Protein AF-A0A7C1Z4B9-F1 (afdb_monomer_lite)

pLDDT: mean 84.34, std 13.9, range [28.58, 98.19]

Foldseek 3Di:
DVVVVVVVVCVLVDPPDDLAVSLVVLLVVLVVCVPVPVVCNVVSLVSNVVSVVSYDPVCVVSNVVSCCVPPVVPDDQDDDLSVLLVLLVVLLVCCVVPVPSSVVSLVVSVVVLVPDPDLPPNQSSLLSSLVSCCVRPPLVSLLSLLSHDPVSSLVVQLVSQVVPNQAQVSQVSNVVRVDDDPCVLVSLLVLLVDPPGQYHHDLVSLVVNLVVLLCLLLDDDPPNDPVSNVSSVSSNLSSLVNCCVPPVVSSLVSLLVSLLVLLPRVCCLFLVVLVSLVVLLVSLLSNCVSPLPPVVVLVCLLPRHDQLCSLVSLLSSLLNRDDDLVSNVVSLVVSCVRHDDNVLSLLSSLLSVLLVVNLVSSLVVLVVDPCVVQRLVLSLLSNCLRPVPVSLVPDDCVSQPVPPLSNLSSDPDLVVNLVVQCVVCVLQQAEGPCLLAAQDDLLQFPDPCVSVVRSPPDSNCSSVSSCCNSSCSDDHNVSRLVSLQSSLLVCCVPPVPSSVSHLVNSCVRHPDDLVLVVDPRSNVVSCVSNCSNCVSHVVSNVVVVVVVCCPPPVDPRPPPPPPDD

Sequence (565 aa):
MTDTLKLVEETLGGGDLRKKPRAVLLLKLCQLSQVLLPELSWHYWERLQPIGKYLPAEYKEEYKELRAALDPDNYKNKGFVSNIIAEINTACEKAAASPKDAIELFQKCEQRLKKRWWSFGKSPAWIALIKAWGQVDRKAAIRLIGKMPKSARKNLLVQWNKNNPLSPEEWEMVCQHSGFFGDIESVVEEMLDQTDSKMCLPSKLAKKVANRLRNEITAVGEDITDSKRKKALEKYERLVEHIAQDESNLAKSLMRELFSTITKTGHLFGEEFPKGFSLLCRIVSGWVSLDKTNEAAVKFILEKTPKFLRDFALAQWYGMVPETMEEVEVVYKELLSKVSSTFNVEVWFLVTLVRRGMGIEAITVANSSENKKDLLPRLRRAWICEHPETARRILRAEDFQDDLIGQFLMMPSVEERFNFLRDRTQKGSISLPTELWTKPDVLSCKSLLVSIYWRNTKKEEQFDAYLRLHGYDYYGYEDVDPYLLTTLLYWDDKHPQEVASLLTHMWEVMKPSDFDLANDIVRNVIFERCRTLFAAHPRSLIDFIEWFKRKLVDQPLQYTTYNTA

Structure (mmCIF, N/CA/C/O backbone):
data_AF-A0A7C1Z4B9-F1
#
_entry.id   AF-A0A7C1Z4B9-F1
#
loop_
_atom_site.group_PDB
_atom_site.id
_atom_site.type_symbol
_atom_site.label_atom_id
_atom_site.label_alt_id
_atom_site.label_comp_id
_atom_site.label_asym_id
_atom_site.label_entity_id
_atom_site.label_seq_id
_atom_site.pdbx_PDB_ins_code
_atom_site.Cartn_x
_atom_site.Cartn_y
_atom_site.Cartn_z
_atom_site.occupancy
_atom_site.B_iso_or_equiv
_atom_site.auth_seq_id
_atom_site.auth_comp_id
_atom_site.auth_asym_id
_atom_site.auth_atom_id
_atom_site.pdbx_PDB_model_num
ATOM 1 N N . MET A 1 1 ? 0.794 28.135 -48.673 1.00 49.38 1 MET A N 1
ATOM 2 C CA . MET A 1 1 ? 0.871 26.739 -49.174 1.00 49.38 1 MET A CA 1
ATOM 3 C C . MET A 1 1 ? -0.152 26.486 -50.286 1.00 49.38 1 MET A C 1
ATOM 5 O O . MET A 1 1 ? 0.164 25.780 -51.232 1.00 49.38 1 MET A O 1
ATOM 9 N N . THR A 1 2 ? -1.332 27.109 -50.214 1.00 53.44 2 THR A N 1
ATOM 10 C CA . THR A 1 2 ? -2.431 27.029 -51.193 1.00 53.44 2 THR A CA 1
ATOM 11 C C . THR A 1 2 ? -2.079 27.551 -52.595 1.00 53.44 2 THR A C 1
ATOM 13 O O . THR A 1 2 ? -2.402 26.886 -53.573 1.00 53.44 2 THR A O 1
ATOM 16 N N . ASP A 1 3 ? -1.340 28.661 -52.716 1.00 55.56 3 ASP A N 1
ATOM 17 C CA . ASP A 1 3 ? -0.997 29.238 -54.034 1.00 55.56 3 ASP A CA 1
ATOM 18 C C . ASP A 1 3 ? 0.027 28.406 -54.822 1.00 55.56 3 ASP A C 1
ATOM 20 O O . ASP A 1 3 ? -0.059 28.290 -56.042 1.00 55.56 3 ASP A O 1
ATOM 24 N N . THR A 1 4 ? 0.975 27.763 -54.132 1.00 62.06 4 THR A N 1
ATOM 25 C CA . THR A 1 4 ? 1.994 26.909 -54.764 1.00 62.06 4 THR A CA 1
ATOM 26 C C . THR A 1 4 ? 1.397 25.605 -55.288 1.00 62.06 4 THR A C 1
ATOM 28 O O . THR A 1 4 ? 1.736 25.176 -56.385 1.00 62.06 4 THR A O 1
ATOM 31 N N . LEU A 1 5 ? 0.484 24.987 -54.530 1.00 64.94 5 LEU A N 1
ATOM 32 C CA . LEU A 1 5 ? -0.249 23.795 -54.968 1.00 64.94 5 LEU A CA 1
ATOM 33 C C . LEU A 1 5 ? -1.129 24.100 -56.183 1.00 64.94 5 LEU A C 1
ATOM 35 O O . LEU A 1 5 ? -1.120 23.339 -57.143 1.00 64.94 5 LEU A O 1
ATOM 39 N N . LYS A 1 6 ? -1.809 25.251 -56.187 1.00 71.69 6 LYS A N 1
ATOM 40 C CA . LYS A 1 6 ? -2.628 25.691 -57.320 1.00 71.69 6 LYS A CA 1
ATOM 41 C C . LYS A 1 6 ? -1.797 25.907 -58.592 1.00 71.69 6 LYS A C 1
ATOM 43 O O . LYS A 1 6 ? -2.166 25.402 -59.647 1.00 71.69 6 LYS A O 1
ATOM 48 N N . LEU A 1 7 ? -0.630 26.545 -58.474 1.00 71.69 7 LEU A N 1
ATOM 49 C CA . LEU A 1 7 ? 0.306 26.725 -59.589 1.00 71.69 7 LEU A CA 1
ATOM 50 C C . LEU A 1 7 ? 0.836 25.380 -60.122 1.00 71.69 7 LEU A C 1
ATOM 52 O O . LEU A 1 7 ? 0.959 25.188 -61.332 1.00 71.69 7 LEU A O 1
ATOM 56 N N . VAL A 1 8 ? 1.129 24.426 -59.232 1.00 70.81 8 VAL A N 1
ATOM 57 C CA . VAL A 1 8 ? 1.545 23.065 -59.610 1.00 70.81 8 VAL A CA 1
ATOM 58 C C . VAL A 1 8 ? 0.418 22.333 -60.346 1.00 70.81 8 VAL A C 1
ATOM 60 O O . VAL A 1 8 ? 0.682 21.731 -61.386 1.00 70.81 8 VAL A O 1
ATOM 63 N N . GLU A 1 9 ? -0.829 22.433 -59.881 1.00 77.38 9 GLU A N 1
ATOM 64 C CA . GLU A 1 9 ? -1.992 21.837 -60.554 1.00 77.38 9 GLU A CA 1
ATOM 65 C C . GLU A 1 9 ? -2.253 22.434 -61.940 1.00 77.38 9 GLU A C 1
ATOM 67 O O . GLU A 1 9 ? -2.466 21.689 -62.902 1.00 77.38 9 GLU A O 1
ATOM 72 N N . GLU A 1 10 ? -2.168 23.758 -62.075 1.00 74.38 10 GLU A N 1
ATOM 73 C CA . GLU A 1 10 ? -2.301 24.467 -63.354 1.00 74.38 10 GLU A CA 1
ATOM 74 C C . GLU A 1 10 ? -1.191 24.051 -64.332 1.00 74.38 10 GLU A C 1
ATOM 76 O O . GLU A 1 10 ? -1.460 23.747 -65.496 1.00 74.38 10 GLU A O 1
ATOM 81 N N . THR A 1 11 ? 0.047 23.910 -63.846 1.00 73.25 11 THR A N 1
ATOM 82 C CA . THR A 1 11 ? 1.192 23.467 -64.662 1.00 73.25 11 THR A CA 1
ATOM 83 C C . THR A 1 11 ? 1.046 21.999 -65.103 1.00 73.25 11 THR A C 1
ATOM 85 O O . THR A 1 11 ? 1.405 21.631 -66.228 1.00 73.25 11 THR A O 1
ATOM 88 N N . LEU A 1 12 ? 0.493 21.131 -64.248 1.00 74.25 12 LEU A N 1
ATOM 89 C CA . LEU A 1 12 ? 0.209 19.726 -64.570 1.00 74.25 12 LEU A CA 1
ATOM 90 C C . LEU A 1 12 ? -0.992 19.557 -65.513 1.00 74.25 12 LEU A C 1
ATOM 92 O O . LEU A 1 12 ? -1.028 18.586 -66.275 1.00 74.25 12 LEU A O 1
ATOM 96 N N . GLY A 1 13 ? -1.967 20.468 -65.445 1.00 65.81 13 GLY A N 1
ATOM 97 C CA . GLY A 1 13 ? -3.166 20.502 -66.286 1.00 65.81 13 GLY A CA 1
ATOM 98 C C . GLY A 1 13 ? -2.959 21.143 -67.663 1.00 65.81 13 GLY A C 1
ATOM 99 O O . GLY A 1 13 ? -3.616 20.732 -68.617 1.00 65.81 13 GLY A O 1
ATOM 100 N N . GLY A 1 14 ? -2.032 22.099 -67.790 1.00 65.69 14 GLY A N 1
ATOM 101 C CA . GLY A 1 14 ? -1.727 22.806 -69.041 1.00 65.69 14 GLY A CA 1
ATOM 102 C C . GLY A 1 14 ? -1.033 21.947 -70.108 1.00 65.69 14 GLY A C 1
ATOM 103 O O . GLY A 1 14 ? -0.659 20.800 -69.873 1.00 65.69 14 GLY A O 1
ATOM 104 N N . GLY A 1 15 ? -0.826 22.482 -71.314 1.00 62.28 15 GLY A N 1
ATOM 105 C CA . GLY A 1 15 ? -0.118 21.802 -72.416 1.00 62.28 15 GLY A CA 1
ATOM 106 C C . GLY A 1 15 ? 1.414 21.918 -72.370 1.00 62.28 15 GLY A C 1
ATOM 107 O O . GLY A 1 15 ? 2.103 21.237 -73.128 1.00 62.28 15 GLY A O 1
ATOM 108 N N . ASP A 1 16 ? 1.948 22.747 -71.471 1.00 66.12 16 ASP A N 1
ATOM 109 C CA . ASP A 1 16 ? 3.312 23.290 -71.583 1.00 66.12 16 ASP A CA 1
ATOM 110 C C . ASP A 1 16 ? 4.422 22.319 -71.149 1.00 66.12 16 ASP A C 1
ATOM 112 O O . ASP A 1 16 ? 5.564 22.384 -71.613 1.00 66.12 16 ASP A O 1
ATOM 116 N N . LEU A 1 17 ? 4.098 21.356 -70.282 1.00 75.75 17 LEU A N 1
ATOM 117 C CA . LEU A 1 17 ? 5.048 20.343 -69.819 1.00 75.75 17 LEU A CA 1
ATOM 118 C C . LEU A 1 17 ? 5.153 19.174 -70.810 1.00 75.75 17 LEU A C 1
ATOM 120 O O . LEU A 1 17 ? 4.225 18.378 -70.975 1.00 75.75 17 LEU A O 1
ATOM 124 N N . ARG A 1 18 ? 6.345 18.983 -71.391 1.00 81.56 18 ARG A N 1
ATOM 125 C CA . ARG A 1 18 ? 6.672 17.780 -72.180 1.00 81.56 18 ARG A CA 1
ATOM 126 C C . ARG A 1 18 ? 6.453 16.504 -71.346 1.00 81.56 18 ARG A C 1
ATOM 128 O O . ARG A 1 18 ? 6.672 16.478 -70.135 1.00 81.56 18 ARG A O 1
ATOM 135 N N . LYS A 1 19 ? 6.097 15.400 -72.015 1.00 84.50 19 LYS A N 1
ATOM 136 C CA . LYS A 1 19 ? 5.698 14.125 -71.374 1.00 84.50 19 LYS A CA 1
ATOM 137 C C . LYS A 1 19 ? 6.730 13.552 -70.385 1.00 84.50 19 LYS A C 1
ATOM 139 O O . LYS A 1 19 ? 6.339 13.015 -69.357 1.00 84.50 19 LYS A O 1
ATOM 144 N N . LYS A 1 20 ? 8.034 13.682 -70.675 1.00 86.12 20 LYS A N 1
ATOM 145 C CA . LYS A 1 20 ? 9.135 13.201 -69.811 1.00 86.12 20 LYS A CA 1
ATOM 146 C C . LYS A 1 20 ? 9.211 13.971 -68.478 1.00 86.12 20 LYS A C 1
ATOM 148 O O . LYS A 1 20 ? 9.034 13.337 -67.441 1.00 86.12 20 LYS A O 1
ATOM 153 N N . PRO A 1 21 ? 9.407 15.308 -68.472 1.00 84.06 21 PRO A N 1
ATOM 154 C CA . PRO A 1 21 ? 9.373 16.100 -67.239 1.00 84.06 21 PRO A CA 1
ATOM 155 C C . PRO A 1 21 ? 8.064 15.962 -66.456 1.00 84.06 21 PRO A C 1
ATOM 157 O O . PRO A 1 21 ? 8.099 15.846 -65.235 1.00 84.06 21 PRO A O 1
ATOM 160 N N . ARG A 1 22 ? 6.917 15.889 -67.150 1.00 86.94 22 ARG A N 1
ATOM 161 C CA . ARG A 1 22 ? 5.611 15.676 -66.508 1.00 86.94 22 ARG A CA 1
ATOM 162 C C . ARG A 1 22 ? 5.545 14.355 -65.746 1.00 86.94 22 ARG A C 1
ATOM 164 O O . ARG A 1 22 ? 5.074 14.336 -64.616 1.00 86.94 22 ARG A O 1
ATOM 171 N N . ALA A 1 23 ? 6.028 13.265 -66.342 1.00 87.62 23 ALA A N 1
ATOM 172 C CA . ALA A 1 23 ? 6.038 11.958 -65.691 1.00 87.62 23 ALA A CA 1
ATOM 173 C C . ALA A 1 23 ? 6.947 11.945 -64.452 1.00 87.62 23 ALA A C 1
ATOM 175 O O . ALA A 1 23 ? 6.561 11.403 -63.422 1.00 87.62 23 ALA A O 1
ATOM 176 N N . VAL A 1 24 ? 8.122 12.583 -64.517 1.00 87.31 24 VAL A N 1
ATOM 177 C CA . VAL A 1 24 ? 9.026 12.691 -63.357 1.00 87.31 24 VAL A CA 1
ATOM 178 C C . VAL A 1 24 ? 8.392 13.528 -62.245 1.00 87.31 24 VAL A C 1
ATOM 180 O O . VAL A 1 24 ? 8.414 13.119 -61.088 1.00 87.31 24 VAL A O 1
ATOM 183 N N . LEU A 1 25 ? 7.778 14.664 -62.585 1.00 85.31 25 LEU A N 1
ATOM 184 C CA . LEU A 1 25 ? 7.108 15.521 -61.609 1.00 85.31 25 LEU A CA 1
ATOM 185 C C . LEU A 1 25 ? 5.931 14.803 -60.935 1.00 85.31 25 LEU A C 1
ATOM 187 O O . LEU A 1 25 ? 5.846 14.802 -59.711 1.00 85.31 25 LEU A O 1
ATOM 191 N N . LEU A 1 26 ? 5.072 14.129 -61.707 1.00 87.25 26 LEU A N 1
ATOM 192 C CA . LEU A 1 26 ? 3.957 13.347 -61.165 1.00 87.25 26 LEU A CA 1
ATOM 193 C C . LEU A 1 26 ? 4.435 12.187 -60.283 1.00 87.25 26 LEU A C 1
ATOM 195 O O . LEU A 1 26 ? 3.837 11.945 -59.240 1.00 87.25 26 LEU A O 1
ATOM 199 N N . LEU A 1 27 ? 5.538 11.516 -60.637 1.00 84.75 27 LEU A N 1
ATOM 200 C CA . LEU A 1 27 ? 6.162 10.503 -59.779 1.00 84.75 27 LEU A CA 1
ATOM 201 C C . LEU A 1 27 ? 6.589 11.098 -58.430 1.00 84.75 27 LEU A C 1
ATOM 203 O O . LEU A 1 27 ? 6.300 10.514 -57.387 1.00 84.75 27 LEU A O 1
ATOM 207 N N . LYS A 1 28 ? 7.225 12.274 -58.434 1.00 84.06 28 LYS A N 1
ATOM 208 C CA . LYS A 1 28 ? 7.654 12.956 -57.203 1.00 84.06 28 LYS A CA 1
ATOM 209 C C . LYS A 1 28 ? 6.468 13.458 -56.376 1.00 84.06 28 LYS A C 1
ATOM 211 O O . LYS A 1 28 ? 6.505 13.355 -55.155 1.00 84.06 28 LYS A O 1
ATOM 216 N N . LEU A 1 29 ? 5.398 13.927 -57.016 1.00 81.31 29 LEU A N 1
ATOM 217 C CA . LEU A 1 29 ? 4.175 14.358 -56.334 1.00 81.31 29 LEU A CA 1
ATOM 218 C C . LEU A 1 29 ? 3.391 13.191 -55.732 1.00 81.31 29 LEU A C 1
ATOM 220 O O . LEU A 1 29 ? 2.920 13.315 -54.605 1.00 81.31 29 LEU A O 1
ATOM 224 N N . CYS A 1 30 ? 3.330 12.034 -56.401 1.00 77.00 30 CYS A N 1
ATOM 225 C CA . CYS A 1 30 ? 2.804 10.802 -55.799 1.00 77.00 30 CYS A CA 1
ATOM 226 C C . CYS A 1 30 ? 3.595 10.426 -54.537 1.00 77.00 30 CYS A C 1
ATOM 228 O O . CYS A 1 30 ? 3.016 10.132 -53.497 1.00 77.00 30 CYS A O 1
ATOM 230 N N . GLN A 1 31 ? 4.928 10.477 -54.614 1.00 69.38 31 GLN A N 1
ATOM 231 C CA . GLN A 1 31 ? 5.809 10.156 -53.486 1.00 69.38 31 GLN A CA 1
ATOM 232 C C . GLN A 1 31 ? 5.656 11.150 -52.318 1.00 69.38 31 GLN A C 1
ATOM 234 O O . GLN A 1 31 ? 5.704 10.743 -51.161 1.00 69.38 31 GLN A O 1
ATOM 239 N N . LEU A 1 32 ? 5.464 12.444 -52.601 1.00 69.25 32 LEU A N 1
ATOM 240 C CA . LEU A 1 32 ? 5.276 13.488 -51.584 1.00 69.25 32 LEU A CA 1
ATOM 241 C C . LEU A 1 32 ? 3.889 13.431 -50.926 1.00 69.25 32 LEU A C 1
ATOM 243 O O . LEU A 1 32 ? 3.778 13.544 -49.705 1.00 69.25 32 LEU A O 1
ATOM 247 N N . SER A 1 33 ? 2.835 13.238 -51.718 1.00 65.56 33 SER A N 1
ATOM 248 C CA . SER A 1 33 ? 1.448 13.188 -51.230 1.00 65.56 33 SER A CA 1
ATOM 249 C C . SER A 1 33 ? 1.184 11.987 -50.325 1.00 65.56 33 SER A C 1
ATOM 251 O O . SER A 1 33 ? 0.523 12.155 -49.310 1.00 65.56 33 SER A O 1
ATOM 253 N N . GLN A 1 34 ? 1.795 10.822 -50.571 1.00 57.91 34 GLN A N 1
ATOM 254 C CA . GLN A 1 34 ? 1.723 9.677 -49.645 1.00 57.91 34 GLN A CA 1
ATOM 255 C C . GLN A 1 34 ? 2.172 10.001 -48.207 1.00 57.91 34 GLN A C 1
ATOM 257 O O . GLN A 1 34 ? 1.776 9.309 -47.273 1.00 57.91 34 GLN A O 1
ATOM 262 N N . VAL A 1 35 ? 3.015 11.022 -48.030 1.00 49.06 35 VAL A N 1
ATOM 263 C CA . VAL A 1 35 ? 3.590 11.406 -46.734 1.00 49.06 35 VAL A CA 1
ATOM 264 C C . VAL A 1 35 ? 2.827 12.561 -46.091 1.00 49.06 35 VAL A C 1
ATOM 266 O O . VAL A 1 35 ? 2.675 12.582 -44.873 1.00 49.06 35 VAL A O 1
ATOM 269 N N . LEU A 1 36 ? 2.395 13.537 -46.893 1.00 51.72 36 LEU A N 1
ATOM 270 C CA . LEU A 1 36 ? 1.859 14.805 -46.391 1.00 51.72 36 LEU A CA 1
ATOM 271 C C . LEU A 1 36 ? 0.331 14.897 -46.467 1.00 51.72 36 LEU A C 1
ATOM 273 O O . LEU A 1 36 ? -0.261 15.498 -45.579 1.00 51.72 36 LEU A O 1
ATOM 277 N N . LEU A 1 37 ? -0.282 14.335 -47.514 1.00 64.12 37 LEU A N 1
ATOM 278 C CA . LEU A 1 37 ? -1.721 14.410 -47.813 1.00 64.12 37 LEU A CA 1
ATOM 279 C C . LEU A 1 37 ? -2.149 13.116 -48.542 1.00 64.12 37 LEU A C 1
ATOM 281 O O . LEU A 1 37 ? -2.251 13.115 -49.778 1.00 64.12 37 LEU A O 1
ATOM 285 N N . PRO A 1 38 ? -2.305 11.985 -47.820 1.00 56.88 38 PRO A N 1
ATOM 286 C CA . PRO A 1 38 ? -2.513 10.657 -48.409 1.00 56.88 38 PRO A CA 1
ATOM 287 C C . PRO A 1 38 ? -3.690 10.580 -49.388 1.00 56.88 38 PRO A C 1
ATOM 289 O O . PRO A 1 38 ? -3.615 9.865 -50.387 1.00 56.88 38 PRO A O 1
ATOM 292 N N . GLU A 1 39 ? -4.737 11.365 -49.162 1.00 60.12 39 GLU A N 1
ATOM 293 C CA . GLU A 1 39 ? -5.908 11.518 -50.027 1.00 60.12 39 GLU A CA 1
ATOM 294 C C . GLU A 1 39 ? -5.578 12.017 -51.449 1.00 60.12 39 GLU A C 1
ATOM 296 O O . GLU A 1 39 ? -6.282 11.673 -52.397 1.00 60.12 39 GLU A O 1
ATOM 301 N N . LEU A 1 40 ? -4.476 12.753 -51.640 1.00 68.62 40 LEU A N 1
ATOM 302 C CA . LEU A 1 40 ? -4.026 13.230 -52.957 1.00 68.62 40 LEU A CA 1
ATOM 303 C C . LEU A 1 40 ? -3.102 12.239 -53.680 1.00 68.62 40 LEU A C 1
ATOM 305 O O . LEU A 1 40 ? -2.818 12.406 -54.867 1.00 68.62 40 LEU A O 1
ATOM 309 N N . SER A 1 41 ? -2.633 11.192 -52.996 1.00 67.69 41 SER A N 1
ATOM 310 C CA . SER A 1 41 ? -1.704 10.222 -53.591 1.00 67.69 41 SER A CA 1
ATOM 311 C C . SER A 1 41 ? -2.324 9.443 -54.746 1.00 67.69 41 SER A C 1
ATOM 313 O O . SER A 1 41 ? -1.672 9.236 -55.771 1.00 67.69 41 SER A O 1
ATOM 315 N N . TRP A 1 42 ? -3.609 9.104 -54.628 1.00 71.00 42 TRP A N 1
ATOM 316 C CA . TRP A 1 42 ? -4.368 8.465 -55.696 1.00 71.00 42 TRP A CA 1
ATOM 317 C C . TRP A 1 42 ? -4.596 9.410 -56.885 1.00 71.00 42 TRP A C 1
ATOM 319 O O . TRP A 1 42 ? -4.404 9.020 -58.035 1.00 71.00 42 TRP A O 1
ATOM 329 N N . HIS A 1 43 ? -4.885 10.687 -56.608 1.00 77.56 43 HIS A N 1
ATOM 330 C CA . HIS A 1 43 ? -5.100 11.715 -57.630 1.00 77.56 43 HIS A CA 1
ATOM 331 C C . HIS A 1 43 ? -3.889 11.881 -58.567 1.00 77.56 43 HIS A C 1
ATOM 333 O O . HIS A 1 43 ? -4.027 11.935 -59.792 1.00 77.56 43 HIS A O 1
ATOM 339 N N . TYR A 1 44 ? -2.674 11.927 -58.014 1.00 84.69 44 TYR A N 1
ATOM 340 C CA . TYR A 1 44 ? -1.460 12.013 -58.830 1.00 84.69 44 TYR A CA 1
ATOM 341 C C . TYR A 1 44 ? -1.112 10.692 -59.516 1.00 84.69 44 TYR A C 1
ATOM 343 O O . TYR A 1 44 ? -0.569 10.697 -60.626 1.00 84.69 44 TYR A O 1
ATOM 351 N N . TRP A 1 45 ? -1.441 9.567 -58.881 1.00 83.44 45 TRP A N 1
ATOM 352 C CA . TRP A 1 45 ? -1.179 8.234 -59.408 1.00 83.44 45 TRP A CA 1
ATOM 353 C C . TRP A 1 45 ? -1.970 7.956 -60.689 1.00 83.44 45 TRP A C 1
ATOM 355 O O . TRP A 1 45 ? -1.370 7.557 -61.690 1.00 83.44 45 TRP A O 1
ATOM 365 N N . GLU A 1 46 ? -3.267 8.271 -60.716 1.00 80.88 46 GLU A N 1
ATOM 366 C CA . GLU A 1 46 ? -4.119 8.138 -61.909 1.00 80.88 46 GLU A CA 1
ATOM 367 C C . GLU A 1 46 ? -3.583 8.941 -63.105 1.00 80.88 46 GLU A C 1
ATOM 369 O O . GLU A 1 46 ? -3.654 8.500 -64.253 1.00 80.88 46 GLU A O 1
ATOM 374 N N . ARG A 1 47 ? -2.968 10.101 -62.846 1.00 85.75 47 ARG A N 1
ATOM 375 C CA . ARG A 1 47 ? -2.367 10.958 -63.883 1.00 85.75 47 ARG A CA 1
ATOM 376 C C . ARG A 1 47 ? -0.991 10.458 -64.327 1.00 85.75 47 ARG A C 1
ATOM 378 O O . ARG A 1 47 ? -0.602 10.675 -65.477 1.00 85.75 47 ARG A O 1
ATOM 385 N N . LEU A 1 48 ? -0.248 9.783 -63.447 1.00 87.94 48 LEU A N 1
ATOM 386 C CA . LEU A 1 48 ? 1.068 9.217 -63.746 1.00 87.94 48 LEU A CA 1
ATOM 387 C C . LEU A 1 48 ? 0.973 7.927 -64.568 1.00 87.94 48 LEU A C 1
ATOM 389 O O . LEU A 1 48 ? 1.737 7.764 -65.521 1.00 87.94 48 LEU A O 1
ATOM 393 N N . GLN A 1 49 ? 0.043 7.029 -64.231 1.00 84.00 49 GLN A N 1
ATOM 394 C CA . GLN A 1 49 ? -0.132 5.725 -64.883 1.00 84.00 49 GLN A CA 1
ATOM 395 C C . GLN A 1 49 ? -0.087 5.762 -66.427 1.00 84.00 49 GLN A C 1
ATOM 397 O O . GLN A 1 49 ? 0.732 5.041 -67.013 1.00 84.00 49 GLN A O 1
ATOM 402 N N . PRO A 1 50 ? -0.878 6.607 -67.125 1.00 85.88 50 PRO A N 1
ATOM 403 C CA . PRO A 1 50 ? -0.915 6.623 -68.590 1.00 85.88 50 PRO A CA 1
ATOM 404 C C . PRO A 1 50 ? 0.382 7.140 -69.228 1.00 85.88 50 PRO A C 1
ATOM 406 O O . PRO A 1 50 ? 0.668 6.851 -70.396 1.00 85.88 50 PRO A O 1
ATOM 409 N N . ILE A 1 51 ? 1.194 7.891 -68.478 1.00 87.94 51 ILE A N 1
ATOM 410 C CA . ILE A 1 51 ? 2.437 8.491 -68.973 1.00 87.94 51 ILE A CA 1
ATOM 411 C C . ILE A 1 51 ? 3.705 7.893 -68.349 1.00 87.94 51 ILE A C 1
ATOM 413 O O . ILE A 1 51 ? 4.807 8.278 -68.740 1.00 87.94 51 ILE A O 1
ATOM 417 N N . GLY A 1 52 ? 3.588 6.901 -67.463 1.00 81.94 52 GLY A N 1
ATOM 418 C CA . GLY A 1 52 ? 4.720 6.282 -66.764 1.00 81.94 52 GLY A CA 1
ATOM 419 C C . GLY A 1 52 ? 5.765 5.661 -67.698 1.00 81.94 52 GLY A C 1
ATOM 420 O O . GLY A 1 52 ? 6.951 5.639 -67.382 1.00 81.94 52 GLY A O 1
ATOM 421 N N . LYS A 1 53 ? 5.374 5.252 -68.916 1.00 87.62 53 LYS A N 1
ATOM 422 C CA . LYS A 1 53 ? 6.309 4.772 -69.955 1.00 87.62 53 LYS A CA 1
ATOM 423 C C . LYS A 1 53 ? 7.339 5.816 -70.400 1.00 87.62 53 LYS A C 1
ATOM 425 O O . LYS A 1 53 ? 8.378 5.448 -70.943 1.00 87.62 53 LYS A O 1
ATOM 430 N N . TYR A 1 54 ? 7.049 7.101 -70.190 1.00 89.12 54 TYR A N 1
ATOM 431 C CA . TYR A 1 54 ? 7.945 8.204 -70.524 1.00 89.12 54 TYR A CA 1
ATOM 432 C C . TYR A 1 54 ? 8.970 8.492 -69.420 1.00 89.12 54 TYR A C 1
ATOM 434 O O . TYR A 1 54 ? 9.823 9.350 -69.628 1.00 89.12 54 TYR A O 1
ATOM 442 N N . LEU A 1 55 ? 8.939 7.786 -68.282 1.00 86.94 55 LEU A N 1
ATOM 443 C CA . LEU A 1 55 ? 9.949 7.943 -67.238 1.00 86.94 55 LEU A CA 1
ATOM 444 C C . LEU A 1 55 ? 11.348 7.522 -67.733 1.00 86.94 55 LEU A C 1
ATOM 446 O O . LEU A 1 55 ? 11.490 6.458 -68.351 1.00 86.94 55 LEU A O 1
ATOM 450 N N . PRO A 1 56 ? 12.391 8.332 -67.460 1.00 86.19 56 PRO A N 1
ATOM 451 C CA . PRO A 1 56 ? 13.785 7.937 -67.656 1.00 86.19 56 PRO A CA 1
ATOM 452 C C . PRO A 1 56 ? 14.127 6.618 -66.946 1.00 86.19 56 PRO A C 1
ATOM 454 O O . PRO A 1 56 ? 13.477 6.236 -65.973 1.00 86.19 56 PRO A O 1
ATOM 457 N N . ALA A 1 57 ? 15.156 5.917 -67.436 1.00 80.06 57 ALA A N 1
ATOM 458 C CA . ALA A 1 57 ? 15.532 4.587 -66.949 1.00 80.06 57 ALA A CA 1
ATOM 459 C C . ALA A 1 57 ? 15.816 4.559 -65.436 1.00 80.06 57 ALA A C 1
ATOM 461 O O . ALA A 1 57 ? 15.397 3.621 -64.761 1.00 80.06 57 ALA A O 1
ATOM 462 N N . GLU A 1 58 ? 16.437 5.614 -64.907 1.00 75.69 58 GLU A N 1
ATOM 463 C CA . GLU A 1 58 ? 16.728 5.782 -63.477 1.00 75.69 58 GLU A CA 1
ATOM 464 C C . GLU A 1 58 ? 15.479 5.787 -62.576 1.00 75.69 58 GLU A C 1
ATOM 466 O O . GLU A 1 58 ? 15.560 5.378 -61.423 1.00 75.69 58 GLU A O 1
ATOM 471 N N . TYR A 1 59 ? 14.306 6.155 -63.106 1.00 77.19 59 TYR A N 1
ATOM 472 C CA . TYR A 1 59 ? 13.051 6.236 -62.351 1.00 77.19 59 TYR A CA 1
ATOM 473 C C . TYR A 1 59 ? 12.119 5.036 -62.570 1.00 77.19 59 TYR A C 1
ATOM 475 O O . TYR A 1 59 ? 11.036 4.975 -61.985 1.00 77.19 59 TYR A O 1
ATOM 483 N N . LYS A 1 60 ? 12.500 4.060 -63.408 1.00 76.00 60 LYS A N 1
ATOM 484 C CA . LYS A 1 60 ? 11.632 2.907 -63.708 1.00 76.00 60 LYS A CA 1
ATOM 485 C C . LYS A 1 60 ? 11.424 1.985 -62.513 1.00 76.00 60 LYS A C 1
ATOM 487 O O . LYS A 1 60 ? 10.335 1.438 -62.366 1.00 76.00 60 LYS A O 1
ATOM 492 N N . GLU A 1 61 ? 12.438 1.818 -61.671 1.00 66.19 61 GLU A N 1
ATOM 493 C CA . GLU A 1 61 ? 12.301 1.028 -60.444 1.00 66.19 61 GLU A CA 1
ATOM 494 C C . GLU A 1 61 ? 11.478 1.775 -59.387 1.00 66.19 61 GLU A C 1
ATOM 496 O O . GLU A 1 61 ? 10.581 1.180 -58.799 1.00 66.19 61 GLU A O 1
ATOM 501 N N . GLU A 1 62 ? 11.664 3.093 -59.237 1.00 66.81 62 GLU A N 1
ATOM 502 C CA . GLU A 1 62 ? 10.823 3.923 -58.354 1.00 66.81 62 GLU A CA 1
ATOM 503 C C . GLU A 1 62 ? 9.338 3.855 -58.742 1.00 66.81 62 GLU A C 1
ATOM 505 O O . GLU A 1 62 ? 8.465 3.771 -57.881 1.00 66.81 62 GLU A O 1
ATOM 510 N N . TYR A 1 63 ? 9.044 3.842 -60.043 1.00 78.75 63 TYR A N 1
ATOM 511 C CA . TYR A 1 63 ? 7.686 3.702 -60.561 1.00 78.75 63 TYR A CA 1
ATOM 512 C C . TYR A 1 63 ? 7.075 2.321 -60.289 1.00 78.75 63 TYR A C 1
ATOM 514 O O . TYR A 1 63 ? 5.898 2.233 -59.944 1.00 78.75 63 TYR A O 1
ATOM 522 N N . LYS A 1 64 ? 7.857 1.239 -60.409 1.00 72.88 64 LYS A N 1
ATOM 523 C CA . LYS A 1 64 ? 7.402 -0.119 -60.058 1.00 72.88 64 LYS A CA 1
ATOM 524 C C . LYS A 1 64 ? 7.115 -0.252 -58.563 1.00 72.88 64 LYS A C 1
ATOM 526 O O . LYS A 1 64 ? 6.130 -0.880 -58.192 1.00 72.88 64 LYS A O 1
ATOM 531 N N . GLU A 1 65 ? 7.957 0.339 -57.720 1.00 62.50 65 GLU A N 1
ATOM 532 C CA . GLU A 1 65 ? 7.801 0.313 -56.262 1.00 62.50 65 GLU A CA 1
ATOM 533 C C . GLU A 1 65 ? 6.584 1.139 -55.815 1.00 62.50 65 GLU A C 1
ATOM 535 O O . GLU A 1 65 ? 5.780 0.656 -55.020 1.00 62.50 65 GLU A O 1
ATOM 540 N N . LEU A 1 66 ? 6.381 2.332 -56.389 1.00 70.31 66 LEU A N 1
ATOM 541 C CA . LEU A 1 66 ? 5.182 3.145 -56.150 1.00 70.31 66 LEU A CA 1
ATOM 542 C C . LEU A 1 66 ? 3.904 2.412 -56.584 1.00 70.31 66 LEU A C 1
ATOM 544 O O . LEU A 1 66 ? 2.918 2.404 -55.849 1.00 70.31 66 LEU A O 1
ATOM 548 N N . ARG A 1 67 ? 3.943 1.745 -57.746 1.00 69.50 67 ARG A N 1
ATOM 549 C CA . ARG A 1 67 ? 2.842 0.908 -58.236 1.00 69.50 67 ARG A CA 1
ATOM 550 C C . ARG A 1 67 ? 2.486 -0.198 -57.248 1.00 69.50 67 ARG A C 1
ATOM 552 O O . ARG A 1 67 ? 1.315 -0.385 -56.960 1.00 69.50 67 ARG A O 1
ATOM 559 N N . ALA A 1 68 ? 3.486 -0.898 -56.716 1.00 60.12 68 ALA A N 1
ATOM 560 C CA . ALA A 1 68 ? 3.277 -1.983 -55.760 1.00 60.12 68 ALA A CA 1
ATOM 561 C C . ALA A 1 68 ? 2.702 -1.504 -54.414 1.00 60.12 68 ALA A C 1
ATOM 563 O O . ALA A 1 68 ? 2.034 -2.273 -53.731 1.00 60.12 68 ALA A O 1
ATOM 564 N N . ALA A 1 69 ? 2.959 -0.252 -54.026 1.00 59.88 69 ALA A N 1
ATOM 565 C CA . ALA A 1 69 ? 2.435 0.330 -52.793 1.00 59.88 69 ALA A CA 1
ATOM 566 C C . ALA A 1 69 ? 0.984 0.832 -52.917 1.00 59.88 69 ALA A C 1
ATOM 568 O O . ALA A 1 69 ? 0.266 0.834 -51.922 1.00 59.88 69 ALA A O 1
ATOM 569 N N . LEU A 1 70 ? 0.566 1.275 -54.110 1.00 62.53 70 LEU A N 1
ATOM 570 C CA . LEU A 1 70 ? -0.763 1.854 -54.360 1.00 62.53 70 LEU A CA 1
ATOM 571 C C . LEU A 1 70 ? -1.762 0.870 -54.992 1.00 62.53 70 LEU A C 1
ATOM 573 O O . LEU A 1 70 ? -2.959 1.109 -54.913 1.00 62.53 70 LEU A O 1
ATOM 577 N N . ASP A 1 71 ? -1.290 -0.222 -55.598 1.00 57.91 71 ASP A N 1
ATOM 578 C CA . ASP A 1 71 ? -2.111 -1.254 -56.251 1.00 57.91 71 ASP A CA 1
ATOM 579 C C . ASP A 1 71 ? -1.722 -2.659 -55.720 1.00 57.91 71 ASP A C 1
ATOM 581 O O . ASP A 1 71 ? -0.969 -3.399 -56.369 1.00 57.91 71 ASP A O 1
ATOM 585 N N . PRO A 1 72 ? -2.135 -3.001 -54.479 1.00 44.53 72 PRO A N 1
ATOM 586 C CA . PRO A 1 72 ? -1.635 -4.165 -53.741 1.00 44.53 72 PRO A CA 1
ATOM 587 C C . PRO A 1 72 ? -2.118 -5.526 -54.271 1.00 44.53 72 PRO A C 1
ATOM 589 O O . PRO A 1 72 ? -1.483 -6.540 -53.974 1.00 44.53 72 PRO A O 1
ATOM 592 N N . ASP A 1 73 ? -3.159 -5.575 -55.108 1.00 42.66 73 ASP A N 1
ATOM 593 C CA . ASP A 1 73 ? -3.684 -6.831 -55.670 1.00 42.66 73 ASP A CA 1
ATOM 594 C C . ASP A 1 73 ? -2.748 -7.473 -56.713 1.00 42.66 73 ASP A C 1
ATOM 596 O O . ASP A 1 73 ? -2.952 -8.618 -57.124 1.00 42.66 73 ASP A O 1
ATOM 600 N N . ASN A 1 74 ? -1.674 -6.782 -57.120 1.00 41.00 74 ASN A N 1
ATOM 601 C CA . ASN A 1 74 ? -0.852 -7.185 -58.262 1.00 41.00 74 ASN A CA 1
ATOM 602 C C . ASN A 1 74 ? 0.586 -7.647 -57.946 1.00 41.00 74 ASN A C 1
ATOM 604 O O . ASN A 1 74 ? 1.324 -7.945 -58.886 1.00 41.00 74 ASN A O 1
ATOM 608 N N . TYR A 1 75 ? 1.039 -7.740 -56.682 1.00 37.31 75 TYR A N 1
ATOM 609 C CA . TYR A 1 75 ? 2.445 -8.110 -56.410 1.00 37.31 75 TYR A CA 1
ATOM 610 C C . TYR A 1 75 ? 2.675 -9.044 -55.202 1.00 37.31 75 TYR A C 1
ATOM 612 O O . TYR A 1 75 ? 2.887 -8.623 -54.068 1.00 37.31 75 TYR A O 1
ATOM 620 N N . LYS A 1 76 ? 2.747 -10.355 -55.479 1.00 38.69 76 LYS A N 1
ATOM 621 C CA . LYS A 1 76 ? 3.308 -11.382 -54.579 1.00 38.69 76 LYS A CA 1
ATOM 622 C C . LYS A 1 76 ? 4.852 -11.313 -54.561 1.00 38.69 76 LYS A C 1
ATOM 624 O O . LYS A 1 76 ? 5.488 -11.469 -55.600 1.00 38.69 76 LYS A O 1
ATOM 629 N N . ASN A 1 77 ? 5.451 -11.165 -53.374 1.00 46.25 77 ASN A N 1
ATOM 630 C CA . ASN A 1 77 ? 6.821 -11.586 -53.007 1.00 46.25 77 ASN A CA 1
ATOM 631 C C . ASN A 1 77 ? 8.003 -11.225 -53.942 1.00 46.25 77 ASN A C 1
ATOM 633 O O . ASN A 1 77 ? 8.849 -12.080 -54.204 1.00 46.25 77 ASN A O 1
ATOM 637 N N . LYS A 1 78 ? 8.147 -9.977 -54.410 1.00 50.53 78 LYS A N 1
ATOM 638 C CA . LYS A 1 78 ? 9.414 -9.512 -55.021 1.00 50.53 78 LYS A CA 1
ATOM 639 C C . LYS A 1 78 ? 9.707 -8.056 -54.652 1.00 50.53 78 LYS A C 1
ATOM 641 O O . LYS A 1 78 ? 8.947 -7.166 -55.010 1.00 50.53 78 LYS A O 1
ATOM 646 N N . GLY A 1 79 ? 10.817 -7.801 -53.956 1.00 61.00 79 GLY A N 1
ATOM 647 C CA . GLY A 1 79 ? 11.244 -6.441 -53.611 1.00 61.00 79 GLY A CA 1
ATOM 648 C C . GLY A 1 79 ? 12.503 -6.397 -52.744 1.00 61.00 79 GLY A C 1
ATOM 649 O O . GLY A 1 79 ? 12.853 -7.373 -52.084 1.00 61.00 79 GLY A O 1
ATOM 650 N N . PHE A 1 80 ? 13.185 -5.248 -52.721 1.00 65.94 80 PHE A N 1
ATOM 651 C CA . PHE A 1 80 ? 14.454 -5.051 -52.004 1.00 65.94 80 PHE A CA 1
ATOM 652 C C . PHE A 1 80 ? 14.391 -5.453 -50.517 1.00 65.94 80 PHE A C 1
ATOM 654 O O . PHE A 1 80 ? 15.293 -6.128 -50.029 1.00 65.94 80 PHE A O 1
ATOM 661 N N . VAL A 1 81 ? 13.317 -5.084 -49.810 1.00 65.69 81 VAL A N 1
ATOM 662 C CA . VAL A 1 81 ? 13.115 -5.398 -48.380 1.00 65.69 81 VAL A CA 1
ATOM 663 C C . VAL A 1 81 ? 12.968 -6.905 -48.151 1.00 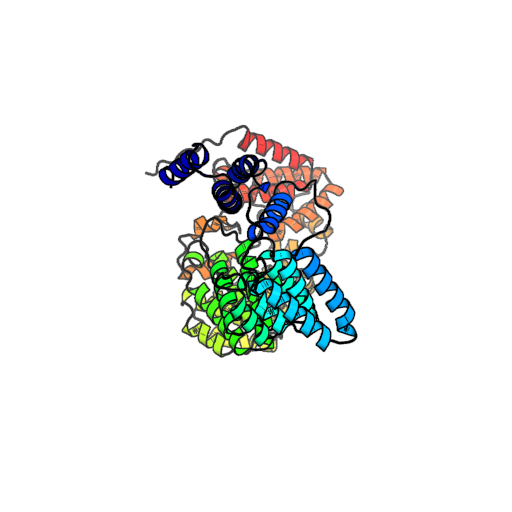65.69 81 VAL A C 1
ATOM 665 O O . VAL A 1 81 ? 13.584 -7.438 -47.235 1.00 65.69 81 VAL A O 1
ATOM 668 N N . SER A 1 82 ? 12.212 -7.597 -49.009 1.00 66.38 82 SER A N 1
ATOM 669 C CA . SER A 1 82 ? 12.020 -9.052 -48.927 1.00 66.38 82 SER A CA 1
ATOM 670 C C . SER A 1 82 ? 13.325 -9.808 -49.200 1.00 66.38 82 SER A C 1
ATOM 672 O O . SER A 1 82 ? 13.655 -10.728 -48.458 1.00 66.38 82 SER A O 1
ATOM 674 N N . ASN A 1 83 ? 14.127 -9.346 -50.169 1.00 76.50 83 ASN A N 1
ATOM 675 C CA . ASN A 1 83 ? 15.450 -9.917 -50.439 1.00 76.50 83 ASN A CA 1
ATOM 676 C C . ASN A 1 83 ? 16.403 -9.745 -49.245 1.00 76.50 83 ASN A C 1
ATOM 678 O O . ASN A 1 83 ? 17.071 -10.697 -48.861 1.00 76.50 83 ASN A O 1
ATOM 682 N N . ILE A 1 84 ? 16.440 -8.558 -48.626 1.00 79.44 84 ILE A N 1
ATOM 683 C CA . ILE A 1 84 ? 17.269 -8.318 -47.433 1.00 79.44 84 ILE A CA 1
ATOM 684 C C . ILE A 1 84 ? 16.829 -9.212 -46.266 1.00 79.44 84 ILE A C 1
ATOM 686 O O . ILE A 1 84 ? 17.677 -9.796 -45.605 1.00 79.44 84 ILE A O 1
ATOM 690 N N . ILE A 1 85 ? 15.523 -9.360 -46.022 1.00 74.56 85 ILE A N 1
ATOM 691 C CA . ILE A 1 85 ? 15.012 -10.236 -44.954 1.00 74.56 85 ILE A CA 1
ATOM 692 C C . ILE A 1 85 ? 15.366 -11.705 -45.226 1.00 74.56 85 ILE A C 1
ATOM 694 O O . ILE A 1 85 ? 15.796 -12.400 -44.310 1.00 74.56 85 ILE A O 1
ATOM 698 N N . ALA A 1 86 ? 15.247 -12.174 -46.472 1.00 78.56 86 ALA A N 1
ATOM 699 C CA . ALA A 1 86 ? 15.638 -13.534 -46.844 1.00 78.56 86 ALA A CA 1
ATOM 700 C C . ALA A 1 86 ? 17.144 -13.782 -46.634 1.00 78.56 86 ALA A C 1
ATOM 702 O O . ALA A 1 86 ? 17.534 -14.821 -46.099 1.00 78.56 86 ALA A O 1
ATOM 703 N N . GLU A 1 87 ? 17.990 -12.813 -46.994 1.00 84.69 87 GLU A N 1
ATOM 704 C CA . GLU A 1 87 ? 19.435 -12.872 -46.743 1.00 84.69 87 GLU A CA 1
ATOM 705 C C . GLU A 1 87 ? 19.761 -12.892 -45.240 1.00 84.69 87 GLU A C 1
ATOM 707 O O . GLU A 1 87 ? 20.613 -13.670 -44.815 1.00 84.69 87 GLU A O 1
ATOM 712 N N . ILE A 1 88 ? 19.053 -12.100 -44.425 1.00 84.75 88 ILE A N 1
ATOM 713 C CA . ILE A 1 88 ? 19.196 -12.099 -42.960 1.00 84.75 88 ILE A CA 1
ATOM 714 C C . ILE A 1 88 ? 18.820 -13.464 -42.375 1.00 84.75 88 ILE A C 1
ATOM 716 O O . ILE A 1 88 ? 19.586 -14.007 -41.585 1.00 84.75 88 ILE A O 1
ATOM 720 N N . ASN A 1 89 ? 17.690 -14.045 -42.788 1.00 80.81 89 ASN A N 1
ATOM 721 C CA . ASN A 1 89 ? 17.259 -15.360 -42.305 1.00 80.81 89 ASN A CA 1
ATOM 722 C C . ASN A 1 89 ? 18.274 -16.455 -42.673 1.00 80.81 89 ASN A C 1
ATOM 724 O O . ASN A 1 89 ? 18.646 -17.258 -41.823 1.00 80.81 89 ASN A O 1
ATOM 728 N N . THR A 1 90 ? 18.801 -16.419 -43.902 1.00 84.31 90 THR A N 1
ATOM 729 C CA . THR A 1 90 ? 19.860 -17.341 -44.350 1.00 84.31 90 THR A CA 1
ATOM 730 C C . THR A 1 90 ? 21.131 -17.196 -43.504 1.00 84.31 90 THR A C 1
ATOM 732 O O . THR A 1 90 ? 21.802 -18.180 -43.197 1.00 84.31 90 THR A O 1
ATOM 735 N N . ALA A 1 91 ? 21.492 -15.968 -43.121 1.00 85.69 91 ALA A N 1
ATOM 736 C CA . ALA A 1 91 ? 22.634 -15.715 -42.247 1.00 85.69 91 ALA A CA 1
ATOM 737 C C . ALA A 1 91 ? 22.386 -16.208 -40.809 1.00 85.69 91 ALA A C 1
ATOM 739 O O . ALA A 1 91 ? 23.295 -16.780 -40.210 1.00 85.69 91 ALA A O 1
ATOM 740 N N . CYS A 1 92 ? 21.167 -16.068 -40.277 1.00 83.00 92 CYS A N 1
ATOM 741 C CA . CYS A 1 92 ? 20.780 -16.624 -38.975 1.00 83.00 92 CYS A CA 1
ATOM 742 C C . CYS A 1 92 ? 20.900 -18.154 -38.933 1.00 83.00 92 CYS A C 1
ATOM 744 O O . CYS A 1 92 ? 21.450 -18.687 -37.974 1.00 83.00 92 CYS A O 1
ATOM 746 N N . GLU A 1 93 ? 20.451 -18.860 -39.976 1.00 83.31 93 GLU A N 1
ATOM 747 C CA . GLU A 1 93 ? 20.571 -20.326 -40.070 1.00 83.31 93 GLU A CA 1
ATOM 748 C C . GLU A 1 93 ? 22.036 -20.791 -40.037 1.00 83.31 93 GLU A C 1
ATOM 750 O O . GLU A 1 93 ? 22.361 -21.818 -39.443 1.00 83.31 93 GLU A O 1
ATOM 755 N N . LYS A 1 94 ? 22.942 -20.007 -40.631 1.00 78.88 94 LYS A N 1
ATOM 756 C CA . LYS A 1 94 ? 24.383 -20.301 -40.670 1.00 78.88 94 LYS A CA 1
ATOM 757 C C . LYS A 1 94 ? 25.142 -19.852 -39.421 1.00 78.88 94 LYS A C 1
ATOM 759 O O . LYS A 1 94 ? 26.252 -20.331 -39.192 1.00 78.88 94 LYS A O 1
ATOM 764 N N . ALA A 1 95 ? 24.565 -18.968 -38.605 1.00 78.88 95 ALA A N 1
ATOM 765 C CA . ALA A 1 95 ? 25.245 -18.351 -37.466 1.00 78.88 95 ALA A CA 1
ATOM 766 C C . ALA A 1 95 ? 25.704 -19.367 -36.408 1.00 78.88 95 ALA A C 1
ATOM 768 O O . ALA A 1 95 ? 26.735 -19.153 -35.776 1.00 78.88 95 ALA A O 1
ATOM 769 N N . ALA A 1 96 ? 24.989 -20.489 -36.253 1.00 73.19 96 ALA A N 1
ATOM 770 C CA . ALA A 1 96 ? 25.380 -21.566 -35.340 1.00 73.19 96 ALA A CA 1
ATOM 771 C C . ALA A 1 96 ? 26.664 -22.298 -35.782 1.00 73.19 96 ALA A C 1
ATOM 773 O O . ALA A 1 96 ? 27.418 -22.770 -34.937 1.00 73.19 96 ALA A O 1
ATOM 774 N N . ALA A 1 97 ? 26.920 -22.379 -37.093 1.00 77.94 97 ALA A N 1
ATOM 775 C CA . ALA A 1 97 ? 28.079 -23.071 -37.660 1.00 77.94 97 ALA A CA 1
ATOM 776 C C . ALA A 1 97 ? 29.270 -22.131 -37.920 1.00 77.94 97 ALA A C 1
ATOM 778 O O . ALA A 1 97 ? 30.419 -22.543 -37.779 1.00 77.94 97 ALA A O 1
ATOM 779 N N . SER A 1 98 ? 29.013 -20.872 -38.289 1.00 84.44 98 SER A N 1
ATOM 780 C CA . SER A 1 98 ? 30.050 -19.860 -38.521 1.00 84.44 98 SER A CA 1
ATOM 781 C C . SER A 1 98 ? 29.559 -18.459 -38.126 1.00 84.44 98 SER A C 1
ATOM 783 O O . SER A 1 98 ? 28.956 -17.746 -38.936 1.00 84.44 98 SER A O 1
ATOM 785 N N . PRO A 1 99 ? 29.828 -18.019 -36.881 1.00 82.69 99 PRO A N 1
ATOM 786 C CA . PRO A 1 99 ? 29.441 -16.687 -36.416 1.00 82.69 99 PRO A CA 1
ATOM 787 C C . PRO A 1 99 ? 30.077 -15.551 -37.228 1.00 82.69 99 PRO A C 1
ATOM 789 O O . PRO A 1 99 ? 29.445 -14.520 -37.445 1.00 82.69 99 PRO A O 1
ATOM 792 N N . LYS A 1 100 ? 31.314 -15.734 -37.713 1.00 84.75 100 LYS A N 1
ATOM 793 C CA . LYS A 1 100 ? 32.030 -14.717 -38.503 1.00 84.75 100 LYS A CA 1
ATOM 794 C C . LYS A 1 100 ? 31.344 -14.446 -39.844 1.00 84.75 100 LYS A C 1
ATOM 796 O O . LYS A 1 100 ? 31.137 -13.285 -40.187 1.00 84.75 100 LYS A O 1
ATOM 801 N N . ASP A 1 101 ? 30.910 -15.494 -40.543 1.00 83.06 101 ASP A N 1
ATOM 802 C CA . ASP A 1 101 ? 30.243 -15.347 -41.843 1.00 83.06 101 ASP A CA 1
ATOM 803 C C . ASP A 1 101 ? 28.871 -14.673 -41.697 1.00 83.06 101 ASP A C 1
ATOM 805 O O . ASP A 1 101 ? 28.476 -13.849 -42.526 1.00 83.06 101 ASP A O 1
ATOM 809 N N . ALA A 1 102 ? 28.148 -14.972 -40.611 1.00 85.88 102 ALA A N 1
ATOM 810 C CA . ALA A 1 102 ? 26.888 -14.302 -40.298 1.00 85.88 102 ALA A CA 1
ATOM 811 C C . ALA A 1 102 ? 27.091 -12.796 -40.040 1.00 85.88 102 ALA A C 1
ATOM 813 O O . ALA A 1 102 ? 26.348 -11.976 -40.581 1.00 85.88 102 ALA A O 1
ATOM 814 N N . ILE A 1 103 ? 28.135 -12.421 -39.288 1.00 88.62 103 ILE A N 1
ATOM 815 C CA . ILE A 1 103 ? 28.509 -11.021 -39.017 1.00 88.62 103 ILE A CA 1
ATOM 816 C C . ILE A 1 103 ? 28.794 -10.264 -40.324 1.00 88.62 103 ILE A C 1
ATOM 818 O O . ILE A 1 103 ? 28.269 -9.164 -40.518 1.00 88.62 103 ILE A O 1
ATOM 822 N N . GLU A 1 104 ? 29.576 -10.835 -41.243 1.00 88.25 104 GLU A N 1
ATOM 823 C CA . GLU A 1 104 ? 29.876 -10.201 -42.536 1.00 88.25 104 GLU A CA 1
ATOM 824 C C . GLU A 1 104 ? 28.611 -9.983 -43.382 1.00 88.25 104 GLU A C 1
ATOM 826 O O . GLU A 1 104 ? 28.408 -8.908 -43.964 1.00 88.25 104 GLU A O 1
ATOM 831 N N . LEU A 1 105 ? 27.711 -10.971 -43.412 1.00 87.56 105 LEU A N 1
ATOM 832 C CA . LEU A 1 105 ? 26.433 -10.869 -44.120 1.00 87.56 105 LEU A CA 1
ATOM 833 C C . LEU A 1 105 ? 25.517 -9.804 -43.507 1.00 87.56 105 LEU A C 1
ATOM 835 O O . LEU A 1 105 ? 24.900 -9.026 -44.245 1.00 87.56 105 LEU A O 1
ATOM 839 N N . PHE A 1 106 ? 25.462 -9.706 -42.178 1.00 91.50 106 PHE A N 1
ATOM 840 C CA . PHE A 1 106 ? 24.703 -8.659 -41.498 1.00 91.50 106 PHE A CA 1
ATOM 841 C C . PHE A 1 106 ? 25.265 -7.263 -41.785 1.00 91.50 106 PHE A C 1
ATOM 843 O O . PHE A 1 106 ? 24.494 -6.357 -42.110 1.00 91.50 106 PHE A O 1
ATOM 850 N N . GLN A 1 107 ? 26.590 -7.084 -41.762 1.00 91.50 107 GLN A N 1
ATOM 851 C CA . GLN A 1 107 ? 27.237 -5.818 -42.132 1.00 91.50 107 GLN A CA 1
ATOM 852 C C . GLN A 1 107 ? 26.943 -5.434 -43.589 1.00 91.50 107 GLN A C 1
ATOM 854 O O . GLN A 1 107 ? 26.651 -4.272 -43.888 1.00 91.50 107 GLN A O 1
ATOM 859 N N . LYS A 1 108 ? 26.949 -6.404 -44.510 1.00 89.75 108 LYS A N 1
ATOM 860 C CA . LYS A 1 108 ? 26.585 -6.183 -45.918 1.00 89.75 108 LYS A CA 1
ATOM 861 C C . LYS A 1 108 ? 25.125 -5.745 -46.065 1.00 89.75 108 LYS A C 1
ATOM 863 O O . LYS A 1 108 ? 24.841 -4.805 -46.815 1.00 89.75 108 LYS A O 1
ATOM 868 N N . CYS A 1 109 ? 24.204 -6.381 -45.340 1.00 87.75 109 CYS A N 1
ATOM 869 C CA . CYS A 1 109 ? 22.794 -5.987 -45.300 1.00 87.75 109 CYS A CA 1
ATOM 870 C C . CYS A 1 109 ? 22.625 -4.569 -44.735 1.00 87.75 109 CYS A C 1
ATOM 872 O O . CYS A 1 109 ? 21.932 -3.745 -45.334 1.00 87.75 109 CYS A O 1
ATOM 874 N N . GLU A 1 110 ? 23.321 -4.246 -43.643 1.00 90.38 110 GLU A N 1
ATOM 875 C CA . GLU A 1 110 ? 23.325 -2.918 -43.027 1.00 90.38 110 GLU A CA 1
ATOM 876 C C . GLU A 1 110 ? 23.804 -1.834 -44.001 1.00 90.38 110 GLU A C 1
ATOM 878 O O . GLU A 1 110 ? 23.132 -0.816 -44.188 1.00 90.38 110 GLU A O 1
ATOM 883 N N . GLN A 1 111 ? 24.942 -2.050 -44.669 1.00 89.00 111 GLN A N 1
ATOM 884 C CA . GLN A 1 111 ? 25.480 -1.107 -45.649 1.00 89.00 111 GLN A CA 1
ATOM 885 C C . GLN A 1 111 ? 24.507 -0.881 -46.808 1.00 89.00 111 GLN A C 1
ATOM 887 O O . GLN A 1 111 ? 24.332 0.254 -47.250 1.00 89.00 111 GLN A O 1
ATOM 892 N N . ARG A 1 112 ? 23.833 -1.932 -47.289 1.00 84.94 112 ARG A N 1
ATOM 893 C CA . ARG A 1 112 ? 22.810 -1.818 -48.342 1.00 84.94 112 ARG A CA 1
ATOM 894 C C . ARG A 1 112 ? 21.590 -1.031 -47.871 1.00 84.94 112 ARG A C 1
ATOM 896 O O . ARG A 1 112 ? 21.086 -0.196 -48.623 1.00 84.94 112 ARG A O 1
ATOM 903 N N . LEU A 1 113 ? 21.144 -1.243 -46.632 1.00 83.06 113 LEU A N 1
ATOM 904 C CA . LEU A 1 113 ? 20.055 -0.469 -46.033 1.00 83.06 113 LEU A CA 1
ATOM 905 C C . LEU A 1 113 ? 20.432 1.012 -45.844 1.00 83.06 113 LEU A C 1
ATOM 907 O O . LEU A 1 113 ? 19.578 1.878 -46.060 1.00 83.06 113 LEU A O 1
ATOM 911 N N . LYS A 1 114 ? 21.695 1.311 -45.501 1.00 83.94 114 LYS A N 1
ATOM 912 C CA . LYS A 1 114 ? 22.236 2.678 -45.358 1.00 83.94 114 LYS A CA 1
ATOM 913 C C . LYS A 1 114 ? 22.440 3.400 -46.695 1.00 83.94 114 LYS A C 1
ATOM 915 O O . LYS A 1 114 ? 22.076 4.564 -46.797 1.00 83.94 114 LYS A O 1
ATOM 920 N N . LYS A 1 115 ? 22.994 2.731 -47.715 1.00 81.00 115 LYS A N 1
ATOM 921 C CA . LYS A 1 115 ? 23.344 3.335 -49.021 1.00 81.00 115 LYS A CA 1
ATOM 922 C C . LYS A 1 115 ? 22.134 3.802 -49.831 1.00 81.00 115 LYS A C 1
ATOM 924 O O . LYS A 1 115 ? 22.256 4.705 -50.650 1.00 81.00 115 LYS A O 1
ATOM 929 N N . ARG A 1 116 ? 20.967 3.183 -49.644 1.00 66.06 116 ARG A N 1
ATOM 930 C CA . ARG A 1 116 ? 19.766 3.533 -50.413 1.00 66.06 116 ARG A CA 1
ATOM 931 C C . ARG A 1 116 ? 19.125 4.797 -49.828 1.00 66.06 116 ARG A C 1
ATOM 933 O O . ARG A 1 116 ? 18.753 4.789 -48.663 1.00 66.06 116 ARG A O 1
ATOM 940 N N . TRP A 1 117 ? 18.965 5.859 -50.612 1.00 45.97 117 TRP A N 1
ATOM 941 C CA . TRP A 1 117 ? 18.554 7.186 -50.116 1.00 45.97 117 TRP A CA 1
ATOM 942 C C . TRP A 1 117 ? 17.083 7.286 -49.639 1.00 45.97 117 TRP A C 1
ATOM 944 O O . TRP A 1 117 ? 16.742 8.190 -48.885 1.00 45.97 117 TRP A O 1
ATOM 954 N N . TRP A 1 118 ? 16.211 6.332 -49.994 1.00 51.31 118 TRP A N 1
ATOM 955 C CA . TRP A 1 118 ? 14.788 6.357 -49.608 1.00 51.31 118 TRP A CA 1
ATOM 956 C C . TRP A 1 118 ? 14.566 5.917 -48.142 1.00 51.31 118 TRP A C 1
ATOM 958 O O . TRP A 1 118 ? 15.088 4.883 -47.719 1.00 51.31 118 TRP A O 1
ATOM 968 N N . SER A 1 119 ? 13.808 6.677 -47.346 1.00 47.69 119 SER A N 1
ATOM 969 C CA . SER A 1 119 ? 13.567 6.425 -45.910 1.00 47.69 119 SER A CA 1
ATOM 970 C C . SER A 1 119 ? 12.372 5.508 -45.599 1.00 47.69 119 SER A C 1
ATOM 972 O O . SER A 1 119 ? 12.271 5.021 -44.474 1.00 47.69 119 SER A O 1
ATOM 974 N N . PHE A 1 120 ? 11.489 5.234 -46.563 1.00 46.47 120 PHE A N 1
ATOM 975 C CA . PHE A 1 120 ? 10.204 4.562 -46.320 1.00 46.47 120 PHE A CA 1
ATOM 976 C C . PHE A 1 120 ? 10.262 3.053 -46.638 1.00 46.47 120 PHE A C 1
ATOM 978 O O . PHE A 1 120 ? 11.072 2.605 -47.447 1.00 46.47 120 PHE A O 1
ATOM 985 N N . GLY A 1 121 ? 9.460 2.237 -45.941 1.00 57.84 121 GLY A N 1
ATOM 986 C CA . GLY A 1 121 ? 9.355 0.780 -46.159 1.00 57.84 121 GLY A CA 1
ATOM 987 C C . GLY A 1 121 ? 10.513 -0.085 -45.631 1.00 57.84 121 GLY A C 1
ATOM 988 O O . GLY A 1 121 ? 10.402 -1.306 -45.614 1.00 57.84 121 GLY A O 1
ATOM 989 N N . LYS A 1 122 ? 11.613 0.507 -45.144 1.00 70.62 122 LYS A N 1
ATOM 990 C CA . LYS A 1 122 ? 12.775 -0.242 -44.614 1.00 70.62 122 LYS A CA 1
ATOM 991 C C . LYS A 1 122 ? 12.584 -0.803 -43.205 1.00 70.62 122 LYS A C 1
ATOM 993 O O . LYS A 1 122 ? 13.380 -1.642 -42.788 1.00 70.62 122 LYS A O 1
ATOM 998 N N . SER A 1 123 ? 11.574 -0.345 -42.465 1.00 70.25 123 SER A N 1
ATOM 999 C CA . SER A 1 123 ? 11.364 -0.715 -41.059 1.00 70.25 123 SER A CA 1
ATOM 1000 C C . SER A 1 123 ? 11.326 -2.232 -40.820 1.00 70.25 123 SER A C 1
ATOM 1002 O O . SER A 1 123 ? 12.016 -2.675 -39.906 1.00 70.25 123 SER A O 1
ATOM 1004 N N . PRO A 1 124 ? 10.639 -3.058 -41.638 1.00 70.06 124 PRO A N 1
ATOM 1005 C CA . PRO A 1 124 ? 10.660 -4.513 -41.471 1.00 70.06 124 PRO A CA 1
ATOM 1006 C C . PRO A 1 124 ? 12.061 -5.124 -41.623 1.00 70.06 124 PRO A C 1
ATOM 1008 O O . PRO A 1 124 ? 12.449 -5.962 -40.814 1.00 70.06 124 PRO A O 1
ATOM 1011 N N . ALA A 1 125 ? 12.852 -4.662 -42.601 1.00 77.81 125 ALA A N 1
ATOM 1012 C CA . ALA A 1 125 ? 14.230 -5.123 -42.786 1.00 77.81 125 ALA A CA 1
ATOM 1013 C C . ALA A 1 125 ? 15.154 -4.666 -41.646 1.00 77.81 125 ALA A C 1
ATOM 1015 O O . ALA A 1 125 ? 15.986 -5.448 -41.196 1.00 77.81 125 ALA A O 1
ATOM 1016 N N . TRP A 1 126 ? 14.989 -3.439 -41.136 1.00 84.19 126 TRP A N 1
ATOM 1017 C CA . TRP A 1 126 ? 15.724 -2.973 -39.955 1.00 84.19 126 TRP A CA 1
ATOM 1018 C C . TRP A 1 126 ? 15.377 -3.787 -38.706 1.00 84.19 126 TRP A C 1
ATOM 1020 O O . TRP A 1 126 ? 16.283 -4.201 -37.991 1.00 84.19 126 TRP A O 1
ATOM 1030 N N . ILE A 1 127 ? 14.092 -4.062 -38.460 1.00 77.38 127 ILE A N 1
ATOM 1031 C CA . ILE A 1 127 ? 13.646 -4.896 -37.333 1.00 77.38 127 ILE A CA 1
ATOM 1032 C C . ILE A 1 127 ? 14.240 -6.306 -37.440 1.00 77.38 127 ILE A C 1
ATOM 1034 O O . ILE A 1 127 ? 14.774 -6.807 -36.453 1.00 77.38 127 ILE A O 1
ATOM 1038 N N . ALA A 1 128 ? 14.173 -6.932 -38.621 1.00 78.31 128 ALA A N 1
ATOM 1039 C CA . ALA A 1 128 ? 14.739 -8.261 -38.851 1.00 78.31 128 ALA A CA 1
ATOM 1040 C C . ALA A 1 128 ? 16.256 -8.278 -38.610 1.00 78.31 128 ALA A C 1
ATOM 1042 O O . ALA A 1 128 ? 16.749 -9.121 -37.866 1.00 78.31 128 ALA A O 1
ATOM 1043 N N . LEU A 1 129 ? 16.980 -7.298 -39.163 1.00 89.50 129 LEU A N 1
ATOM 1044 C CA . LEU A 1 129 ? 18.432 -7.196 -39.021 1.00 89.50 129 LEU A CA 1
ATOM 1045 C C . LEU A 1 129 ? 18.855 -7.001 -37.561 1.00 89.50 129 LEU A C 1
ATOM 1047 O O . LEU A 1 129 ? 19.817 -7.611 -37.113 1.00 89.50 129 LEU A O 1
ATOM 1051 N N . ILE A 1 130 ? 18.141 -6.167 -36.805 1.00 89.12 130 ILE A N 1
ATOM 1052 C CA . ILE A 1 130 ? 18.477 -5.878 -35.403 1.00 89.12 130 ILE A CA 1
ATOM 1053 C C . ILE A 1 130 ? 18.174 -7.079 -34.505 1.00 89.12 130 ILE A C 1
ATOM 1055 O O . ILE A 1 130 ? 18.968 -7.392 -33.620 1.00 89.12 130 ILE A O 1
ATOM 1059 N N . LYS A 1 131 ? 17.071 -7.796 -34.755 1.00 84.94 131 LYS A N 1
ATOM 1060 C CA . LYS A 1 131 ? 16.782 -9.060 -34.063 1.00 84.94 131 LYS A CA 1
ATOM 1061 C C . LYS A 1 131 ? 17.855 -10.113 -34.338 1.00 84.94 131 LYS A C 1
ATOM 1063 O O . LYS A 1 131 ? 18.298 -10.761 -33.396 1.00 84.94 131 LYS A O 1
ATOM 1068 N N . ALA A 1 132 ? 18.289 -10.237 -35.592 1.00 86.94 132 ALA A N 1
ATOM 1069 C CA . ALA A 1 132 ? 19.351 -11.152 -36.000 1.00 86.94 132 ALA A CA 1
ATOM 1070 C C . ALA A 1 132 ? 20.693 -10.810 -35.337 1.00 86.94 132 ALA A C 1
ATOM 1072 O O . ALA A 1 132 ? 21.319 -11.678 -34.731 1.00 86.94 132 ALA A O 1
ATOM 1073 N N . TRP A 1 133 ? 21.088 -9.531 -35.346 1.00 91.25 133 TRP A N 1
ATOM 1074 C CA . TRP A 1 133 ? 22.256 -9.065 -34.597 1.00 91.25 133 TRP A CA 1
ATOM 1075 C C . TRP A 1 133 ? 22.153 -9.407 -33.112 1.00 91.25 133 TRP A C 1
ATOM 1077 O O . TRP A 1 133 ? 23.125 -9.882 -32.542 1.00 91.25 133 TRP A O 1
ATOM 1087 N N . GLY A 1 134 ? 20.980 -9.242 -32.494 1.00 86.69 134 GLY A N 1
ATOM 1088 C CA . GLY A 1 134 ? 20.773 -9.527 -31.071 1.00 86.69 134 GLY A CA 1
ATOM 1089 C C . GLY A 1 134 ? 21.069 -10.970 -30.653 1.00 86.69 134 GLY A C 1
ATOM 1090 O O . GLY A 1 134 ? 21.328 -11.207 -29.477 1.00 86.69 134 GLY A O 1
ATOM 1091 N N . GLN A 1 135 ? 21.047 -11.918 -31.594 1.00 85.31 135 GLN A N 1
ATOM 1092 C CA . GLN A 1 135 ? 21.365 -13.327 -31.348 1.00 85.31 135 GLN A CA 1
ATOM 1093 C C . GLN A 1 135 ? 22.868 -13.637 -31.426 1.00 85.31 135 GLN A C 1
ATOM 1095 O O . GLN A 1 135 ? 23.294 -14.654 -30.890 1.00 85.31 135 GLN A O 1
ATOM 1100 N N . VAL A 1 136 ? 23.662 -12.786 -32.088 1.00 87.00 136 VAL A N 1
ATOM 1101 C CA . VAL A 1 136 ? 25.091 -13.031 -32.368 1.00 87.00 136 VAL A CA 1
ATOM 1102 C C . VAL A 1 136 ? 25.992 -12.007 -31.672 1.00 87.00 136 VAL A C 1
ATOM 1104 O O . VAL A 1 136 ? 26.967 -12.375 -31.028 1.00 87.00 136 VAL A O 1
ATOM 1107 N N . ASP A 1 137 ? 25.653 -10.722 -31.772 1.00 88.56 137 ASP A N 1
ATOM 1108 C CA . ASP A 1 137 ? 26.321 -9.601 -31.108 1.00 88.56 137 ASP A CA 1
ATOM 1109 C C . ASP A 1 137 ? 25.275 -8.557 -30.683 1.00 88.56 137 ASP A C 1
ATOM 1111 O O . ASP A 1 137 ? 24.848 -7.675 -31.442 1.00 88.56 137 ASP A O 1
ATOM 1115 N N . ARG A 1 138 ? 24.870 -8.649 -29.413 1.00 89.81 138 ARG A N 1
ATOM 1116 C CA . ARG A 1 138 ? 23.879 -7.757 -28.805 1.00 89.81 138 ARG A CA 1
ATOM 1117 C C . ARG A 1 138 ? 24.328 -6.291 -28.802 1.00 89.81 138 ARG A C 1
ATOM 1119 O O . ARG A 1 138 ? 23.492 -5.408 -28.987 1.00 89.81 138 ARG A O 1
ATOM 1126 N N . LYS A 1 139 ? 25.631 -6.000 -28.689 1.00 91.50 139 LYS A N 1
ATOM 1127 C CA . LYS A 1 139 ? 26.148 -4.619 -28.730 1.00 91.50 139 LYS A CA 1
ATOM 1128 C C . LYS A 1 139 ? 26.005 -4.020 -30.128 1.00 91.50 139 LYS A C 1
ATOM 1130 O O . LYS A 1 139 ? 25.605 -2.860 -30.253 1.00 91.50 139 LYS A O 1
ATOM 1135 N N . ALA A 1 140 ? 26.270 -4.797 -31.178 1.00 90.81 140 ALA A N 1
ATOM 1136 C CA . ALA A 1 140 ? 26.014 -4.375 -32.557 1.00 90.81 140 ALA A CA 1
ATOM 1137 C C . ALA A 1 140 ? 24.518 -4.113 -32.805 1.00 90.81 140 ALA A C 1
ATOM 1139 O O . ALA A 1 140 ? 24.162 -3.098 -33.409 1.00 90.81 140 ALA A O 1
ATOM 1140 N N . ALA A 1 141 ? 23.640 -4.958 -32.257 1.00 92.00 141 ALA A N 1
ATOM 1141 C CA . ALA A 1 141 ? 22.194 -4.760 -32.322 1.00 92.00 141 ALA A CA 1
ATOM 1142 C C . ALA A 1 141 ? 21.757 -3.437 -31.664 1.00 92.00 141 ALA A C 1
ATOM 1144 O O . ALA A 1 141 ? 21.003 -2.660 -32.258 1.00 92.00 141 ALA A O 1
ATOM 1145 N N . ILE A 1 142 ? 22.276 -3.139 -30.466 1.00 91.69 142 ILE A N 1
ATOM 1146 C CA . ILE A 1 142 ? 21.961 -1.913 -29.716 1.00 91.69 142 ILE A CA 1
ATOM 1147 C C . ILE A 1 142 ? 22.380 -0.653 -30.488 1.00 91.69 142 ILE A C 1
ATOM 1149 O O . ILE A 1 142 ? 21.620 0.315 -30.530 1.00 91.69 142 ILE A O 1
ATOM 1153 N N . ARG A 1 143 ? 23.529 -0.654 -31.180 1.00 91.81 143 ARG A N 1
ATOM 1154 C CA . ARG A 1 143 ? 23.967 0.492 -32.012 1.00 91.81 143 ARG A CA 1
ATOM 1155 C C . ARG A 1 143 ? 22.964 0.869 -33.102 1.00 91.81 143 ARG A C 1
ATOM 1157 O O . ARG A 1 143 ? 22.912 2.021 -33.533 1.00 91.81 143 ARG A O 1
ATOM 1164 N N . LEU A 1 144 ? 22.167 -0.093 -33.556 1.00 90.00 144 LEU A N 1
ATOM 1165 C CA . LEU A 1 144 ? 21.173 0.087 -34.609 1.00 90.00 144 LEU A CA 1
ATOM 1166 C C . LEU A 1 144 ? 19.756 0.322 -34.068 1.00 90.00 144 LEU A C 1
ATOM 1168 O O . LEU A 1 144 ? 18.856 0.628 -34.850 1.00 90.00 144 LEU A O 1
ATOM 1172 N N . ILE A 1 145 ? 19.541 0.247 -32.752 1.00 87.38 145 ILE A N 1
ATOM 1173 C CA . ILE A 1 145 ? 18.207 0.236 -32.136 1.00 87.38 145 ILE A CA 1
ATOM 1174 C C . ILE A 1 145 ? 17.375 1.496 -32.429 1.00 87.38 145 ILE A C 1
ATOM 1176 O O . ILE A 1 145 ? 16.144 1.442 -32.521 1.00 87.38 145 ILE A O 1
ATOM 1180 N N . GLY A 1 146 ? 18.046 2.628 -32.663 1.00 82.44 146 GLY A N 1
ATOM 1181 C CA . GLY A 1 146 ? 17.440 3.887 -33.099 1.00 82.44 146 GLY A CA 1
ATOM 1182 C C . GLY A 1 146 ? 16.718 3.805 -34.448 1.00 82.44 146 GLY A C 1
ATOM 1183 O O . GLY A 1 146 ? 15.863 4.637 -34.736 1.00 82.44 146 GLY A O 1
ATOM 1184 N N . LYS A 1 147 ? 17.026 2.798 -35.278 1.00 84.06 147 LYS A N 1
ATOM 1185 C CA . LYS A 1 147 ? 16.382 2.557 -36.581 1.00 84.06 147 LYS A CA 1
ATOM 1186 C C . LYS A 1 147 ? 15.065 1.781 -36.475 1.00 84.06 147 LYS A C 1
ATOM 1188 O O . LYS A 1 147 ? 14.359 1.670 -37.475 1.00 84.06 147 LYS A O 1
ATOM 1193 N N . MET A 1 148 ? 14.718 1.260 -35.294 1.00 76.50 148 MET A N 1
ATOM 1194 C CA . MET A 1 148 ? 13.437 0.585 -35.056 1.00 76.50 148 MET A CA 1
ATOM 1195 C C . MET A 1 148 ? 12.332 1.559 -34.631 1.00 76.50 148 MET A C 1
ATOM 1197 O O . MET A 1 148 ? 12.615 2.498 -33.875 1.00 76.50 148 MET A O 1
ATOM 1201 N N . PRO A 1 149 ? 11.067 1.284 -35.014 1.00 73.88 149 PRO A N 1
ATOM 1202 C CA . PRO A 1 149 ? 9.897 1.935 -34.432 1.00 73.88 149 PRO A CA 1
ATOM 1203 C C . PRO A 1 149 ? 9.821 1.755 -32.912 1.00 73.88 149 PRO A C 1
ATOM 1205 O O . PRO A 1 149 ? 10.249 0.731 -32.374 1.00 73.88 149 PRO A O 1
ATOM 1208 N N . LYS A 1 150 ? 9.204 2.731 -32.239 1.00 73.56 150 LYS A N 1
ATOM 1209 C CA . LYS A 1 150 ? 9.064 2.821 -30.777 1.00 73.56 150 LYS A CA 1
ATOM 1210 C C . LYS A 1 150 ? 8.544 1.528 -30.128 1.00 73.56 150 LYS A C 1
ATOM 1212 O O . LYS A 1 150 ? 9.221 0.943 -29.288 1.00 73.56 150 LYS A O 1
ATOM 1217 N N . SER A 1 151 ? 7.381 1.046 -30.568 1.00 71.81 151 SER A N 1
ATOM 1218 C CA . SER A 1 151 ? 6.740 -0.161 -30.022 1.00 71.81 151 SER A CA 1
ATOM 1219 C C . SER A 1 151 ? 7.592 -1.420 -30.209 1.00 71.81 151 SER A C 1
ATOM 1221 O O . SER A 1 151 ? 7.752 -2.213 -29.285 1.00 71.81 151 SER A O 1
ATOM 1223 N N . ALA A 1 152 ? 8.204 -1.581 -31.386 1.00 73.62 152 ALA A N 1
ATOM 1224 C CA . ALA A 1 152 ? 9.066 -2.722 -31.684 1.00 73.62 152 ALA A CA 1
ATOM 1225 C C . ALA A 1 152 ? 10.352 -2.712 -30.842 1.00 73.62 152 ALA A C 1
ATOM 1227 O O . ALA A 1 152 ? 10.809 -3.770 -30.412 1.00 73.62 152 ALA A O 1
ATOM 1228 N N . ARG A 1 153 ? 10.927 -1.528 -30.598 1.00 80.88 153 ARG A N 1
ATOM 1229 C CA . ARG A 1 153 ? 12.102 -1.347 -29.736 1.00 80.88 153 ARG A CA 1
ATOM 1230 C C . ARG A 1 153 ? 11.804 -1.738 -28.294 1.00 80.88 153 ARG A C 1
ATOM 1232 O O . ARG A 1 153 ? 12.561 -2.509 -27.715 1.00 80.88 153 ARG A O 1
ATOM 1239 N N . LYS A 1 154 ? 10.712 -1.210 -27.738 1.00 80.94 154 LYS A N 1
ATOM 1240 C CA . LYS A 1 154 ? 10.271 -1.486 -26.368 1.00 80.94 154 LYS A CA 1
ATOM 1241 C C . LYS A 1 154 ? 10.104 -2.992 -26.134 1.00 80.94 154 LYS A C 1
ATOM 1243 O O . LYS A 1 154 ? 10.780 -3.547 -25.273 1.00 80.94 154 LYS A O 1
ATOM 1248 N N . ASN A 1 155 ? 9.335 -3.668 -26.992 1.00 80.31 155 ASN A N 1
ATOM 1249 C CA . ASN A 1 155 ? 9.122 -5.117 -26.901 1.00 80.31 155 ASN A CA 1
ATOM 1250 C C . ASN A 1 155 ? 10.431 -5.918 -26.984 1.00 80.31 155 ASN A C 1
ATOM 1252 O O . ASN A 1 155 ? 10.604 -6.899 -26.263 1.00 80.31 155 ASN A O 1
ATOM 1256 N N . LEU A 1 156 ? 11.361 -5.502 -27.851 1.00 83.81 156 LEU A N 1
ATOM 1257 C CA . LEU A 1 156 ? 12.650 -6.174 -28.006 1.00 83.81 156 LEU A CA 1
ATOM 1258 C C . LEU A 1 156 ? 13.529 -6.033 -26.756 1.00 83.81 156 LEU A C 1
ATOM 1260 O O . LEU A 1 156 ? 14.118 -7.019 -26.325 1.00 83.81 156 LEU A O 1
ATOM 1264 N N . LEU A 1 157 ? 13.599 -4.838 -26.162 1.00 87.88 157 LEU A N 1
ATOM 1265 C CA . LEU A 1 157 ? 14.382 -4.594 -24.946 1.00 87.88 157 LEU A CA 1
ATOM 1266 C C . LEU A 1 157 ? 13.845 -5.388 -23.752 1.00 87.88 157 LEU A C 1
ATOM 1268 O O . LEU A 1 157 ? 14.631 -5.995 -23.028 1.00 87.88 157 LEU A O 1
ATOM 1272 N N . VAL A 1 158 ? 12.520 -5.439 -23.585 1.00 84.94 158 VAL A N 1
ATOM 1273 C CA . VAL A 1 158 ? 11.866 -6.273 -22.561 1.00 84.94 158 VAL A CA 1
ATOM 1274 C C . VAL A 1 158 ? 12.201 -7.746 -22.763 1.00 84.94 158 VAL A C 1
ATOM 1276 O O . VAL A 1 158 ? 12.611 -8.421 -21.820 1.00 84.94 158 VAL A O 1
ATOM 1279 N N . GLN A 1 159 ? 12.097 -8.240 -23.999 1.00 84.44 159 GLN A N 1
ATOM 1280 C CA . GLN A 1 159 ? 12.428 -9.626 -24.322 1.00 84.44 159 GLN A CA 1
ATOM 1281 C C . GLN A 1 159 ? 13.906 -9.948 -24.062 1.00 84.44 159 GLN A C 1
ATOM 1283 O O . GLN A 1 159 ? 14.212 -11.000 -23.502 1.00 84.44 159 GLN A O 1
ATOM 1288 N N . TRP A 1 160 ? 14.826 -9.062 -24.455 1.00 87.50 160 TRP A N 1
ATOM 1289 C CA . TRP A 1 160 ? 16.252 -9.249 -24.197 1.00 87.50 160 TRP A CA 1
ATOM 1290 C C . TRP A 1 160 ? 16.545 -9.295 -22.706 1.00 87.50 160 TRP A C 1
ATOM 1292 O O . TRP A 1 160 ? 17.170 -10.257 -22.273 1.00 87.50 160 TRP A O 1
ATOM 1302 N N . ASN A 1 161 ? 16.041 -8.333 -21.930 1.00 87.44 161 ASN A N 1
ATOM 1303 C CA . ASN A 1 161 ? 16.290 -8.288 -20.493 1.00 87.44 161 ASN A CA 1
ATOM 1304 C C . ASN A 1 161 ? 15.727 -9.518 -19.765 1.00 87.44 161 ASN A C 1
ATOM 1306 O O . ASN A 1 161 ? 16.382 -10.055 -18.879 1.00 87.44 161 ASN A O 1
ATOM 1310 N N . LYS A 1 162 ? 14.546 -10.002 -20.176 1.00 85.50 162 LYS A N 1
ATOM 1311 C CA . LYS A 1 162 ? 13.931 -11.209 -19.607 1.00 85.50 162 LYS A CA 1
ATOM 1312 C C . LYS A 1 162 ? 14.778 -12.466 -19.829 1.00 85.50 162 LYS A C 1
ATOM 1314 O O . LYS A 1 162 ? 14.869 -13.302 -18.938 1.00 85.50 162 LYS A O 1
ATOM 1319 N N . ASN A 1 163 ? 15.373 -12.614 -21.012 1.00 84.00 163 ASN A N 1
ATOM 1320 C CA . ASN A 1 163 ? 16.170 -13.796 -21.351 1.00 84.00 163 ASN A CA 1
ATOM 1321 C C . ASN A 1 163 ? 17.592 -13.724 -20.779 1.00 84.00 163 ASN A C 1
ATOM 1323 O O . ASN A 1 163 ? 18.141 -14.732 -20.345 1.00 84.00 163 ASN A O 1
ATOM 1327 N N . ASN A 1 164 ? 18.200 -12.541 -20.835 1.00 85.88 164 ASN A N 1
ATOM 1328 C CA . ASN A 1 164 ? 19.530 -12.265 -20.320 1.00 85.88 164 ASN A CA 1
ATOM 1329 C C . ASN A 1 164 ? 19.609 -10.768 -19.966 1.00 85.88 164 ASN A C 1
ATOM 1331 O O . ASN A 1 164 ? 19.656 -9.955 -20.899 1.00 85.88 164 ASN A O 1
ATOM 1335 N N . PRO A 1 165 ? 19.618 -10.397 -18.671 1.00 88.50 165 PRO A N 1
ATOM 1336 C CA . PRO A 1 165 ? 19.608 -9.003 -18.239 1.00 88.50 165 PRO A CA 1
ATOM 1337 C C . PRO A 1 165 ? 20.632 -8.143 -18.986 1.00 88.50 165 PRO A C 1
ATOM 1339 O O . PRO A 1 165 ? 21.754 -8.575 -19.269 1.00 88.50 165 PRO A O 1
ATOM 1342 N N . LEU A 1 166 ? 20.216 -6.934 -19.361 1.00 89.69 166 LEU A N 1
ATOM 1343 C CA . LEU A 1 166 ? 21.101 -5.969 -20.011 1.00 89.69 166 LEU A CA 1
ATOM 1344 C C . LEU A 1 166 ? 22.108 -5.439 -18.984 1.00 89.69 166 LEU A C 1
ATOM 1346 O O . LEU A 1 166 ? 21.714 -5.069 -17.875 1.00 89.69 166 LEU A O 1
ATOM 1350 N N . SER A 1 167 ? 23.389 -5.387 -19.355 1.00 89.88 167 SER A N 1
ATOM 1351 C CA . SER A 1 167 ? 24.431 -4.825 -18.486 1.00 89.88 167 SER A CA 1
ATOM 1352 C C . SER A 1 167 ? 24.313 -3.296 -18.380 1.00 89.88 167 SER A C 1
ATOM 1354 O O . SER A 1 167 ? 23.707 -2.664 -19.258 1.00 89.88 167 SER A O 1
ATOM 1356 N N . PRO A 1 168 ? 24.922 -2.659 -17.362 1.00 88.56 168 PRO A N 1
ATOM 1357 C CA . PRO A 1 168 ? 24.951 -1.201 -17.261 1.00 88.56 168 PRO A CA 1
ATOM 1358 C C . PRO A 1 168 ? 25.502 -0.518 -18.524 1.00 88.56 168 PRO A C 1
ATOM 1360 O O . PRO A 1 168 ? 24.920 0.458 -18.997 1.00 88.56 168 PRO A O 1
ATOM 1363 N N . GLU A 1 169 ? 26.555 -1.068 -19.139 1.00 90.56 169 GLU A N 1
ATOM 1364 C CA . GLU A 1 169 ? 27.126 -0.537 -20.385 1.00 90.56 169 GLU A CA 1
ATOM 1365 C C . GLU A 1 169 ? 26.163 -0.687 -21.568 1.00 90.56 169 GLU A C 1
ATOM 1367 O O . GLU A 1 169 ? 26.062 0.200 -22.417 1.00 90.56 169 GLU A O 1
ATOM 1372 N N . GLU A 1 170 ? 25.431 -1.800 -21.644 1.00 91.75 170 GLU A N 1
ATOM 1373 C CA . GLU A 1 170 ? 24.421 -2.009 -22.682 1.00 91.75 170 GLU A CA 1
ATOM 1374 C C . GLU A 1 170 ? 23.263 -1.019 -22.535 1.00 91.75 170 GLU A C 1
ATOM 1376 O O . GLU A 1 170 ? 22.816 -0.450 -23.533 1.00 91.75 170 GLU A O 1
ATOM 1381 N N . TRP A 1 171 ? 22.827 -0.735 -21.307 1.00 91.00 171 TRP A N 1
ATOM 1382 C CA . TRP A 1 171 ? 21.840 0.309 -21.034 1.00 91.00 171 TRP A CA 1
ATOM 1383 C C . TRP A 1 171 ? 22.325 1.700 -21.433 1.00 91.00 171 TRP A C 1
ATOM 1385 O O . TRP A 1 171 ? 21.559 2.471 -22.021 1.00 91.00 171 TRP A O 1
ATOM 1395 N N . GLU A 1 172 ? 23.589 2.032 -21.173 1.00 89.62 172 GLU A N 1
ATOM 1396 C CA . GLU A 1 172 ? 24.180 3.288 -21.637 1.00 89.62 172 GLU A CA 1
ATOM 1397 C C . GLU A 1 172 ? 24.192 3.378 -23.164 1.00 89.62 172 GLU A C 1
ATOM 1399 O O . GLU A 1 172 ? 23.797 4.405 -23.721 1.00 89.62 172 GLU A O 1
ATOM 1404 N N . MET A 1 173 ? 24.554 2.294 -23.854 1.00 90.12 173 MET A N 1
ATOM 1405 C CA . MET A 1 173 ? 24.489 2.230 -25.315 1.00 90.12 173 MET A CA 1
ATOM 1406 C C . MET A 1 173 ? 23.051 2.396 -25.829 1.00 90.12 173 MET A C 1
ATOM 1408 O O . MET A 1 173 ? 22.825 3.122 -26.800 1.00 90.12 173 MET A O 1
ATOM 1412 N N . VAL A 1 174 ? 22.058 1.784 -25.172 1.00 89.88 174 VAL A N 1
ATOM 1413 C CA . VAL A 1 174 ? 20.635 1.975 -25.504 1.00 89.88 174 VAL A CA 1
ATOM 1414 C C . VAL A 1 174 ? 20.245 3.446 -25.327 1.00 89.88 174 VAL A C 1
ATOM 1416 O O . VAL A 1 174 ? 19.606 4.021 -26.211 1.00 89.88 174 VAL A O 1
ATOM 1419 N N . CYS A 1 175 ? 20.684 4.098 -24.248 1.00 86.56 175 CYS A N 1
ATOM 1420 C CA . CYS A 1 175 ? 20.462 5.529 -24.016 1.00 86.56 175 CYS A CA 1
ATOM 1421 C C . CYS A 1 175 ? 21.094 6.410 -25.098 1.00 86.56 175 CYS A C 1
ATOM 1423 O O . CYS A 1 175 ? 20.466 7.363 -25.552 1.00 86.56 175 CYS A O 1
ATOM 1425 N N . GLN A 1 176 ? 22.303 6.083 -25.548 1.00 87.44 176 GLN A N 1
ATOM 1426 C CA . GLN A 1 176 ? 23.009 6.837 -26.586 1.00 87.44 176 GLN A CA 1
ATOM 1427 C C . GLN A 1 176 ? 22.370 6.675 -27.974 1.00 87.44 176 GLN A C 1
ATOM 1429 O O . GLN A 1 176 ? 22.324 7.628 -28.752 1.00 87.44 176 GLN A O 1
ATOM 1434 N N . HIS A 1 177 ? 21.872 5.480 -28.301 1.00 85.75 177 HIS A N 1
ATOM 1435 C CA . HIS A 1 177 ? 21.455 5.134 -29.666 1.00 85.75 177 HIS A CA 1
ATOM 1436 C C . HIS A 1 177 ? 19.940 5.106 -29.897 1.00 85.75 177 HIS A C 1
ATOM 1438 O O . HIS A 1 177 ? 19.497 5.002 -31.041 1.00 85.75 177 HIS A O 1
ATOM 1444 N N . SER A 1 178 ? 19.127 5.235 -28.849 1.00 73.75 178 SER A N 1
ATOM 1445 C CA . SER A 1 178 ? 17.660 5.308 -28.947 1.00 73.75 178 SER A CA 1
ATOM 1446 C C . SER A 1 178 ? 17.129 6.644 -29.500 1.00 73.75 178 SER A C 1
ATOM 1448 O O . SER A 1 178 ? 15.987 6.694 -29.967 1.00 73.75 178 SER A O 1
ATOM 1450 N N . GLY A 1 179 ? 17.954 7.696 -29.542 1.00 63.50 179 GLY A N 1
ATOM 1451 C CA . GLY A 1 179 ? 17.600 9.022 -30.065 1.00 63.50 179 GLY A CA 1
ATOM 1452 C C . GLY A 1 179 ? 16.979 9.967 -29.023 1.00 63.50 179 GLY A C 1
ATOM 1453 O O . GLY A 1 179 ? 16.773 9.601 -27.875 1.00 63.50 179 GLY A O 1
ATOM 1454 N N . PHE A 1 180 ? 16.677 11.204 -29.438 1.00 46.19 180 PHE A N 1
ATOM 1455 C CA . PHE A 1 180 ? 16.270 12.337 -28.579 1.00 46.19 180 PHE A CA 1
ATOM 1456 C C . PHE A 1 180 ? 14.867 12.240 -27.934 1.00 46.19 180 PHE A C 1
ATOM 1458 O O . PHE A 1 180 ? 14.434 13.185 -27.280 1.00 46.19 180 PHE A O 1
ATOM 1465 N N . PHE A 1 181 ? 14.144 11.129 -28.098 1.00 46.50 181 PHE A N 1
ATOM 1466 C CA . PHE A 1 181 ? 12.780 10.977 -27.582 1.00 46.50 181 PHE A CA 1
ATOM 1467 C C . PHE A 1 181 ? 12.771 10.040 -26.365 1.00 46.50 181 PHE A C 1
ATOM 1469 O O . PHE A 1 181 ? 13.019 8.841 -26.492 1.00 46.50 181 PHE A O 1
ATOM 1476 N N . GLY A 1 182 ? 12.525 10.626 -25.187 1.00 53.84 182 GLY A N 1
ATOM 1477 C CA . GLY A 1 182 ? 12.638 10.027 -23.850 1.00 53.84 182 GLY A CA 1
ATOM 1478 C C . GLY A 1 182 ? 11.631 8.922 -23.543 1.00 53.84 182 GLY A C 1
ATOM 1479 O O . GLY A 1 182 ? 10.648 9.149 -22.848 1.00 53.84 182 GLY A O 1
ATOM 1480 N N . ASP A 1 183 ? 11.881 7.726 -24.073 1.00 71.12 183 ASP A N 1
ATOM 1481 C CA . ASP A 1 183 ? 11.004 6.568 -23.888 1.00 71.12 183 ASP A CA 1
ATOM 1482 C C . ASP A 1 183 ? 11.644 5.402 -23.130 1.00 71.12 183 ASP A C 1
ATOM 1484 O O . ASP A 1 183 ? 10.946 4.448 -22.796 1.00 71.12 183 ASP A O 1
ATOM 1488 N N . ILE A 1 184 ? 12.948 5.457 -22.838 1.00 85.06 184 ILE A N 1
ATOM 1489 C CA . ILE A 1 184 ? 13.640 4.372 -22.119 1.00 85.06 184 ILE A CA 1
ATOM 1490 C C . ILE A 1 184 ? 13.087 4.241 -20.706 1.00 85.06 184 ILE A C 1
ATOM 1492 O O . ILE A 1 184 ? 12.895 3.125 -20.234 1.00 85.06 184 ILE A O 1
ATOM 1496 N N . GLU A 1 185 ? 12.765 5.358 -20.057 1.00 87.06 185 GLU A N 1
ATOM 1497 C CA . GLU A 1 185 ? 12.145 5.361 -18.739 1.00 87.06 185 GLU A CA 1
ATOM 1498 C C . GLU A 1 185 ? 10.833 4.558 -18.744 1.00 87.06 185 GLU A C 1
ATOM 1500 O O . GLU A 1 185 ? 10.596 3.773 -17.834 1.00 87.06 185 GLU A O 1
ATOM 1505 N N . SER A 1 186 ? 10.027 4.662 -19.810 1.00 83.94 186 SER A N 1
ATOM 1506 C CA . SER A 1 186 ? 8.784 3.886 -19.951 1.00 83.94 186 SER A CA 1
ATOM 1507 C C . SER A 1 186 ? 9.019 2.384 -20.167 1.00 83.94 186 SER A C 1
ATOM 1509 O O . SER A 1 186 ? 8.179 1.568 -19.788 1.00 83.94 186 SER A O 1
ATOM 1511 N N . VAL A 1 187 ? 10.155 2.010 -20.771 1.00 87.31 187 VAL A N 1
ATOM 1512 C CA . VAL A 1 187 ? 10.560 0.605 -20.924 1.00 87.31 187 VAL A CA 1
ATOM 1513 C C . VAL A 1 187 ? 10.935 0.035 -19.561 1.00 87.31 187 VAL A C 1
ATOM 1515 O O . VAL A 1 187 ? 10.450 -1.032 -19.196 1.00 87.31 187 VAL A O 1
ATOM 1518 N N . VAL A 1 188 ? 11.741 0.766 -18.785 1.00 90.06 188 VAL A N 1
ATOM 1519 C CA . VAL A 1 188 ? 12.113 0.363 -17.420 1.00 90.06 188 VAL A CA 1
ATOM 1520 C C . VAL A 1 188 ? 10.873 0.273 -16.527 1.00 90.06 188 VAL A C 1
ATOM 1522 O O . VAL A 1 188 ? 10.706 -0.701 -15.804 1.00 90.06 188 VAL A O 1
ATOM 1525 N N . GLU A 1 189 ? 9.949 1.229 -16.617 1.00 89.56 189 GLU A N 1
ATOM 1526 C CA . GLU A 1 189 ? 8.681 1.189 -15.877 1.00 89.56 189 GLU A CA 1
ATOM 1527 C C . GLU A 1 189 ? 7.793 -0.007 -16.235 1.00 89.56 189 GLU A C 1
ATOM 1529 O O . GLU A 1 189 ? 7.045 -0.469 -15.373 1.00 89.56 189 GLU A O 1
ATOM 1534 N N . GLU A 1 190 ? 7.824 -0.492 -17.479 1.00 87.12 190 GLU A N 1
ATOM 1535 C CA . GLU A 1 190 ? 7.112 -1.713 -17.876 1.00 87.12 190 GLU A CA 1
ATOM 1536 C C . GLU A 1 190 ? 7.816 -2.971 -17.360 1.00 87.12 190 GLU A C 1
ATOM 1538 O O . GLU A 1 190 ? 7.153 -3.923 -16.958 1.00 87.12 190 GLU A O 1
ATOM 1543 N N . MET A 1 191 ? 9.150 -2.979 -17.320 1.00 89.38 191 MET A N 1
ATOM 1544 C CA . MET A 1 191 ? 9.905 -4.068 -16.694 1.00 89.38 191 MET A CA 1
ATOM 1545 C C . MET A 1 191 ? 9.620 -4.139 -15.189 1.00 89.38 191 MET A C 1
ATOM 1547 O O . MET A 1 191 ? 9.422 -5.229 -14.666 1.00 89.38 191 MET A O 1
ATOM 1551 N N . LEU A 1 192 ? 9.496 -2.989 -14.516 1.00 90.25 192 LEU A N 1
ATOM 1552 C CA . LEU A 1 192 ? 9.117 -2.898 -13.101 1.00 90.25 192 LEU A CA 1
ATOM 1553 C C . LEU A 1 192 ? 7.694 -3.403 -12.813 1.00 90.25 192 LEU A C 1
ATOM 1555 O O . LEU A 1 192 ? 7.411 -3.761 -11.673 1.00 90.25 192 LEU A O 1
ATOM 1559 N N . ASP A 1 193 ? 6.794 -3.458 -13.804 1.00 87.38 193 ASP A N 1
ATOM 1560 C CA . ASP A 1 193 ? 5.475 -4.091 -13.636 1.00 87.38 193 ASP A CA 1
ATOM 1561 C C . ASP A 1 193 ? 5.589 -5.629 -13.527 1.00 87.38 193 ASP A C 1
ATOM 1563 O O . ASP A 1 193 ? 4.706 -6.269 -12.952 1.00 87.38 193 ASP A O 1
ATOM 1567 N N . GLN A 1 194 ? 6.680 -6.227 -14.016 1.00 83.56 194 GLN A N 1
ATOM 1568 C CA . GLN A 1 194 ? 6.915 -7.673 -14.010 1.00 83.56 194 GLN A CA 1
ATOM 1569 C C . GLN A 1 194 ? 7.643 -8.099 -12.726 1.00 83.56 194 GLN A C 1
ATOM 1571 O O . GLN A 1 194 ? 8.681 -7.542 -12.386 1.00 83.56 194 GLN A O 1
ATOM 1576 N N . THR A 1 195 ? 7.128 -9.110 -12.026 1.00 67.38 195 THR A N 1
ATOM 1577 C CA . THR A 1 195 ? 7.629 -9.539 -10.705 1.00 67.38 195 THR A CA 1
ATOM 1578 C C . THR A 1 195 ? 9.021 -10.180 -10.718 1.00 67.38 195 THR A C 1
ATOM 1580 O O . THR A 1 195 ? 9.716 -10.092 -9.714 1.00 67.38 195 THR A O 1
ATOM 1583 N N . ASP A 1 196 ? 9.462 -10.752 -11.845 1.00 68.88 196 ASP A N 1
ATOM 1584 C CA . ASP A 1 196 ? 10.708 -11.543 -11.926 1.00 68.88 196 ASP A CA 1
ATOM 1585 C C . ASP A 1 196 ? 11.831 -10.872 -12.746 1.00 68.88 196 ASP A C 1
ATOM 1587 O O . ASP A 1 196 ? 12.803 -11.517 -13.153 1.00 68.88 196 ASP A O 1
ATOM 1591 N N . SER A 1 197 ? 11.703 -9.580 -13.061 1.00 72.75 197 SER A N 1
ATOM 1592 C CA . SER A 1 197 ? 12.654 -8.896 -13.948 1.00 72.75 197 SER A CA 1
ATOM 1593 C C . SER A 1 197 ? 13.940 -8.488 -13.232 1.00 72.75 197 SER A C 1
ATOM 1595 O O . SER A 1 197 ? 14.004 -7.414 -12.658 1.00 72.75 197 SER A O 1
ATOM 1597 N N . LYS A 1 198 ? 15.024 -9.260 -13.360 1.00 80.50 198 LYS A N 1
ATOM 1598 C CA . LYS A 1 198 ? 16.362 -8.782 -12.957 1.00 80.50 198 LYS A CA 1
ATOM 1599 C C . LYS A 1 198 ? 16.788 -7.589 -13.821 1.00 80.50 198 LYS A C 1
ATOM 1601 O O . LYS A 1 198 ? 16.741 -7.674 -15.049 1.00 80.50 198 LYS A O 1
ATOM 1606 N N . MET A 1 199 ? 17.214 -6.487 -13.202 1.00 83.62 199 MET A N 1
ATOM 1607 C CA . MET A 1 199 ? 17.649 -5.276 -13.908 1.00 83.62 199 MET A CA 1
ATOM 1608 C C . MET A 1 199 ? 18.936 -4.716 -13.305 1.00 83.62 199 MET A C 1
ATOM 1610 O O . MET A 1 199 ? 18.958 -4.377 -12.129 1.00 83.62 199 MET A O 1
ATOM 1614 N N . CYS A 1 200 ? 19.961 -4.535 -14.140 1.00 85.94 200 CYS A N 1
ATOM 1615 C CA . CYS A 1 200 ? 21.215 -3.874 -13.774 1.00 85.94 200 CYS A CA 1
ATOM 1616 C C . CYS A 1 200 ? 21.261 -2.484 -14.424 1.00 85.94 200 CYS A C 1
ATOM 1618 O O . CYS A 1 200 ? 21.793 -2.309 -15.521 1.00 85.94 200 CYS A O 1
ATOM 1620 N N . LEU A 1 201 ? 20.619 -1.497 -13.795 1.00 88.62 201 LEU A N 1
ATOM 1621 C CA . LEU A 1 201 ? 20.482 -0.152 -14.363 1.00 88.62 201 LEU A CA 1
ATOM 1622 C C . LEU A 1 201 ? 21.683 0.732 -14.001 1.00 88.62 201 LEU A C 1
ATOM 1624 O O . LEU A 1 201 ? 22.043 0.801 -12.829 1.00 88.62 201 LEU A O 1
ATOM 1628 N N . PRO A 1 202 ? 22.243 1.510 -14.946 1.00 90.75 202 PRO A N 1
ATOM 1629 C CA . PRO A 1 202 ? 23.260 2.498 -14.613 1.00 90.75 202 PRO A CA 1
ATOM 1630 C C . PRO A 1 202 ? 22.653 3.611 -13.750 1.00 90.75 202 PRO A C 1
ATOM 1632 O O . PRO A 1 202 ? 21.522 4.056 -13.992 1.00 90.75 202 PRO A O 1
ATOM 1635 N N . SER A 1 203 ? 23.426 4.140 -12.795 1.00 90.69 203 SER A N 1
ATOM 1636 C CA . SER A 1 203 ? 22.959 5.103 -11.783 1.00 90.69 203 SER A CA 1
ATOM 1637 C C . SER A 1 203 ? 22.227 6.312 -12.386 1.00 90.69 203 SER A C 1
ATOM 1639 O O . SER A 1 203 ? 21.258 6.823 -11.823 1.00 90.69 203 SER A O 1
ATOM 1641 N N . LYS A 1 204 ? 22.665 6.786 -13.563 1.00 90.56 204 LYS A N 1
ATOM 1642 C CA . LYS A 1 204 ? 22.045 7.919 -14.273 1.00 90.56 204 LYS A CA 1
ATOM 1643 C C . LYS A 1 204 ? 20.634 7.600 -14.776 1.00 90.56 204 LYS A C 1
ATOM 1645 O O . LYS A 1 204 ? 19.767 8.471 -14.710 1.00 90.56 204 LYS A O 1
ATOM 1650 N N . LEU A 1 205 ? 20.404 6.388 -15.282 1.00 90.75 205 LEU A N 1
ATOM 1651 C CA . LEU A 1 205 ? 19.086 5.948 -15.743 1.00 90.75 205 LEU A CA 1
ATOM 1652 C C . LEU A 1 205 ? 18.173 5.666 -14.549 1.00 90.75 205 LEU A C 1
ATOM 1654 O O . LEU A 1 205 ? 17.055 6.173 -14.517 1.00 90.75 205 LEU A O 1
ATOM 1658 N N . ALA A 1 206 ? 18.686 4.968 -13.534 1.00 92.44 206 ALA A N 1
ATOM 1659 C CA . ALA A 1 206 ? 17.989 4.733 -12.273 1.00 92.44 206 ALA A CA 1
ATOM 1660 C C . ALA A 1 206 ? 17.449 6.037 -11.657 1.00 92.44 206 ALA A C 1
ATOM 1662 O O . ALA A 1 206 ? 16.255 6.150 -11.389 1.00 92.44 206 ALA A O 1
ATOM 1663 N N . LYS A 1 207 ? 18.293 7.074 -11.534 1.00 93.62 207 LYS A N 1
ATOM 1664 C CA . LYS A 1 207 ? 17.880 8.400 -11.037 1.00 93.62 207 LYS A CA 1
ATOM 1665 C C . LYS A 1 207 ? 16.804 9.056 -11.902 1.00 93.62 207 LYS A C 1
ATOM 1667 O O . LYS A 1 207 ? 15.904 9.695 -11.367 1.00 93.62 207 LYS A O 1
ATOM 1672 N N . LYS A 1 208 ? 16.869 8.920 -13.230 1.00 92.25 208 LYS A N 1
ATOM 1673 C CA . LYS A 1 208 ? 15.846 9.472 -14.134 1.00 92.25 208 LYS A CA 1
ATOM 1674 C C . LYS A 1 208 ? 14.489 8.796 -13.949 1.00 92.25 208 LYS A C 1
ATOM 1676 O O . LYS A 1 208 ? 13.489 9.500 -13.828 1.00 92.25 208 LYS A O 1
ATOM 1681 N N . VAL A 1 209 ? 14.465 7.465 -13.880 1.00 93.50 209 VAL A N 1
ATOM 1682 C CA . VAL A 1 209 ? 13.234 6.692 -13.646 1.00 93.50 209 VAL A CA 1
ATOM 1683 C C . VAL A 1 209 ? 12.671 7.007 -12.261 1.00 93.50 209 VAL A C 1
ATOM 1685 O O . VAL A 1 209 ? 11.497 7.346 -12.144 1.00 93.50 209 VAL A O 1
ATOM 1688 N N . ALA A 1 210 ? 13.517 7.020 -11.227 1.00 95.19 210 ALA A N 1
ATOM 1689 C CA . ALA A 1 210 ? 13.122 7.395 -9.872 1.00 95.19 210 ALA A CA 1
ATOM 1690 C C . ALA A 1 210 ? 12.537 8.816 -9.814 1.00 95.19 210 ALA A C 1
ATOM 1692 O O . ALA A 1 210 ? 11.503 9.029 -9.190 1.00 95.19 210 ALA A O 1
ATOM 1693 N N . ASN A 1 211 ? 13.148 9.789 -10.500 1.00 94.25 211 ASN A N 1
ATOM 1694 C CA . ASN A 1 211 ? 12.628 11.156 -10.577 1.00 94.25 211 ASN A CA 1
ATOM 1695 C C . ASN A 1 211 ? 11.247 11.212 -11.241 1.00 94.25 211 ASN A C 1
ATOM 1697 O O . ASN A 1 211 ? 10.379 11.941 -10.766 1.00 94.25 211 ASN A O 1
ATOM 1701 N N . ARG A 1 212 ? 11.036 10.453 -12.321 1.00 92.38 212 ARG A N 1
ATOM 1702 C CA . ARG A 1 212 ? 9.744 10.397 -13.013 1.00 92.38 212 ARG A CA 1
ATOM 1703 C C . ARG A 1 212 ? 8.661 9.774 -12.133 1.00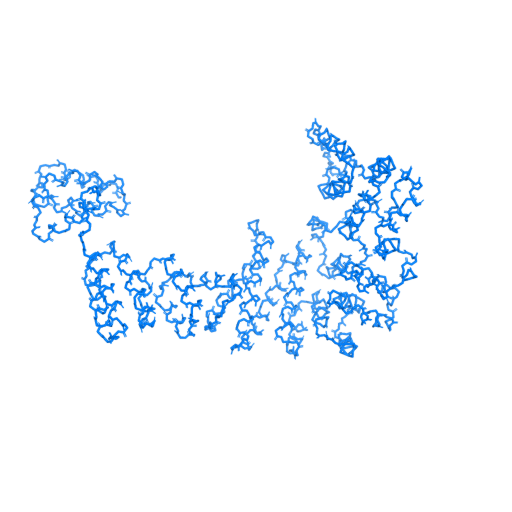 92.38 212 ARG A C 1
ATOM 1705 O O . ARG A 1 212 ? 7.626 10.401 -11.938 1.00 92.38 212 ARG A O 1
ATOM 1712 N N . LEU A 1 213 ? 8.939 8.616 -11.535 1.00 94.50 213 LEU A N 1
ATOM 1713 C CA . LEU A 1 213 ? 8.027 7.951 -10.600 1.00 94.50 213 LEU A CA 1
ATOM 1714 C C . LEU A 1 213 ? 7.716 8.837 -9.389 1.00 94.50 213 LEU A C 1
ATOM 1716 O O . LEU A 1 213 ? 6.561 8.970 -9.007 1.00 94.50 213 LEU A O 1
ATOM 1720 N N . ARG A 1 214 ? 8.718 9.517 -8.821 1.00 94.19 214 ARG A N 1
ATOM 1721 C CA . ARG A 1 214 ? 8.517 10.470 -7.722 1.00 94.19 214 ARG A CA 1
ATOM 1722 C C . ARG A 1 214 ? 7.570 11.599 -8.112 1.00 94.19 214 ARG A C 1
ATOM 1724 O O . ARG A 1 214 ? 6.687 11.925 -7.326 1.00 94.19 214 ARG A O 1
ATOM 1731 N N . ASN A 1 215 ? 7.731 12.164 -9.309 1.00 91.00 215 ASN A N 1
ATOM 1732 C CA . ASN A 1 215 ? 6.830 13.202 -9.801 1.00 91.00 215 ASN A CA 1
ATOM 1733 C C . ASN A 1 215 ? 5.395 12.675 -9.925 1.00 91.00 215 ASN A C 1
ATOM 1735 O O . ASN A 1 215 ? 4.479 13.391 -9.545 1.00 91.00 215 ASN A O 1
ATOM 1739 N N . GLU A 1 216 ? 5.202 11.435 -10.389 1.00 90.81 216 GLU A N 1
ATOM 1740 C CA . GLU A 1 216 ? 3.884 10.782 -10.447 1.00 90.81 216 GLU A CA 1
ATOM 1741 C C . GLU A 1 216 ? 3.291 10.531 -9.049 1.00 90.81 216 GLU A C 1
ATOM 1743 O O . GLU A 1 216 ? 2.094 10.730 -8.849 1.00 90.81 216 GLU A O 1
ATOM 1748 N N . ILE A 1 217 ? 4.115 10.166 -8.058 1.00 91.56 217 ILE A N 1
ATOM 1749 C CA . ILE A 1 217 ? 3.679 9.989 -6.662 1.00 91.56 217 ILE A CA 1
ATOM 1750 C C . ILE A 1 217 ? 3.193 11.324 -6.067 1.00 91.56 217 ILE A C 1
ATOM 1752 O O . ILE A 1 217 ? 2.186 11.358 -5.359 1.00 91.56 217 ILE A O 1
ATOM 1756 N N . THR A 1 218 ? 3.890 12.428 -6.355 1.00 88.44 218 THR A N 1
ATOM 1757 C CA . THR A 1 218 ? 3.607 13.764 -5.793 1.00 88.44 218 THR A CA 1
ATOM 1758 C C . THR A 1 218 ? 2.679 14.617 -6.656 1.00 88.44 218 THR A C 1
ATOM 1760 O O . THR A 1 218 ? 2.499 15.800 -6.368 1.00 88.44 218 THR A O 1
ATOM 1763 N N . ALA A 1 219 ? 2.172 14.083 -7.765 1.00 85.19 219 ALA A N 1
ATOM 1764 C CA . ALA A 1 219 ? 1.419 14.875 -8.722 1.00 85.19 219 ALA A CA 1
ATOM 1765 C C . ALA A 1 219 ? 0.056 15.323 -8.153 1.00 85.19 219 ALA A C 1
ATOM 1767 O O . ALA A 1 219 ? -0.554 14.634 -7.330 1.00 85.19 219 ALA A O 1
ATOM 1768 N N . VAL A 1 220 ? -0.406 16.483 -8.632 1.00 74.75 220 VAL A N 1
ATOM 1769 C CA . VAL A 1 220 ? -1.669 17.142 -8.256 1.00 74.75 220 VAL A CA 1
ATOM 1770 C C . VAL A 1 220 ? -2.575 17.217 -9.481 1.00 74.75 220 VAL A C 1
ATOM 1772 O O . VAL A 1 220 ? -2.105 17.596 -10.553 1.00 74.75 220 VAL A O 1
ATOM 1775 N N . GLY A 1 221 ? -3.859 16.886 -9.329 1.00 65.25 221 GLY A N 1
ATOM 1776 C CA . GLY A 1 221 ? -4.871 17.050 -10.377 1.00 65.25 221 GLY A CA 1
ATOM 1777 C C . GLY A 1 221 ? -5.985 16.006 -10.314 1.00 65.25 221 GLY A C 1
ATOM 1778 O O . GLY A 1 221 ? -5.771 14.899 -9.823 1.00 65.25 221 GLY A O 1
ATOM 1779 N N . GLU A 1 222 ? -7.160 16.353 -10.848 1.00 54.66 222 GLU A N 1
ATOM 1780 C CA . GLU A 1 222 ? -8.361 15.496 -10.869 1.00 54.66 222 GLU A CA 1
ATOM 1781 C C . GLU A 1 222 ? -8.138 14.158 -11.605 1.00 54.66 222 GLU A C 1
ATOM 1783 O O . GLU A 1 222 ? -8.734 13.143 -11.252 1.00 54.66 222 GLU A O 1
ATOM 1788 N N . ASP A 1 223 ? -7.204 14.115 -12.564 1.00 54.88 223 ASP A N 1
ATOM 1789 C CA . ASP A 1 223 ? -6.869 12.915 -13.347 1.00 54.88 223 ASP A CA 1
ATOM 1790 C C . ASP A 1 223 ? -5.961 11.902 -12.617 1.00 54.88 223 ASP A C 1
ATOM 1792 O O . ASP A 1 223 ? -5.667 10.811 -13.142 1.00 54.88 223 ASP A O 1
ATOM 1796 N N . ILE A 1 224 ? -5.466 12.236 -11.421 1.00 63.53 224 ILE A N 1
ATOM 1797 C CA . ILE A 1 224 ? -4.565 11.379 -10.643 1.00 63.53 224 ILE A CA 1
ATOM 1798 C C . ILE A 1 224 ? -5.374 10.631 -9.593 1.00 63.53 224 ILE A C 1
ATOM 1800 O O . ILE A 1 224 ? -5.554 11.058 -8.459 1.00 63.53 224 ILE A O 1
ATOM 1804 N N . THR A 1 225 ? -5.843 9.450 -9.986 1.00 70.25 225 THR A N 1
ATOM 1805 C CA . THR A 1 225 ? -6.489 8.509 -9.065 1.00 70.25 225 THR A CA 1
ATOM 1806 C C . THR A 1 225 ? -5.490 8.002 -8.017 1.00 70.25 225 THR A C 1
ATOM 1808 O O . THR A 1 225 ? -4.334 7.736 -8.365 1.00 70.25 225 THR A O 1
ATOM 1811 N N . ASP A 1 226 ? -5.944 7.725 -6.791 1.00 74.75 226 ASP A N 1
ATOM 1812 C CA . ASP A 1 226 ? -5.129 7.081 -5.741 1.00 74.75 226 ASP A CA 1
ATOM 1813 C C . ASP A 1 226 ? -4.467 5.775 -6.232 1.00 74.75 226 ASP A C 1
ATOM 1815 O O . ASP A 1 226 ? -3.338 5.455 -5.862 1.00 74.75 226 ASP A O 1
ATOM 1819 N N . SER A 1 227 ? -5.128 5.057 -7.150 1.00 82.00 227 SER A N 1
ATOM 1820 C CA . SER A 1 227 ? -4.590 3.867 -7.821 1.00 82.00 227 SER A CA 1
ATOM 1821 C C . SER A 1 227 ? -3.305 4.149 -8.615 1.00 82.00 227 SER A C 1
ATOM 1823 O O . SER A 1 227 ? -2.338 3.394 -8.506 1.00 82.00 227 SER A O 1
ATOM 1825 N N . LYS A 1 228 ? -3.244 5.260 -9.363 1.00 85.81 228 LYS A N 1
ATOM 1826 C CA . LYS A 1 228 ? -2.042 5.669 -10.116 1.00 85.81 228 LYS A CA 1
ATOM 1827 C C . LYS A 1 228 ? -0.882 5.983 -9.171 1.00 85.81 228 LYS A C 1
ATOM 1829 O O . LYS A 1 228 ? 0.218 5.483 -9.386 1.00 85.81 228 LYS A O 1
ATOM 1834 N N . ARG A 1 229 ? -1.140 6.745 -8.101 1.00 87.25 229 ARG A N 1
ATOM 1835 C CA . ARG A 1 229 ? -0.142 7.078 -7.067 1.00 87.25 229 ARG A CA 1
ATOM 1836 C C . ARG A 1 229 ? 0.403 5.814 -6.397 1.00 87.25 229 ARG A C 1
ATOM 1838 O O . ARG A 1 229 ? 1.616 5.651 -6.281 1.00 87.25 229 ARG A O 1
ATOM 1845 N N . LYS A 1 230 ? -0.490 4.890 -6.022 1.00 88.31 230 LYS A N 1
ATOM 1846 C CA . LYS A 1 230 ? -0.134 3.587 -5.444 1.00 88.31 230 LYS A CA 1
ATOM 1847 C C . LYS A 1 230 ? 0.752 2.775 -6.394 1.00 88.31 230 LYS A C 1
ATOM 1849 O O . LYS A 1 230 ? 1.796 2.290 -5.970 1.00 88.31 230 LYS A O 1
ATOM 1854 N N . LYS A 1 231 ? 0.384 2.692 -7.676 1.00 91.06 231 LYS A N 1
ATOM 1855 C CA . LYS A 1 231 ? 1.162 1.974 -8.695 1.00 91.06 231 LYS A CA 1
ATOM 1856 C C . LYS A 1 231 ? 2.544 2.598 -8.922 1.00 91.06 231 LYS A C 1
ATOM 1858 O O . LYS A 1 231 ? 3.526 1.875 -9.064 1.00 91.06 231 LYS A O 1
ATOM 1863 N N . ALA A 1 232 ? 2.643 3.927 -8.944 1.00 92.69 232 ALA A N 1
ATOM 1864 C CA . ALA A 1 232 ? 3.925 4.619 -9.086 1.00 92.69 232 ALA A CA 1
ATOM 1865 C C . ALA A 1 232 ? 4.860 4.336 -7.899 1.00 92.69 232 ALA A C 1
ATOM 1867 O O . ALA A 1 232 ? 6.051 4.097 -8.097 1.00 92.69 232 ALA A O 1
ATOM 1868 N N . LEU A 1 233 ? 4.320 4.291 -6.678 1.00 93.06 233 LEU A N 1
ATOM 1869 C CA . LEU A 1 233 ? 5.080 3.923 -5.485 1.00 93.06 233 LEU A CA 1
ATOM 1870 C C . LEU A 1 233 ? 5.533 2.458 -5.502 1.00 93.06 233 LEU A C 1
ATOM 1872 O O . LEU A 1 233 ? 6.693 2.197 -5.216 1.00 93.06 233 LEU A O 1
ATOM 1876 N N . GLU A 1 234 ? 4.671 1.523 -5.910 1.00 92.69 234 GLU A N 1
ATOM 1877 C CA . GLU A 1 234 ? 5.041 0.105 -6.078 1.00 92.69 234 GLU A CA 1
ATOM 1878 C C . GLU A 1 234 ? 6.216 -0.064 -7.047 1.00 92.69 234 GLU A C 1
ATOM 1880 O O . GLU A 1 234 ? 7.162 -0.802 -6.777 1.00 92.69 234 GLU A O 1
ATOM 1885 N N . LYS A 1 235 ? 6.196 0.666 -8.167 1.00 93.75 235 LYS A N 1
ATOM 1886 C CA . LYS A 1 235 ? 7.317 0.685 -9.117 1.00 93.75 235 LYS A CA 1
ATOM 1887 C C . LYS A 1 235 ? 8.573 1.300 -8.513 1.00 93.75 235 LYS A C 1
ATOM 1889 O O . LYS A 1 235 ? 9.671 0.831 -8.802 1.00 93.75 235 LYS A O 1
ATOM 1894 N N . TYR A 1 236 ? 8.424 2.350 -7.709 1.00 95.50 236 TYR A N 1
ATOM 1895 C CA . TYR A 1 236 ? 9.548 3.012 -7.054 1.00 95.50 236 TYR A CA 1
ATOM 1896 C C . TYR A 1 236 ? 10.229 2.084 -6.045 1.00 95.50 236 TYR A C 1
ATOM 1898 O O . TYR A 1 236 ? 11.451 1.971 -6.057 1.00 95.50 236 TYR A O 1
ATOM 1906 N N . GLU A 1 237 ? 9.450 1.393 -5.212 1.00 93.25 237 GLU A N 1
ATOM 1907 C CA . GLU A 1 237 ? 9.944 0.407 -4.243 1.00 93.25 237 GLU A CA 1
ATOM 1908 C C . GLU A 1 237 ? 10.716 -0.709 -4.957 1.00 93.25 237 GLU A C 1
ATOM 1910 O O . GLU A 1 237 ? 11.888 -0.924 -4.652 1.00 93.25 237 GLU A O 1
ATOM 1915 N N . ARG A 1 238 ? 10.136 -1.309 -6.008 1.00 92.31 238 ARG A N 1
ATOM 1916 C CA . ARG A 1 238 ? 10.818 -2.328 -6.828 1.00 92.31 238 ARG A CA 1
ATOM 1917 C C . ARG A 1 238 ? 12.117 -1.813 -7.447 1.00 92.31 238 ARG A C 1
ATOM 1919 O O . ARG A 1 238 ? 13.122 -2.518 -7.457 1.00 92.31 238 ARG A O 1
ATOM 1926 N N . LEU A 1 239 ? 12.120 -0.577 -7.951 1.00 93.94 239 LEU A N 1
ATOM 1927 C CA . LEU A 1 239 ? 13.319 0.045 -8.513 1.00 93.94 239 LEU A CA 1
ATOM 1928 C C . LEU A 1 239 ? 14.425 0.162 -7.458 1.00 93.94 239 LEU A C 1
ATOM 1930 O O . LEU A 1 239 ? 15.572 -0.182 -7.735 1.00 93.94 239 LEU A O 1
ATOM 1934 N N . VAL A 1 240 ? 14.088 0.639 -6.258 1.00 93.75 240 VAL A N 1
ATOM 1935 C CA . VAL A 1 240 ? 15.032 0.774 -5.142 1.00 93.75 240 VAL A CA 1
ATOM 1936 C C . VAL A 1 240 ? 15.560 -0.587 -4.701 1.00 93.75 240 VAL A C 1
ATOM 1938 O O . VAL A 1 240 ? 16.767 -0.713 -4.515 1.00 93.75 240 VAL A O 1
ATOM 1941 N N . GLU A 1 241 ? 14.704 -1.602 -4.592 1.00 91.19 241 GLU A N 1
ATOM 1942 C CA . GLU A 1 241 ? 15.101 -2.976 -4.257 1.00 91.19 241 GLU A CA 1
ATOM 1943 C C . GLU A 1 241 ? 16.097 -3.550 -5.267 1.00 91.19 241 GLU A C 1
ATOM 1945 O O . GLU A 1 241 ? 17.076 -4.181 -4.876 1.00 91.19 241 GLU A O 1
ATOM 1950 N N . HIS A 1 242 ? 15.891 -3.306 -6.565 1.00 89.19 242 HIS A N 1
ATOM 1951 C CA . HIS A 1 242 ? 16.812 -3.783 -7.601 1.00 89.19 242 HIS A CA 1
ATOM 1952 C C . HIS A 1 242 ? 18.152 -3.051 -7.528 1.00 89.19 242 HIS A C 1
ATOM 1954 O O . HIS A 1 242 ? 19.204 -3.680 -7.545 1.00 89.19 242 HIS A O 1
ATOM 1960 N N . ILE A 1 243 ? 18.126 -1.726 -7.364 1.00 91.25 243 ILE A N 1
ATOM 1961 C CA . ILE A 1 243 ? 19.346 -0.924 -7.204 1.00 91.25 243 ILE A CA 1
ATOM 1962 C C . ILE A 1 243 ? 20.105 -1.327 -5.937 1.00 91.25 243 ILE A C 1
ATOM 1964 O O . ILE A 1 243 ? 21.330 -1.300 -5.935 1.00 91.25 243 ILE A O 1
ATOM 1968 N N . ALA A 1 244 ? 19.413 -1.703 -4.862 1.00 90.44 244 ALA A N 1
ATOM 1969 C CA . ALA A 1 244 ? 20.039 -2.063 -3.595 1.00 90.44 244 ALA A CA 1
ATOM 1970 C C . ALA A 1 244 ? 20.973 -3.279 -3.695 1.00 90.44 244 ALA A C 1
ATOM 1972 O O . ALA A 1 244 ? 21.909 -3.368 -2.900 1.00 90.44 244 ALA A O 1
ATOM 1973 N N . GLN A 1 245 ? 20.735 -4.171 -4.665 1.00 87.38 245 GLN A N 1
ATOM 1974 C CA . GLN A 1 245 ? 21.552 -5.366 -4.908 1.00 87.38 245 GLN A CA 1
ATOM 1975 C C . GLN A 1 245 ? 22.964 -5.010 -5.394 1.00 87.38 245 GLN A C 1
ATOM 1977 O O . GLN A 1 245 ? 23.924 -5.657 -4.981 1.00 87.38 245 GLN A O 1
ATOM 1982 N N . ASP A 1 246 ? 23.089 -3.953 -6.204 1.00 85.44 246 ASP A N 1
ATOM 1983 C CA . ASP A 1 246 ? 24.348 -3.559 -6.852 1.00 85.44 246 ASP A CA 1
ATOM 1984 C C . ASP A 1 246 ? 24.938 -2.250 -6.275 1.00 85.44 246 ASP A C 1
ATOM 1986 O O . ASP A 1 246 ? 26.148 -2.111 -6.107 1.00 85.44 246 ASP A O 1
ATOM 1990 N N . GLU A 1 247 ? 24.091 -1.274 -5.929 1.00 89.62 247 GLU A N 1
ATOM 1991 C CA . GLU A 1 247 ? 24.459 0.073 -5.470 1.00 89.62 247 GLU A CA 1
ATOM 1992 C C . GLU A 1 247 ? 23.646 0.511 -4.228 1.00 89.62 247 GLU A C 1
ATOM 1994 O O . GLU A 1 247 ? 22.872 1.474 -4.256 1.00 89.62 247 GLU A O 1
ATOM 1999 N N . SER A 1 248 ? 23.857 -0.146 -3.081 1.00 90.44 248 SER A N 1
ATOM 2000 C CA . SER A 1 248 ? 23.134 0.145 -1.822 1.00 90.44 248 SER A CA 1
ATOM 2001 C C . SER A 1 248 ? 23.129 1.635 -1.417 1.00 90.44 248 SER A C 1
ATOM 2003 O O . SER A 1 248 ? 22.103 2.174 -0.994 1.00 90.44 248 SER A O 1
ATOM 2005 N N . ASN A 1 249 ? 24.241 2.356 -1.609 1.00 91.75 249 ASN A N 1
ATOM 2006 C CA . ASN A 1 249 ? 24.315 3.794 -1.309 1.00 91.75 249 ASN A CA 1
ATOM 2007 C C . ASN A 1 249 ? 23.385 4.638 -2.196 1.00 91.75 249 ASN A C 1
ATOM 2009 O O . ASN A 1 249 ? 22.797 5.614 -1.719 1.00 91.75 249 ASN A O 1
ATOM 2013 N N . LEU A 1 250 ? 23.229 4.266 -3.471 1.00 93.06 250 LEU A N 1
ATOM 2014 C CA . LEU A 1 250 ? 22.297 4.931 -4.374 1.00 93.06 250 LEU A CA 1
ATOM 2015 C C . LEU A 1 250 ? 20.855 4.669 -3.938 1.00 93.06 250 LEU A C 1
ATOM 2017 O O . LEU A 1 250 ? 20.089 5.623 -3.823 1.00 93.06 250 LEU A O 1
ATOM 2021 N N . ALA A 1 251 ? 20.505 3.417 -3.628 1.00 93.50 251 ALA A N 1
ATOM 2022 C CA . ALA A 1 251 ? 19.177 3.049 -3.133 1.00 93.50 251 ALA A CA 1
ATOM 2023 C C . ALA A 1 251 ? 18.788 3.861 -1.880 1.00 93.50 251 ALA A C 1
ATOM 2025 O O . ALA A 1 251 ? 17.721 4.479 -1.838 1.00 93.50 251 ALA A O 1
ATOM 2026 N N . LYS A 1 252 ? 19.698 3.972 -0.899 1.00 93.06 252 LYS A N 1
ATOM 2027 C CA . LYS A 1 252 ? 19.496 4.794 0.311 1.00 93.06 252 LYS A CA 1
ATOM 2028 C C . LYS A 1 252 ? 19.323 6.282 -0.014 1.00 93.06 252 LYS A C 1
ATOM 2030 O O . LYS A 1 252 ? 18.502 6.954 0.612 1.00 93.06 252 LYS A O 1
ATOM 2035 N N . SER A 1 253 ? 20.077 6.810 -0.983 1.00 94.31 253 SER A N 1
ATOM 2036 C CA . SER A 1 253 ? 19.935 8.201 -1.440 1.00 94.31 253 SER A CA 1
ATOM 2037 C C . SER A 1 253 ? 18.575 8.451 -2.089 1.00 94.31 253 SER A C 1
ATOM 2039 O O . SER A 1 253 ? 17.962 9.482 -1.826 1.00 94.31 253 SER A O 1
ATOM 2041 N N . LEU A 1 254 ? 18.084 7.512 -2.901 1.00 95.56 254 LEU A N 1
ATOM 2042 C CA . LEU A 1 254 ? 16.783 7.614 -3.561 1.00 95.56 254 LEU A CA 1
ATOM 2043 C C . LEU A 1 254 ? 15.640 7.644 -2.536 1.00 95.56 254 LEU A C 1
ATOM 2045 O O . LEU A 1 254 ? 14.830 8.569 -2.566 1.00 95.56 254 LEU A O 1
ATOM 2049 N N . MET A 1 255 ? 15.633 6.733 -1.555 1.00 95.44 255 MET A N 1
ATOM 2050 C CA . MET A 1 255 ? 14.621 6.745 -0.484 1.00 95.44 255 MET A CA 1
ATOM 2051 C C . MET A 1 255 ? 14.629 8.051 0.314 1.00 95.44 255 MET A C 1
ATOM 2053 O O . MET A 1 255 ? 13.574 8.634 0.574 1.00 95.44 255 MET A O 1
ATOM 2057 N N . ARG A 1 256 ? 15.821 8.571 0.632 1.00 95.31 256 ARG A N 1
ATOM 2058 C CA . ARG A 1 256 ? 15.980 9.873 1.290 1.00 95.31 256 ARG A CA 1
ATOM 2059 C C . ARG A 1 256 ? 15.405 11.019 0.454 1.00 95.31 256 ARG A C 1
ATOM 2061 O O . ARG A 1 256 ? 14.754 11.911 1.000 1.00 95.31 256 ARG A O 1
ATOM 2068 N N . GLU A 1 257 ? 15.653 11.021 -0.854 1.00 95.06 257 GLU A N 1
ATOM 2069 C CA . GLU A 1 257 ? 15.095 12.015 -1.773 1.00 95.06 257 GLU A CA 1
ATOM 2070 C C . GLU A 1 257 ? 13.568 11.928 -1.838 1.00 95.06 257 GLU A C 1
ATOM 2072 O O . GLU A 1 257 ? 12.910 12.958 -1.705 1.00 95.06 257 GLU A O 1
ATOM 2077 N N . LEU A 1 258 ? 13.000 10.724 -1.979 1.00 96.00 258 LEU A N 1
ATOM 2078 C CA . LEU A 1 258 ? 11.551 10.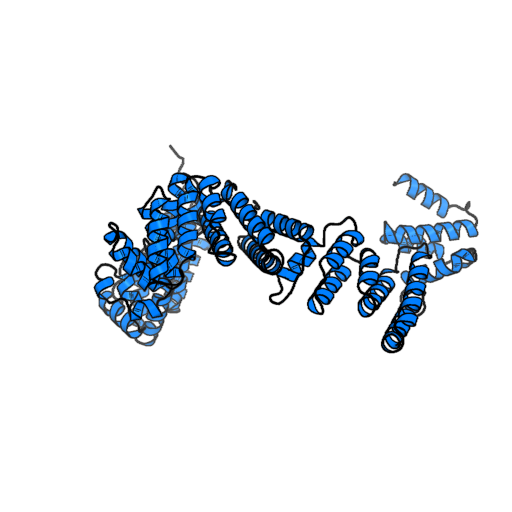514 -1.986 1.00 96.00 258 LEU A CA 1
ATOM 2079 C C . LEU A 1 258 ? 10.910 11.034 -0.693 1.00 96.00 258 LEU A C 1
ATOM 2081 O O . LEU A 1 258 ? 9.989 11.847 -0.753 1.00 96.00 258 LEU A O 1
ATOM 2085 N N . PHE A 1 259 ? 11.441 10.641 0.466 1.00 95.62 259 PHE A N 1
ATOM 2086 C CA . PHE A 1 259 ? 10.968 11.112 1.768 1.00 95.62 259 PHE A CA 1
ATOM 2087 C C . PHE A 1 259 ? 11.024 12.647 1.882 1.00 95.62 259 PHE A C 1
ATOM 2089 O O . PHE A 1 259 ? 10.056 13.294 2.290 1.00 95.62 259 PHE A O 1
ATOM 2096 N N . SER A 1 260 ? 12.145 13.258 1.481 1.00 94.75 260 SER A N 1
ATOM 2097 C CA . SER A 1 260 ? 12.338 14.717 1.503 1.00 94.75 260 SER A CA 1
ATOM 2098 C C . SER A 1 260 ? 11.342 15.449 0.604 1.00 94.75 260 SER A C 1
ATOM 2100 O O . SER A 1 260 ? 10.832 16.504 0.978 1.00 94.75 260 SER A O 1
ATOM 2102 N N . THR A 1 261 ? 11.050 14.907 -0.580 1.00 93.94 261 THR A N 1
ATOM 2103 C CA . THR A 1 261 ? 10.069 15.492 -1.497 1.00 93.94 261 THR A CA 1
ATOM 2104 C C . THR A 1 261 ? 8.662 15.396 -0.923 1.00 93.94 261 THR A C 1
ATOM 2106 O O . THR A 1 261 ? 7.954 16.401 -0.889 1.00 93.94 261 THR A O 1
ATOM 2109 N N . ILE A 1 262 ? 8.269 14.227 -0.415 1.00 92.75 262 ILE A N 1
ATOM 2110 C CA . ILE A 1 262 ? 6.925 14.007 0.128 1.00 92.75 262 ILE A CA 1
ATOM 2111 C C . ILE A 1 262 ? 6.664 14.927 1.310 1.00 92.75 262 ILE A C 1
ATOM 2113 O O . ILE A 1 262 ? 5.717 15.701 1.264 1.00 92.75 262 ILE A O 1
ATOM 2117 N N . THR A 1 263 ? 7.551 14.952 2.303 1.00 93.31 263 THR A N 1
ATOM 2118 C CA . THR A 1 263 ? 7.389 15.792 3.507 1.00 93.31 263 THR A CA 1
ATOM 2119 C C . THR A 1 263 ? 7.328 17.299 3.221 1.00 93.31 263 THR A C 1
ATOM 2121 O O . THR A 1 263 ? 6.829 18.061 4.046 1.00 93.31 263 THR A O 1
ATOM 2124 N N . LYS A 1 264 ? 7.794 17.751 2.050 1.00 91.25 264 LYS A N 1
ATOM 2125 C CA . LYS A 1 264 ? 7.705 19.152 1.594 1.00 91.25 264 LYS A CA 1
ATOM 2126 C C . LYS A 1 264 ? 6.518 19.426 0.670 1.00 91.25 264 LYS A C 1
ATOM 2128 O O . LYS A 1 264 ? 6.285 20.575 0.299 1.00 91.25 264 LYS A O 1
ATOM 2133 N N . THR A 1 265 ? 5.776 18.397 0.283 1.00 88.88 265 THR A N 1
ATOM 2134 C CA . THR A 1 265 ? 4.660 18.506 -0.653 1.00 88.88 265 THR A CA 1
ATOM 2135 C C . THR A 1 265 ? 3.426 19.043 0.074 1.00 88.88 265 THR A C 1
ATOM 2137 O O . THR A 1 265 ? 2.758 18.327 0.811 1.00 88.88 265 THR A O 1
ATOM 2140 N N . GLY A 1 266 ? 3.130 20.332 -0.120 1.00 82.50 266 GLY A N 1
ATOM 2141 C CA . GLY A 1 266 ? 2.149 21.065 0.688 1.00 82.50 266 GLY A CA 1
ATOM 2142 C C . GLY A 1 266 ? 0.721 20.510 0.664 1.00 82.50 266 GLY A C 1
ATOM 2143 O O . GLY A 1 266 ? 0.100 20.445 1.719 1.00 82.50 266 GLY A O 1
ATOM 2144 N N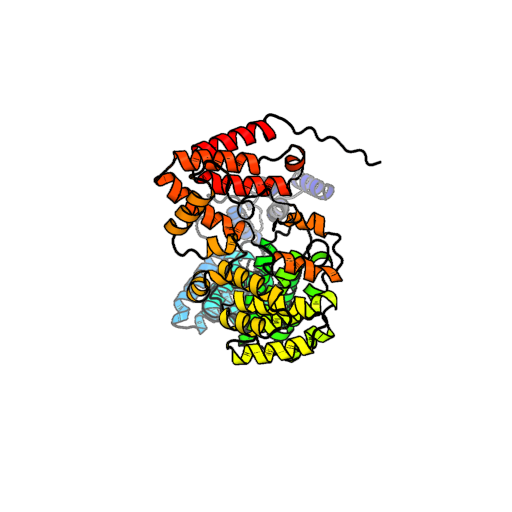 . HIS A 1 267 ? 0.214 20.080 -0.497 1.00 83.19 267 HIS A N 1
ATOM 2145 C CA . HIS A 1 267 ? -1.162 19.571 -0.622 1.00 83.19 267 HIS A CA 1
ATOM 2146 C C . HIS A 1 267 ? -1.372 18.241 0.124 1.00 83.19 267 HIS A C 1
ATOM 2148 O O . HIS A 1 267 ? -2.428 18.039 0.722 1.00 83.19 267 HIS A O 1
ATOM 2154 N N . LEU A 1 268 ? -0.344 17.377 0.158 1.00 84.56 268 LEU A N 1
ATOM 2155 C CA . LEU A 1 268 ? -0.379 16.097 0.874 1.00 84.56 268 LEU A CA 1
ATOM 2156 C C . LEU A 1 268 ? -0.499 16.268 2.382 1.00 84.56 268 LEU A C 1
ATOM 2158 O O . LEU A 1 268 ? -0.915 15.331 3.033 1.00 84.56 268 LEU A O 1
ATOM 2162 N N . PHE A 1 269 ? -0.125 17.424 2.930 1.00 86.94 269 PHE A N 1
ATOM 2163 C CA . PHE A 1 269 ? -0.222 17.746 4.359 1.00 86.94 269 PHE A CA 1
ATOM 2164 C C . PHE A 1 269 ? -1.049 19.023 4.579 1.00 86.94 269 PHE A C 1
ATOM 2166 O O . PHE A 1 269 ? -0.794 19.822 5.484 1.00 86.94 269 PHE A O 1
ATOM 2173 N N . GLY A 1 270 ? -2.015 19.235 3.684 1.00 83.12 270 GLY A N 1
ATOM 2174 C CA . GLY A 1 270 ? -3.089 20.216 3.775 1.00 83.12 270 GLY A CA 1
ATOM 2175 C C . GLY A 1 270 ? -4.417 19.473 3.678 1.00 83.12 270 GLY A C 1
ATOM 2176 O O . GLY A 1 270 ? -4.771 18.733 4.589 1.00 83.12 270 GLY A O 1
ATOM 2177 N N . GLU A 1 271 ? -5.106 19.601 2.546 1.00 76.06 271 GLU A N 1
ATOM 2178 C CA . GLU A 1 271 ? -6.419 18.973 2.327 1.00 76.06 271 GLU A CA 1
ATOM 2179 C C . GLU A 1 271 ? -6.382 17.435 2.289 1.00 76.06 271 GLU A C 1
ATOM 2181 O O . GLU A 1 271 ? -7.368 16.784 2.628 1.00 76.06 271 GLU A O 1
ATOM 2186 N N . GLU A 1 272 ? -5.250 16.837 1.901 1.00 80.69 272 GLU A N 1
ATOM 2187 C CA . GLU A 1 272 ? -5.102 15.382 1.770 1.00 80.69 272 GLU A CA 1
ATOM 2188 C C . GLU A 1 272 ? -4.288 14.741 2.907 1.00 80.69 272 GLU A C 1
ATOM 2190 O O . GLU A 1 272 ? -3.770 13.635 2.727 1.00 80.69 272 GLU A O 1
ATOM 2195 N N . PHE A 1 273 ? -4.156 15.387 4.076 1.00 86.25 273 PHE A N 1
ATOM 2196 C CA . PHE A 1 273 ? -3.237 14.903 5.120 1.00 86.25 273 PHE A CA 1
ATOM 2197 C C . PHE A 1 273 ? -3.396 13.426 5.504 1.00 86.25 273 PHE A C 1
ATOM 2199 O O . PHE A 1 273 ? -2.361 12.770 5.602 1.00 86.25 273 PHE A O 1
ATOM 2206 N N . PRO A 1 274 ? -4.597 12.822 5.627 1.00 85.31 274 PRO A N 1
ATOM 2207 C CA . PRO A 1 274 ? -4.677 11.398 5.952 1.00 85.31 274 PRO A CA 1
ATOM 2208 C C . PRO A 1 274 ? -3.966 10.525 4.910 1.00 85.31 274 PRO A C 1
ATOM 2210 O O . PRO A 1 274 ? -3.189 9.635 5.256 1.00 85.31 274 PRO A O 1
ATOM 2213 N N . LYS A 1 275 ? -4.135 10.849 3.621 1.00 84.38 275 LYS A N 1
ATOM 2214 C CA . LYS A 1 275 ? -3.430 10.175 2.523 1.00 84.38 275 LYS A CA 1
ATOM 2215 C C . LYS A 1 275 ? -1.926 10.438 2.582 1.00 84.38 275 LYS A C 1
ATOM 2217 O O . LYS A 1 275 ? -1.145 9.520 2.339 1.00 84.38 275 LYS A O 1
ATOM 2222 N N . GLY A 1 276 ? -1.516 11.663 2.915 1.00 89.81 276 GLY A N 1
ATOM 2223 C CA . GLY A 1 276 ? -0.112 12.030 3.103 1.00 89.81 276 GLY A CA 1
ATOM 2224 C C . GLY A 1 276 ? 0.572 11.226 4.210 1.00 89.81 276 GLY A C 1
ATOM 2225 O O . GLY A 1 276 ? 1.669 10.709 4.000 1.00 89.81 276 GLY A O 1
ATOM 2226 N N . PHE A 1 277 ? -0.088 11.052 5.358 1.00 92.38 277 PHE A N 1
ATOM 2227 C CA . PHE A 1 277 ? 0.407 10.235 6.468 1.00 92.38 277 PHE A CA 1
ATOM 2228 C C . PHE A 1 277 ? 0.467 8.747 6.093 1.00 92.38 277 PHE A C 1
ATOM 2230 O O . PHE A 1 277 ? 1.507 8.123 6.296 1.00 92.38 277 PHE A O 1
ATOM 2237 N N . SER A 1 278 ? -0.572 8.184 5.462 1.00 90.75 278 SER A N 1
ATOM 2238 C CA . SER A 1 278 ? -0.543 6.791 4.981 1.00 90.75 278 SER A CA 1
ATOM 2239 C C . SER A 1 278 ? 0.560 6.545 3.943 1.00 90.75 278 SER A C 1
ATOM 2241 O O . SER A 1 278 ? 1.239 5.517 3.972 1.00 90.75 278 SER A O 1
ATOM 2243 N N . LEU A 1 279 ? 0.785 7.504 3.042 1.00 91.69 279 LEU A N 1
ATOM 2244 C CA . LEU A 1 279 ? 1.880 7.460 2.076 1.00 91.69 279 LEU A CA 1
ATOM 2245 C C . LEU A 1 279 ? 3.245 7.505 2.775 1.00 91.69 279 LEU A C 1
ATOM 2247 O O . LEU A 1 279 ? 4.142 6.730 2.441 1.00 91.69 279 LEU A O 1
ATOM 2251 N N . LEU A 1 280 ? 3.391 8.375 3.774 1.00 94.75 280 LEU A N 1
ATOM 2252 C CA . LEU A 1 280 ? 4.605 8.489 4.572 1.00 94.75 280 LEU A CA 1
ATOM 2253 C C . LEU A 1 280 ? 4.890 7.203 5.364 1.00 94.75 280 LEU A C 1
ATOM 2255 O O . LEU A 1 280 ? 6.044 6.776 5.383 1.00 94.75 280 LEU A O 1
ATOM 2259 N N . CYS A 1 281 ? 3.870 6.535 5.924 1.00 94.75 281 CYS A N 1
ATOM 2260 C CA . CYS A 1 281 ? 4.021 5.217 6.556 1.00 94.75 281 CYS A CA 1
ATOM 2261 C C . CYS A 1 281 ? 4.700 4.225 5.622 1.00 94.75 281 CYS A C 1
ATOM 2263 O O . CYS A 1 281 ? 5.666 3.564 6.002 1.00 94.75 281 CYS A O 1
ATOM 2265 N N . ARG A 1 282 ? 4.188 4.126 4.394 1.00 93.88 282 ARG A N 1
ATOM 2266 C CA . ARG A 1 282 ? 4.673 3.169 3.405 1.00 93.88 282 ARG A CA 1
ATOM 2267 C C . ARG A 1 282 ? 6.110 3.472 2.981 1.00 93.88 282 ARG A C 1
ATOM 2269 O O . ARG A 1 282 ? 6.936 2.569 2.962 1.00 93.88 282 ARG A O 1
ATOM 2276 N N . ILE A 1 283 ? 6.431 4.746 2.753 1.00 94.56 283 ILE A N 1
ATOM 2277 C CA . ILE A 1 283 ? 7.793 5.179 2.404 1.00 94.56 283 ILE A CA 1
ATOM 2278 C C . ILE A 1 283 ? 8.781 4.882 3.531 1.00 94.56 283 ILE A C 1
ATOM 2280 O O . ILE A 1 283 ? 9.858 4.354 3.269 1.00 94.56 283 ILE A O 1
ATOM 2284 N N . VAL A 1 284 ? 8.432 5.209 4.779 1.00 95.75 284 VAL A N 1
ATOM 2285 C CA . VAL A 1 284 ? 9.296 4.927 5.934 1.00 95.75 284 VAL A CA 1
ATOM 2286 C C . VAL A 1 284 ? 9.475 3.422 6.110 1.00 95.75 284 VAL A C 1
ATOM 2288 O O . VAL A 1 284 ? 10.599 2.971 6.297 1.00 95.75 284 VAL A O 1
ATOM 2291 N N . SER A 1 285 ? 8.402 2.642 5.970 1.00 94.12 285 SER A N 1
ATOM 2292 C CA . SER A 1 285 ? 8.453 1.178 6.056 1.00 94.12 285 SER A CA 1
ATOM 2293 C C . SER A 1 285 ? 9.387 0.581 5.005 1.00 94.12 285 SER A C 1
ATOM 2295 O O . SER A 1 285 ? 10.298 -0.157 5.362 1.00 94.12 285 SER A O 1
ATOM 2297 N N . GLY A 1 286 ? 9.243 0.974 3.734 1.00 92.25 286 GLY A N 1
ATOM 2298 C CA . GLY A 1 286 ? 10.146 0.536 2.667 1.00 92.25 286 GLY A CA 1
ATOM 2299 C C . GLY A 1 286 ? 11.595 0.982 2.890 1.00 92.25 286 GLY A C 1
ATOM 2300 O O . GLY A 1 286 ? 12.530 0.262 2.549 1.00 92.25 286 GLY A O 1
ATOM 2301 N N . TRP A 1 287 ? 11.810 2.146 3.513 1.00 93.75 287 TRP A N 1
ATOM 2302 C CA . TRP A 1 287 ? 13.158 2.622 3.827 1.00 93.75 287 TRP A CA 1
ATOM 2303 C C . TRP A 1 287 ? 13.807 1.800 4.948 1.00 93.75 287 TRP A C 1
ATOM 2305 O O . TRP A 1 287 ? 14.984 1.458 4.843 1.00 93.75 287 TRP A O 1
ATOM 2315 N N . VAL A 1 288 ? 13.047 1.424 5.978 1.00 94.00 288 VAL A N 1
ATOM 2316 C CA . VAL A 1 288 ? 13.526 0.522 7.036 1.00 94.00 288 VAL A CA 1
ATOM 2317 C C . VAL A 1 288 ? 13.804 -0.874 6.477 1.00 94.00 288 VAL A C 1
ATOM 2319 O O . VAL A 1 288 ? 14.846 -1.445 6.784 1.00 94.00 288 VAL A O 1
ATOM 2322 N N . SER A 1 289 ? 12.943 -1.400 5.598 1.00 91.44 289 SER A N 1
ATOM 2323 C CA . SER A 1 289 ? 13.163 -2.697 4.937 1.00 91.44 289 SER A CA 1
ATOM 2324 C C . SER A 1 289 ? 14.434 -2.736 4.084 1.00 91.44 289 SER A C 1
ATOM 2326 O O . SER A 1 289 ? 15.044 -3.794 3.958 1.00 91.44 289 SER A O 1
ATOM 2328 N N . LEU A 1 290 ? 14.853 -1.598 3.520 1.00 90.50 290 LEU A N 1
ATOM 2329 C CA . LEU A 1 290 ? 16.116 -1.490 2.789 1.00 90.50 290 LEU A CA 1
ATOM 2330 C C . LEU A 1 290 ? 17.333 -1.601 3.720 1.00 90.50 290 LEU A C 1
ATOM 2332 O O . LEU A 1 290 ? 18.328 -2.226 3.357 1.00 90.50 290 LEU A O 1
ATOM 2336 N N . ASP A 1 291 ? 17.288 -0.931 4.873 1.00 87.94 291 ASP A N 1
ATOM 2337 C CA . ASP A 1 291 ? 18.364 -0.946 5.863 1.00 87.94 291 ASP A CA 1
ATOM 2338 C C . ASP A 1 291 ? 17.882 -0.449 7.237 1.00 87.94 291 ASP A C 1
ATOM 2340 O O . ASP A 1 291 ? 17.840 0.760 7.501 1.00 87.94 291 ASP A O 1
ATOM 2344 N N . LYS A 1 292 ? 17.563 -1.391 8.132 1.00 86.06 292 LYS A N 1
ATOM 2345 C CA . LYS A 1 292 ? 17.071 -1.090 9.484 1.00 86.06 292 LYS A CA 1
ATOM 2346 C C . LYS A 1 292 ? 18.132 -0.502 10.421 1.00 86.06 292 LYS A C 1
ATOM 2348 O O . LYS A 1 292 ? 17.764 0.126 11.409 1.00 86.06 292 LYS A O 1
ATOM 2353 N N . THR A 1 293 ? 19.430 -0.637 10.115 1.00 84.44 293 THR A N 1
ATOM 2354 C CA . THR A 1 293 ? 20.535 -0.113 10.950 1.00 84.44 293 THR A CA 1
ATOM 2355 C C . THR A 1 293 ? 21.019 1.270 10.503 1.00 84.44 293 THR A C 1
ATOM 2357 O O . THR A 1 293 ? 22.050 1.770 10.955 1.00 84.44 293 THR A O 1
ATOM 2360 N N . ASN A 1 294 ? 20.270 1.931 9.618 1.00 82.25 294 ASN A N 1
ATOM 2361 C CA . ASN A 1 294 ? 20.652 3.203 9.021 1.00 82.25 294 ASN A CA 1
ATOM 2362 C C . ASN A 1 294 ? 20.500 4.391 9.991 1.00 82.25 294 ASN A C 1
ATOM 2364 O O . ASN A 1 294 ? 19.579 5.202 9.876 1.00 82.25 294 ASN A O 1
ATOM 2368 N N . GLU A 1 295 ? 21.449 4.562 10.911 1.00 87.31 295 GLU A N 1
ATOM 2369 C CA . GLU A 1 295 ? 21.489 5.704 11.840 1.00 87.31 295 GLU A CA 1
ATOM 2370 C C . GLU A 1 295 ? 21.473 7.061 11.113 1.00 87.31 295 GLU A C 1
ATOM 2372 O O . GLU A 1 295 ? 20.884 8.041 11.582 1.00 87.31 295 GLU A O 1
ATOM 2377 N N . ALA A 1 296 ? 22.069 7.124 9.917 1.00 89.94 296 ALA A N 1
ATOM 2378 C CA . ALA A 1 296 ? 22.061 8.327 9.093 1.00 89.94 296 ALA A CA 1
ATOM 2379 C C . ALA A 1 296 ? 20.650 8.695 8.598 1.00 89.94 296 ALA A C 1
ATOM 2381 O O . ALA A 1 296 ? 20.393 9.873 8.336 1.00 89.94 296 ALA A O 1
ATOM 2382 N N . ALA A 1 297 ? 19.733 7.730 8.468 1.00 91.25 297 ALA A N 1
ATOM 2383 C CA . ALA A 1 297 ? 18.330 7.992 8.165 1.00 91.25 297 ALA A CA 1
ATOM 2384 C C . ALA A 1 297 ? 17.608 8.610 9.368 1.00 91.25 297 ALA A C 1
ATOM 2386 O O . ALA A 1 297 ? 16.958 9.639 9.203 1.00 91.25 297 ALA A O 1
ATOM 2387 N N . VAL A 1 298 ? 17.806 8.082 10.581 1.00 93.19 298 VAL A N 1
ATOM 2388 C CA . VAL A 1 298 ? 17.238 8.667 11.812 1.00 93.19 298 VAL A CA 1
ATOM 2389 C C . VAL A 1 298 ? 17.720 10.105 12.004 1.00 93.19 298 VAL A C 1
ATOM 2391 O O . VAL A 1 298 ? 16.913 11.016 12.206 1.00 93.19 298 VAL A O 1
ATOM 2394 N N . LYS A 1 299 ? 19.029 10.346 11.854 1.00 94.38 299 LYS A N 1
ATOM 2395 C CA . LYS A 1 299 ? 19.603 11.699 11.908 1.00 94.38 299 LYS A CA 1
ATOM 2396 C C . LYS A 1 299 ? 18.998 12.616 10.843 1.00 94.38 299 LYS A C 1
ATOM 2398 O O . LYS A 1 299 ? 18.649 13.759 11.131 1.00 94.38 299 LYS A O 1
ATOM 2403 N N . PHE A 1 300 ? 18.820 12.113 9.621 1.00 94.81 300 PHE A N 1
ATOM 2404 C CA . PHE A 1 300 ? 18.169 12.867 8.553 1.00 94.81 300 PHE A CA 1
ATOM 2405 C C . PHE A 1 300 ? 16.715 13.221 8.898 1.00 94.81 300 PHE A C 1
ATOM 2407 O O . PHE A 1 300 ? 16.314 14.367 8.692 1.00 94.81 300 PHE A O 1
ATOM 2414 N N . ILE A 1 301 ? 15.940 12.282 9.453 1.00 95.12 301 ILE A N 1
ATOM 2415 C CA . ILE A 1 301 ? 14.554 12.520 9.876 1.00 95.12 301 ILE A CA 1
ATOM 2416 C C . ILE A 1 301 ? 14.512 13.621 10.943 1.00 95.12 301 ILE A C 1
ATOM 2418 O O . ILE A 1 301 ? 13.729 14.563 10.810 1.00 95.12 301 ILE A O 1
ATOM 2422 N N . LEU A 1 302 ? 15.391 13.561 11.947 1.00 93.50 302 LEU A N 1
ATOM 2423 C CA . LEU A 1 302 ? 15.489 14.572 13.004 1.00 93.50 302 LEU A CA 1
ATOM 2424 C C . LEU A 1 302 ? 15.816 15.970 12.461 1.00 93.50 302 LEU A C 1
ATOM 2426 O O . LEU A 1 302 ? 15.215 16.960 12.879 1.00 93.50 302 LEU A O 1
ATOM 2430 N N . GLU A 1 303 ? 16.756 16.071 11.524 1.00 93.44 303 GLU A N 1
ATOM 2431 C CA . GLU A 1 303 ? 17.279 17.362 11.066 1.00 93.44 303 GLU A CA 1
ATOM 2432 C C . GLU A 1 303 ? 16.477 17.990 9.921 1.00 93.44 303 GLU A C 1
ATOM 2434 O O . GLU A 1 303 ? 16.437 19.217 9.803 1.00 93.44 303 GLU A O 1
ATOM 2439 N N . LYS A 1 304 ? 15.888 17.177 9.035 1.00 93.94 304 LYS A N 1
ATOM 2440 C CA . LYS A 1 304 ? 15.341 17.644 7.747 1.00 93.94 304 LYS A CA 1
ATOM 2441 C C . LYS A 1 304 ? 13.826 17.519 7.619 1.00 93.94 304 LYS A C 1
ATOM 2443 O O . LYS A 1 304 ? 13.268 18.135 6.711 1.00 93.94 304 LYS A O 1
ATOM 2448 N N . THR A 1 305 ? 13.161 16.783 8.508 1.00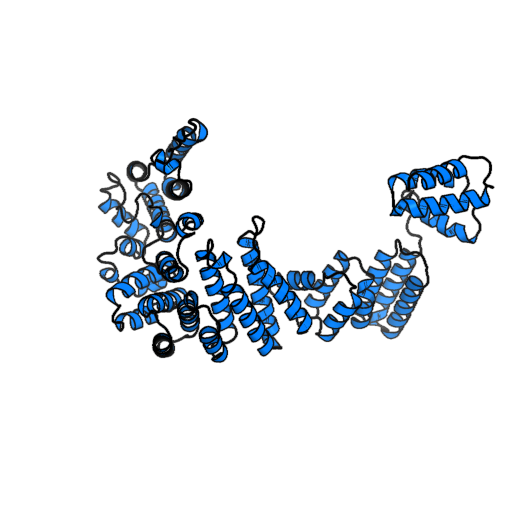 94.56 305 THR A N 1
ATOM 2449 C CA . THR A 1 305 ? 11.694 16.654 8.499 1.00 94.56 305 THR A CA 1
ATOM 2450 C C . THR A 1 305 ? 11.040 17.878 9.146 1.00 94.56 305 THR A C 1
ATOM 2452 O O . THR A 1 305 ? 11.505 18.324 10.207 1.00 94.56 305 THR A O 1
ATOM 2455 N N . PRO A 1 306 ? 9.951 18.424 8.564 1.00 94.31 306 PRO A N 1
ATOM 2456 C CA . PRO A 1 306 ? 9.133 19.437 9.223 1.00 94.31 306 PRO A CA 1
ATOM 2457 C C . PRO A 1 306 ? 8.705 18.993 10.626 1.00 94.31 306 PRO A C 1
ATOM 2459 O O . PRO A 1 306 ? 8.361 17.831 10.828 1.00 94.31 306 PRO A O 1
ATOM 2462 N N . LYS A 1 307 ? 8.705 19.921 11.593 1.00 92.62 307 LYS A N 1
ATOM 2463 C CA . LYS A 1 307 ? 8.464 19.604 13.013 1.00 92.62 307 LYS A CA 1
ATOM 2464 C C . LYS A 1 307 ? 7.173 18.807 13.237 1.00 92.62 307 LYS A C 1
ATOM 2466 O O . LYS A 1 307 ? 7.217 17.796 13.920 1.00 92.62 307 LYS A O 1
ATOM 2471 N N . PHE A 1 308 ? 6.079 19.208 12.588 1.00 92.44 308 PHE A N 1
ATOM 2472 C CA . PHE A 1 308 ? 4.767 18.568 12.731 1.00 92.44 308 PHE A CA 1
ATOM 2473 C C . PHE A 1 308 ? 4.691 17.114 12.213 1.00 92.44 308 PHE A C 1
ATOM 2475 O O . PHE A 1 308 ? 3.765 16.397 12.565 1.00 92.44 308 PHE A O 1
ATOM 2482 N N . LEU A 1 309 ? 5.658 16.661 11.399 1.00 95.31 309 LEU A N 1
ATOM 2483 C CA . LEU A 1 309 ? 5.729 15.282 10.880 1.00 95.31 309 LEU A CA 1
ATOM 2484 C C . LEU A 1 309 ? 6.825 14.441 11.535 1.00 95.31 309 LEU A C 1
ATOM 2486 O O . LEU A 1 309 ? 6.875 13.229 11.333 1.00 95.31 309 LEU A O 1
ATOM 2490 N N . ARG A 1 310 ? 7.747 15.078 12.260 1.00 95.31 310 ARG A N 1
ATOM 2491 C CA . ARG A 1 310 ? 8.970 14.438 12.749 1.00 95.31 310 ARG A CA 1
ATOM 2492 C C . ARG A 1 310 ? 8.666 13.299 13.712 1.00 95.31 310 ARG A C 1
ATOM 2494 O O . ARG A 1 310 ? 9.162 12.198 13.505 1.00 95.31 310 ARG A O 1
ATOM 2501 N N . ASP A 1 311 ? 7.847 13.574 14.719 1.00 95.81 311 ASP A N 1
ATOM 2502 C CA . ASP A 1 311 ? 7.516 12.616 15.775 1.00 95.81 311 ASP A CA 1
ATOM 2503 C C . ASP A 1 311 ? 6.790 11.395 15.188 1.00 95.81 311 ASP A C 1
ATOM 2505 O O . ASP A 1 311 ? 7.159 10.261 15.480 1.00 95.81 311 ASP A O 1
ATOM 2509 N N . PHE A 1 312 ? 5.867 11.611 14.246 1.00 96.56 312 PHE A N 1
ATOM 2510 C CA . PHE A 1 312 ? 5.226 10.533 13.491 1.00 96.56 312 PHE A CA 1
ATOM 2511 C C . PHE A 1 312 ? 6.220 9.703 12.664 1.00 96.56 312 PHE A C 1
ATOM 2513 O O . PHE A 1 312 ? 6.201 8.474 12.719 1.00 96.56 312 PHE A O 1
ATOM 2520 N N . ALA A 1 313 ? 7.106 10.354 11.903 1.00 96.69 313 ALA A N 1
ATOM 2521 C CA . ALA A 1 313 ? 8.086 9.660 11.070 1.00 96.69 313 ALA A CA 1
ATOM 2522 C C . ALA A 1 313 ? 9.065 8.823 11.908 1.00 96.69 313 ALA A C 1
ATOM 2524 O O . ALA A 1 313 ? 9.414 7.714 11.507 1.00 96.69 313 ALA A O 1
ATOM 2525 N N . LEU A 1 314 ? 9.476 9.326 13.077 1.00 96.69 314 LEU A N 1
ATOM 2526 C CA . LEU A 1 314 ? 10.297 8.581 14.032 1.00 96.69 314 LEU A CA 1
ATOM 2527 C C . LEU A 1 314 ? 9.526 7.409 14.637 1.00 96.69 314 LEU A C 1
ATOM 2529 O O . LEU A 1 314 ? 10.051 6.300 14.651 1.00 96.69 314 LEU A O 1
ATOM 2533 N N . ALA A 1 315 ? 8.286 7.625 15.077 1.00 97.38 315 ALA A N 1
ATOM 2534 C CA . ALA A 1 315 ? 7.443 6.567 15.626 1.00 97.38 315 ALA A CA 1
ATOM 2535 C C . ALA A 1 315 ? 7.242 5.425 14.616 1.00 97.38 315 ALA A C 1
ATOM 2537 O O . ALA A 1 315 ? 7.392 4.257 14.968 1.00 97.38 315 ALA A O 1
ATOM 2538 N N . GLN A 1 316 ? 6.981 5.758 13.345 1.00 97.38 316 GLN A N 1
ATOM 2539 C CA . GLN A 1 316 ? 6.901 4.772 12.268 1.00 97.38 316 GLN A CA 1
ATOM 2540 C C . GLN A 1 316 ? 8.243 4.069 12.046 1.00 97.38 316 GLN A C 1
ATOM 2542 O O . GLN A 1 316 ? 8.265 2.849 11.937 1.00 97.38 316 GLN A O 1
ATOM 2547 N N . TRP A 1 317 ? 9.351 4.815 11.962 1.00 96.62 317 TRP A N 1
ATOM 2548 C CA . TRP A 1 317 ? 10.680 4.238 11.738 1.00 96.62 317 TRP A CA 1
ATOM 2549 C C . TRP A 1 317 ? 11.003 3.207 12.816 1.00 96.62 317 TRP A C 1
ATOM 2551 O O . TRP A 1 317 ? 11.241 2.041 12.517 1.00 96.62 317 TRP A O 1
ATOM 2561 N N . TYR A 1 318 ? 10.940 3.623 14.077 1.00 96.75 318 TYR A N 1
ATOM 2562 C CA . TYR A 1 318 ? 11.257 2.770 15.211 1.00 96.75 318 TYR A CA 1
ATOM 2563 C C . TYR A 1 318 ? 10.254 1.626 15.379 1.00 96.75 318 TYR A C 1
ATOM 2565 O O . TYR A 1 318 ? 10.667 0.528 15.725 1.00 96.75 318 TYR A O 1
ATOM 2573 N N . GLY A 1 319 ? 8.973 1.810 15.046 1.00 96.69 319 GLY A N 1
ATOM 2574 C CA . GLY A 1 319 ? 7.988 0.720 15.044 1.00 96.69 319 GLY A CA 1
ATOM 2575 C C . GLY A 1 319 ? 8.270 -0.373 14.003 1.00 96.69 319 GLY A C 1
ATOM 2576 O O . GLY A 1 319 ? 7.815 -1.507 14.158 1.00 96.69 319 GLY A O 1
ATOM 2577 N N . MET A 1 320 ? 9.040 -0.066 12.954 1.00 96.75 320 MET A N 1
ATOM 2578 C CA . MET A 1 320 ? 9.414 -1.011 11.894 1.00 96.75 320 MET A CA 1
ATOM 2579 C C . MET A 1 320 ? 10.750 -1.730 12.141 1.00 96.75 320 MET A C 1
ATOM 2581 O O . MET A 1 320 ? 11.015 -2.726 11.475 1.00 96.75 320 MET A O 1
ATOM 2585 N N . VAL A 1 321 ? 11.590 -1.243 13.063 1.00 95.31 321 VAL A N 1
ATOM 2586 C CA . VAL A 1 321 ? 12.941 -1.784 13.316 1.00 95.31 321 VAL A CA 1
ATOM 2587 C C . VAL A 1 321 ? 12.956 -3.127 14.063 1.00 95.31 321 VAL A C 1
ATOM 2589 O O . VAL A 1 321 ? 13.635 -4.033 13.577 1.00 95.31 321 VAL A O 1
ATOM 2592 N N . PRO A 1 322 ? 12.287 -3.286 15.223 1.00 95.38 322 PRO A N 1
ATOM 2593 C CA . PRO A 1 322 ? 12.514 -4.445 16.081 1.00 95.38 322 PRO A CA 1
ATOM 2594 C C . PRO A 1 322 ? 11.882 -5.714 15.503 1.00 95.38 322 PRO A C 1
ATOM 2596 O O . PRO A 1 322 ? 10.845 -5.653 14.837 1.00 95.38 322 PRO A O 1
ATOM 2599 N N . GLU A 1 323 ? 12.491 -6.860 15.781 1.00 93.44 323 GLU A N 1
ATOM 2600 C CA . GLU A 1 323 ? 12.013 -8.205 15.434 1.00 93.44 323 GLU A CA 1
ATOM 2601 C C . GLU A 1 323 ? 11.804 -9.092 16.670 1.00 93.44 323 GLU A C 1
ATOM 2603 O O . GLU A 1 323 ? 11.091 -10.089 16.582 1.00 93.44 323 GLU A O 1
ATOM 2608 N N . THR A 1 324 ? 12.377 -8.721 17.821 1.00 93.88 324 THR A N 1
ATOM 2609 C CA . THR A 1 324 ? 12.224 -9.444 19.095 1.00 93.88 324 THR A CA 1
ATOM 2610 C C . THR A 1 324 ? 11.778 -8.522 20.229 1.00 93.88 324 THR A C 1
ATOM 2612 O O . THR A 1 324 ? 11.878 -7.298 20.132 1.00 93.88 324 THR A O 1
ATOM 2615 N N . MET A 1 325 ? 11.310 -9.111 21.333 1.00 92.81 325 MET A N 1
ATOM 2616 C CA . MET A 1 325 ? 10.898 -8.377 22.533 1.00 92.81 325 MET A CA 1
ATOM 2617 C C . MET A 1 325 ? 12.031 -7.517 23.120 1.00 92.81 325 MET A C 1
ATOM 2619 O O . MET A 1 325 ? 11.805 -6.369 23.501 1.00 92.81 325 MET A O 1
ATOM 2623 N N . GLU A 1 326 ? 13.259 -8.037 23.164 1.00 92.62 326 GLU A N 1
ATOM 2624 C CA . GLU A 1 326 ? 14.418 -7.311 23.695 1.00 92.62 326 GLU A CA 1
ATOM 2625 C C . GLU A 1 326 ? 14.724 -6.062 22.860 1.00 92.62 326 GLU A C 1
ATOM 2627 O O . GLU A 1 326 ? 15.004 -4.993 23.406 1.00 92.62 326 GLU A O 1
ATOM 2632 N N . GLU A 1 327 ? 14.628 -6.177 21.533 1.00 95.00 327 GLU A N 1
ATOM 2633 C CA . GLU A 1 327 ? 14.819 -5.045 20.627 1.00 95.00 327 GLU A CA 1
ATOM 2634 C C . GLU A 1 327 ? 13.716 -3.998 20.795 1.00 95.00 327 GLU A C 1
ATOM 2636 O O . GLU A 1 327 ? 14.011 -2.801 20.777 1.00 95.00 327 GLU A O 1
ATOM 2641 N N . VAL A 1 328 ? 12.463 -4.428 21.000 1.00 96.25 328 VAL A N 1
ATOM 2642 C CA . VAL A 1 328 ? 11.324 -3.523 21.203 1.00 96.25 328 VAL A CA 1
ATOM 2643 C C . VAL A 1 328 ? 11.574 -2.584 22.383 1.00 96.25 328 VAL A C 1
ATOM 2645 O O . VAL A 1 328 ? 11.393 -1.376 22.231 1.00 96.25 328 VAL A O 1
ATOM 2648 N N . GLU A 1 329 ? 12.009 -3.085 23.542 1.00 94.12 329 GLU A N 1
ATOM 2649 C CA . GLU A 1 329 ? 12.232 -2.233 24.720 1.00 94.12 329 GLU A CA 1
ATOM 2650 C C . GLU A 1 329 ? 13.362 -1.217 24.521 1.00 94.12 329 GLU A C 1
ATOM 2652 O O . GLU A 1 329 ? 13.260 -0.070 24.971 1.00 94.12 329 GLU A O 1
ATOM 2657 N N . VAL A 1 330 ? 14.445 -1.633 23.860 1.00 94.69 330 VAL A N 1
ATOM 2658 C CA . VAL A 1 330 ? 15.599 -0.770 23.571 1.00 94.69 330 VAL A CA 1
ATOM 2659 C C . VAL A 1 330 ? 15.186 0.350 22.624 1.00 94.69 330 VAL A C 1
ATOM 2661 O O . VAL A 1 330 ? 15.377 1.529 22.930 1.00 94.69 330 VAL A O 1
ATOM 2664 N N . VAL A 1 331 ? 14.555 -0.019 21.510 1.00 95.19 331 VAL A N 1
ATOM 2665 C CA . VAL A 1 331 ? 14.067 0.910 20.490 1.00 95.19 331 VAL A CA 1
ATOM 2666 C C . VAL A 1 331 ? 13.018 1.864 21.064 1.00 95.19 331 VAL A C 1
ATOM 2668 O O . VAL A 1 331 ? 13.055 3.061 20.782 1.00 95.19 331 VAL A O 1
ATOM 2671 N N . TYR A 1 332 ? 12.114 1.368 21.907 1.00 96.25 332 TYR A N 1
ATOM 2672 C CA . TYR A 1 332 ? 11.098 2.185 22.562 1.00 96.25 332 TYR A CA 1
ATOM 2673 C C . TYR A 1 332 ? 11.720 3.289 23.427 1.00 96.25 332 TYR A C 1
ATOM 2675 O O . TYR A 1 332 ? 11.382 4.464 23.277 1.00 96.25 332 TYR A O 1
ATOM 2683 N N . LYS A 1 333 ? 12.689 2.944 24.286 1.00 94.19 333 LYS A N 1
ATOM 2684 C CA . LYS A 1 333 ? 13.407 3.923 25.122 1.00 94.19 333 LYS A CA 1
ATOM 2685 C C . LYS A 1 333 ? 14.180 4.933 24.275 1.00 94.19 333 LYS A C 1
ATOM 2687 O O . LYS A 1 333 ? 14.184 6.125 24.583 1.00 94.19 333 LYS A O 1
ATOM 2692 N N . GLU A 1 334 ? 14.810 4.472 23.197 1.00 94.50 334 GLU A N 1
ATOM 2693 C CA . GLU A 1 334 ? 15.542 5.342 22.278 1.00 94.50 334 GLU A CA 1
ATOM 2694 C C . GLU A 1 334 ? 14.608 6.338 21.572 1.00 94.50 334 GLU A C 1
ATOM 2696 O O . GLU A 1 334 ? 14.917 7.531 21.513 1.00 94.50 334 GLU A O 1
ATOM 2701 N N . LEU A 1 335 ? 13.450 5.878 21.092 1.00 95.75 335 LEU A N 1
ATOM 2702 C CA . LEU A 1 335 ? 12.421 6.710 20.468 1.00 95.75 335 LEU A CA 1
ATOM 2703 C C . LEU A 1 335 ? 11.947 7.808 21.424 1.00 95.75 335 LEU A C 1
ATOM 2705 O O . LEU A 1 335 ? 11.975 8.984 21.058 1.00 95.75 335 LEU A O 1
ATOM 2709 N N . LEU A 1 336 ? 11.571 7.445 22.654 1.00 94.50 336 LEU A N 1
ATOM 2710 C CA . LEU A 1 336 ? 11.071 8.406 23.642 1.00 94.50 336 LEU A CA 1
ATOM 2711 C C . LEU A 1 336 ? 12.105 9.473 24.017 1.00 94.50 336 LEU A C 1
ATOM 2713 O O . LEU A 1 336 ? 11.731 10.606 24.303 1.00 94.50 336 LEU A O 1
ATOM 2717 N N . SER A 1 337 ? 13.403 9.164 23.934 1.00 93.88 337 SER A N 1
ATOM 2718 C CA . SER A 1 337 ? 14.465 10.152 24.173 1.00 93.88 337 SER A CA 1
ATOM 2719 C C . SER A 1 337 ? 14.589 11.230 23.079 1.00 93.88 337 SER A C 1
ATOM 2721 O O . SER A 1 337 ? 15.292 12.223 23.272 1.00 93.88 337 SER A O 1
ATOM 2723 N N . LYS A 1 338 ? 13.935 11.044 21.921 1.00 92.88 338 LYS A N 1
ATOM 2724 C CA . LYS A 1 338 ? 14.112 11.863 20.706 1.00 92.88 338 LYS A CA 1
ATOM 2725 C C . LYS A 1 338 ? 12.877 12.660 20.283 1.00 92.88 338 LYS A C 1
ATOM 2727 O O . LYS A 1 338 ? 12.989 13.469 19.359 1.00 92.88 338 LYS A O 1
ATOM 2732 N N . VAL A 1 339 ? 11.725 12.429 20.907 1.00 91.94 339 VAL A N 1
ATOM 2733 C CA . VAL A 1 339 ? 10.437 13.020 20.505 1.00 91.94 339 VAL A CA 1
ATOM 2734 C C . VAL A 1 339 ? 9.947 14.074 21.489 1.00 91.94 339 VAL A C 1
ATOM 2736 O O . VAL A 1 339 ? 10.400 14.145 22.629 1.00 91.94 339 VAL A O 1
ATOM 2739 N N . SER A 1 340 ? 9.022 14.915 21.027 1.00 79.75 340 SER A N 1
ATOM 2740 C CA . SER A 1 340 ? 8.445 16.003 21.820 1.00 79.75 340 SER A CA 1
ATOM 2741 C C . SER A 1 340 ? 7.064 15.680 22.391 1.00 79.75 340 SER A C 1
ATOM 2743 O O . SER A 1 340 ? 6.752 16.116 23.497 1.00 79.75 340 SER A O 1
ATOM 2745 N N . SER A 1 341 ? 6.254 14.901 21.668 1.00 78.31 341 SER A N 1
ATOM 2746 C CA . SER A 1 341 ? 4.963 14.385 22.134 1.00 78.31 341 SER A CA 1
ATOM 2747 C C . SER A 1 341 ? 5.092 12.904 22.474 1.00 78.31 341 SER A C 1
ATOM 2749 O O . SER A 1 341 ? 5.224 12.075 21.577 1.00 78.31 341 SER A O 1
ATOM 2751 N N . THR A 1 342 ? 5.071 12.557 23.760 1.00 87.62 342 THR A N 1
ATOM 2752 C CA . THR A 1 342 ? 5.272 11.171 24.210 1.00 87.62 342 THR A CA 1
ATOM 2753 C C . THR A 1 342 ? 4.065 10.295 23.889 1.00 87.62 342 THR A C 1
ATOM 2755 O O . THR A 1 342 ? 4.210 9.304 23.182 1.00 87.62 342 THR A O 1
ATOM 2758 N N . PHE A 1 343 ? 2.854 10.701 24.281 1.00 92.62 343 PHE A N 1
ATOM 2759 C CA . PHE A 1 343 ? 1.660 9.860 24.136 1.00 92.62 343 PHE A CA 1
ATOM 2760 C C . PHE A 1 343 ? 1.352 9.458 22.683 1.00 92.62 343 PHE A C 1
ATOM 2762 O O . PHE A 1 343 ? 1.191 8.277 22.384 1.00 92.62 343 PHE A O 1
ATOM 2769 N N . ASN A 1 344 ? 1.305 10.416 21.752 1.00 93.62 344 ASN A N 1
ATOM 2770 C CA . ASN A 1 344 ? 0.947 10.135 20.354 1.00 93.62 344 ASN A CA 1
ATOM 2771 C C . ASN A 1 344 ? 1.992 9.251 19.661 1.00 93.62 344 ASN A C 1
ATOM 2773 O O . ASN A 1 344 ? 1.655 8.368 18.868 1.00 93.62 344 ASN A O 1
ATOM 2777 N N . VAL A 1 345 ? 3.265 9.459 20.001 1.00 96.38 345 VAL A N 1
ATOM 2778 C CA . VAL A 1 345 ? 4.377 8.626 19.539 1.00 96.38 345 VAL A CA 1
ATOM 2779 C C . VAL A 1 345 ? 4.271 7.213 20.097 1.00 96.38 345 VAL A C 1
ATOM 2781 O O . VAL A 1 345 ? 4.404 6.265 19.326 1.00 96.38 345 VAL A O 1
ATOM 2784 N N . GLU A 1 346 ? 3.986 7.064 21.393 1.00 96.88 346 GLU A N 1
ATOM 2785 C CA . GLU A 1 346 ? 3.767 5.763 22.033 1.00 96.88 346 GLU A CA 1
ATOM 2786 C C . GLU A 1 346 ? 2.623 5.002 21.358 1.00 96.88 346 GLU A C 1
ATOM 2788 O O . GLU A 1 346 ? 2.814 3.859 20.941 1.00 96.88 346 GLU A O 1
ATOM 2793 N N . VAL A 1 347 ? 1.457 5.640 21.179 1.00 96.38 347 VAL A N 1
ATOM 2794 C CA . VAL A 1 347 ? 0.298 5.026 20.510 1.00 96.38 347 VAL A CA 1
ATOM 2795 C C . VAL A 1 347 ? 0.692 4.534 19.120 1.00 96.38 347 VAL A C 1
ATOM 2797 O O . VAL A 1 347 ? 0.455 3.372 18.790 1.00 96.38 347 VAL A O 1
ATOM 2800 N N . TRP A 1 348 ? 1.301 5.394 18.298 1.00 97.50 348 TRP A N 1
ATOM 2801 C CA . TRP A 1 348 ? 1.638 5.028 16.924 1.00 97.50 348 TRP A CA 1
ATOM 2802 C C . TRP A 1 348 ? 2.679 3.910 16.850 1.00 97.50 348 TRP A C 1
ATOM 2804 O O . TRP A 1 348 ? 2.528 2.978 16.056 1.00 97.50 348 TRP A O 1
ATOM 2814 N N . PHE A 1 349 ? 3.718 3.984 17.684 1.00 98.06 349 PHE A N 1
ATOM 2815 C CA . PHE A 1 349 ? 4.760 2.968 17.777 1.00 98.06 349 PHE A CA 1
ATOM 2816 C C . PHE A 1 349 ? 4.161 1.598 18.114 1.00 98.06 349 PHE A C 1
ATOM 2818 O O . PHE A 1 349 ? 4.364 0.633 17.377 1.00 98.06 349 PHE A O 1
ATOM 2825 N N . LEU A 1 350 ? 3.352 1.524 19.174 1.00 98.19 350 LEU A N 1
ATOM 2826 C CA . LEU A 1 350 ? 2.777 0.268 19.652 1.00 98.19 350 LEU A CA 1
ATOM 2827 C C . LEU A 1 350 ? 1.723 -0.290 18.683 1.00 98.19 350 LEU A C 1
ATOM 2829 O O . LEU A 1 350 ? 1.706 -1.491 18.424 1.00 98.19 350 LEU A O 1
ATOM 2833 N N . VAL A 1 351 ? 0.896 0.562 18.068 1.00 97.25 351 VAL A N 1
ATOM 2834 C CA . VAL A 1 351 ? -0.036 0.137 17.007 1.00 97.25 351 VAL A CA 1
ATOM 2835 C C . VAL A 1 351 ? 0.719 -0.395 15.784 1.00 97.25 351 VAL A C 1
ATOM 2837 O O . VAL A 1 351 ? 0.280 -1.361 15.160 1.00 97.25 351 VAL A O 1
ATOM 2840 N N . THR A 1 352 ? 1.871 0.189 15.447 1.00 97.75 352 THR A N 1
ATOM 2841 C CA . THR A 1 352 ? 2.721 -0.304 14.353 1.00 97.75 352 THR A CA 1
ATOM 2842 C C . THR A 1 352 ? 3.261 -1.703 14.655 1.00 97.75 352 THR A C 1
ATOM 2844 O O . THR A 1 352 ? 3.218 -2.564 13.777 1.00 97.75 352 THR A O 1
ATOM 2847 N N . LEU A 1 353 ? 3.686 -1.977 15.894 1.00 98.06 353 LEU A N 1
ATOM 2848 C CA . LEU A 1 353 ? 4.089 -3.323 16.321 1.00 98.06 353 LEU A CA 1
ATOM 2849 C C . LEU A 1 353 ? 2.940 -4.330 16.208 1.00 98.06 353 LEU A C 1
ATOM 2851 O O . LEU A 1 353 ? 3.120 -5.405 15.635 1.00 98.06 353 LEU A O 1
ATOM 2855 N N . VAL A 1 354 ? 1.741 -3.962 16.673 1.00 97.81 354 VAL A N 1
ATOM 2856 C CA . VAL A 1 354 ? 0.549 -4.816 16.560 1.00 97.81 354 VAL A CA 1
ATOM 2857 C C . VAL A 1 354 ? 0.256 -5.157 15.102 1.00 97.81 354 VAL A C 1
ATOM 2859 O O . VAL A 1 354 ? 0.081 -6.328 14.780 1.00 97.81 354 VAL A O 1
ATOM 2862 N N . ARG A 1 355 ? 0.281 -4.175 14.192 1.00 95.88 355 ARG A N 1
ATOM 2863 C CA . ARG A 1 355 ? 0.087 -4.410 12.748 1.00 95.88 355 ARG A CA 1
ATOM 2864 C C . ARG A 1 355 ? 1.107 -5.377 12.159 1.00 95.88 355 ARG A C 1
ATOM 2866 O O . ARG A 1 355 ? 0.768 -6.149 11.268 1.00 95.88 355 ARG A O 1
ATOM 2873 N N . ARG A 1 356 ? 2.333 -5.388 12.683 1.00 95.38 356 ARG A N 1
ATOM 2874 C CA . ARG A 1 356 ? 3.395 -6.330 12.294 1.00 95.38 356 ARG A CA 1
ATOM 2875 C C . ARG A 1 356 ? 3.264 -7.717 12.938 1.00 95.38 356 ARG A C 1
ATOM 2877 O O . ARG A 1 356 ? 4.101 -8.572 12.674 1.00 95.38 356 ARG A O 1
ATOM 2884 N N . GLY A 1 357 ? 2.240 -7.952 13.758 1.00 96.25 357 GLY A N 1
ATOM 2885 C CA . GLY A 1 357 ? 2.009 -9.220 14.454 1.00 96.25 357 GLY A CA 1
ATOM 2886 C C . GLY A 1 357 ? 2.689 -9.327 15.823 1.00 96.25 357 GLY A C 1
ATOM 2887 O O . GLY A 1 357 ? 2.596 -10.375 16.455 1.00 96.25 357 GLY A O 1
ATOM 2888 N N . MET A 1 358 ? 3.322 -8.256 16.314 1.00 97.19 358 MET A N 1
ATOM 2889 C CA . MET A 1 358 ? 4.039 -8.206 17.600 1.00 97.19 358 MET A CA 1
ATOM 2890 C C . MET A 1 358 ? 3.129 -7.705 18.736 1.00 97.19 358 MET A C 1
ATOM 2892 O O . MET A 1 358 ? 3.410 -6.717 19.420 1.00 97.19 358 MET A O 1
ATOM 2896 N N . GLY A 1 359 ? 1.957 -8.331 18.877 1.00 96.88 359 GLY A N 1
ATOM 2897 C CA . GLY A 1 359 ? 0.936 -7.893 19.833 1.00 96.88 359 GLY A CA 1
ATOM 2898 C C . GLY A 1 359 ? 1.322 -8.120 21.299 1.00 96.88 359 GLY A C 1
ATOM 2899 O O . GLY A 1 359 ? 1.032 -7.274 22.147 1.00 96.88 359 GLY A O 1
ATOM 2900 N N . ILE A 1 360 ? 2.022 -9.222 21.599 1.00 96.75 360 ILE A N 1
ATOM 2901 C CA . ILE A 1 360 ? 2.478 -9.551 22.962 1.00 96.75 360 ILE A CA 1
ATOM 2902 C C . ILE A 1 360 ? 3.472 -8.490 23.436 1.00 96.75 360 ILE A C 1
ATOM 2904 O O . ILE A 1 360 ? 3.358 -7.965 24.546 1.00 96.75 360 ILE A O 1
ATOM 2908 N N . GLU A 1 361 ? 4.419 -8.147 22.574 1.00 97.56 361 GLU A N 1
ATOM 2909 C CA . GLU A 1 361 ? 5.466 -7.169 22.821 1.00 97.56 361 GLU A CA 1
ATOM 2910 C C . GLU A 1 361 ? 4.858 -5.782 23.035 1.00 97.56 361 GLU A C 1
ATOM 2912 O O . GLU A 1 361 ? 5.155 -5.116 24.029 1.00 97.56 361 GLU A O 1
ATOM 2917 N N . ALA A 1 362 ? 3.925 -5.381 22.164 1.00 97.75 362 ALA A N 1
ATOM 2918 C CA . ALA A 1 362 ? 3.234 -4.102 22.276 1.00 97.75 362 ALA A CA 1
ATOM 2919 C C . ALA A 1 362 ? 2.469 -3.962 23.605 1.00 97.75 362 ALA A C 1
ATOM 2921 O O . ALA A 1 362 ? 2.594 -2.944 24.287 1.00 97.75 362 ALA A O 1
ATOM 2922 N N . ILE A 1 363 ? 1.711 -4.988 24.012 1.00 97.00 363 ILE A N 1
ATOM 2923 C CA . ILE A 1 363 ? 0.981 -4.985 25.291 1.00 97.00 363 ILE A CA 1
ATOM 2924 C C . ILE A 1 363 ? 1.942 -4.986 26.486 1.00 97.00 363 ILE A C 1
ATOM 2926 O O . ILE A 1 363 ? 1.692 -4.300 27.479 1.00 97.00 363 ILE A O 1
ATOM 2930 N N . THR A 1 364 ? 3.054 -5.716 26.406 1.00 96.44 364 THR A N 1
ATOM 2931 C CA . THR A 1 364 ? 4.046 -5.777 27.492 1.00 96.44 364 THR A CA 1
ATOM 2932 C C . THR A 1 364 ? 4.687 -4.412 27.739 1.00 96.44 364 THR A C 1
ATOM 2934 O O . THR A 1 364 ? 4.759 -3.958 28.883 1.00 96.44 364 THR A O 1
ATOM 2937 N N . VAL A 1 365 ? 5.065 -3.707 26.671 1.00 96.81 365 VAL A N 1
ATOM 2938 C CA . VAL A 1 365 ? 5.587 -2.336 26.764 1.00 96.81 365 VAL A CA 1
ATOM 2939 C C . VAL A 1 365 ? 4.516 -1.379 27.287 1.00 96.81 365 VAL A C 1
ATOM 2941 O O . VAL A 1 365 ? 4.787 -0.596 28.196 1.00 96.81 365 VAL A O 1
ATOM 2944 N N . ALA A 1 366 ? 3.280 -1.481 26.785 1.00 96.88 366 ALA A N 1
ATOM 2945 C CA . ALA A 1 366 ? 2.168 -0.639 27.227 1.00 96.88 366 ALA A CA 1
ATOM 2946 C C . ALA A 1 366 ? 1.866 -0.785 28.725 1.00 96.88 366 ALA A C 1
ATOM 2948 O O . ALA A 1 366 ? 1.579 0.208 29.386 1.00 96.88 366 ALA A O 1
ATOM 2949 N N . ASN A 1 367 ? 1.968 -1.996 29.282 1.00 95.69 367 ASN A N 1
ATOM 2950 C CA . ASN A 1 367 ? 1.756 -2.250 30.712 1.00 95.69 367 ASN A CA 1
ATOM 2951 C C . ASN A 1 367 ? 2.756 -1.512 31.614 1.00 95.69 367 ASN A C 1
ATOM 2953 O O . ASN A 1 367 ? 2.422 -1.187 32.757 1.00 95.69 367 ASN A O 1
ATOM 2957 N N . SER A 1 368 ? 3.954 -1.247 31.093 1.00 93.38 368 SER A N 1
ATOM 2958 C CA . SER A 1 368 ? 5.020 -0.520 31.785 1.00 93.38 368 SER A CA 1
ATOM 2959 C C . SER A 1 368 ? 4.959 0.998 31.569 1.00 93.38 368 SER A C 1
ATOM 2961 O O . SER A 1 368 ? 5.713 1.725 32.211 1.00 93.38 368 SER A O 1
ATOM 2963 N N . SER A 1 369 ? 4.080 1.492 30.688 1.00 94.31 369 SER A N 1
ATOM 2964 C CA . SER A 1 369 ? 3.896 2.925 30.432 1.00 94.31 369 SER A CA 1
ATOM 2965 C C . SER A 1 369 ? 2.984 3.581 31.478 1.00 94.31 369 SER A C 1
ATOM 2967 O O . SER A 1 369 ? 2.022 2.985 31.972 1.00 94.31 369 SER A O 1
ATOM 2969 N N . GLU A 1 370 ? 3.240 4.856 31.775 1.00 93.38 370 GLU A N 1
ATOM 2970 C CA . GLU A 1 370 ? 2.345 5.699 32.579 1.00 93.38 370 GLU A CA 1
ATOM 2971 C C . GLU A 1 370 ? 0.974 5.877 31.899 1.00 93.38 370 GLU A C 1
ATOM 2973 O O . GLU A 1 370 ? -0.053 5.975 32.573 1.00 93.38 370 GLU A O 1
ATOM 2978 N N . ASN A 1 371 ? 0.940 5.796 30.564 1.00 94.44 371 ASN A N 1
ATOM 2979 C CA . ASN A 1 371 ? -0.253 5.950 29.730 1.00 94.44 371 ASN A CA 1
ATOM 2980 C C . ASN A 1 371 ? -1.046 4.644 29.540 1.00 94.44 371 ASN A C 1
ATOM 2982 O O . ASN A 1 371 ? -1.942 4.570 28.696 1.00 94.44 371 ASN A O 1
ATOM 2986 N N . LYS A 1 372 ? -0.747 3.583 30.306 1.00 95.31 372 LYS A N 1
ATOM 2987 C CA . LYS A 1 372 ? -1.325 2.240 30.105 1.00 95.31 372 LYS A CA 1
ATOM 2988 C C . LYS A 1 372 ? -2.853 2.205 30.026 1.00 95.31 372 LYS A C 1
ATOM 2990 O O . LYS A 1 372 ? -3.399 1.390 29.289 1.00 95.31 372 LYS A O 1
ATOM 2995 N N . LYS A 1 373 ? -3.545 3.073 30.776 1.00 93.62 373 LYS A N 1
ATOM 2996 C CA . LYS A 1 373 ? -5.017 3.114 30.811 1.00 93.62 373 LYS A CA 1
ATOM 2997 C C . LYS A 1 373 ? -5.611 3.458 29.447 1.00 93.62 373 LYS A C 1
ATOM 2999 O O . LYS A 1 373 ? -6.613 2.865 29.071 1.00 93.62 373 LYS A O 1
ATOM 3004 N N . ASP A 1 374 ? -4.960 4.352 28.710 1.00 92.19 374 ASP A N 1
ATOM 3005 C CA . ASP A 1 374 ? -5.400 4.794 27.387 1.00 92.19 374 ASP A CA 1
ATOM 3006 C C . ASP A 1 374 ? -4.796 3.940 26.261 1.00 92.19 374 ASP A C 1
ATOM 3008 O O . ASP A 1 374 ? -5.422 3.745 25.217 1.00 92.19 374 ASP A O 1
ATOM 3012 N N . LEU A 1 375 ? -3.594 3.388 26.469 1.00 95.50 375 LEU A N 1
ATOM 3013 C CA . LEU A 1 375 ? -2.910 2.542 25.488 1.00 95.50 375 LEU A CA 1
ATOM 3014 C C . LEU A 1 375 ? -3.537 1.151 25.368 1.00 95.50 375 LEU A C 1
ATOM 3016 O O . LEU A 1 375 ? -3.798 0.694 24.256 1.00 95.50 375 LEU A O 1
ATO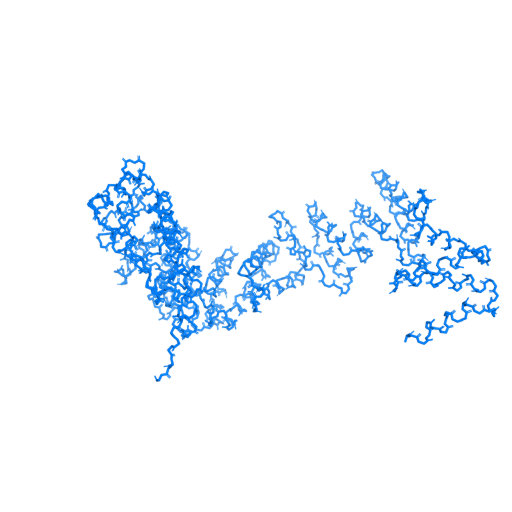M 3020 N N . LEU A 1 376 ? -3.786 0.462 26.486 1.00 95.81 376 LEU A N 1
ATOM 3021 C CA . LEU A 1 376 ? -4.212 -0.942 26.461 1.00 95.81 376 LEU A CA 1
ATOM 3022 C C . LEU A 1 376 ? -5.521 -1.164 25.687 1.00 95.81 376 LEU A C 1
ATOM 3024 O O . LEU A 1 376 ? -5.533 -2.073 24.854 1.00 95.81 376 LEU A O 1
ATOM 3028 N N . PRO A 1 377 ? -6.588 -0.355 25.860 1.00 94.50 377 PRO A N 1
ATOM 3029 C CA . PRO A 1 377 ? -7.795 -0.503 25.051 1.00 94.50 377 PRO A CA 1
ATOM 3030 C C . PRO A 1 377 ? -7.494 -0.363 23.557 1.00 94.50 377 PRO A C 1
ATOM 3032 O O . PRO A 1 377 ? -7.846 -1.239 22.775 1.00 94.50 377 PRO A O 1
ATOM 3035 N N . ARG A 1 378 ? -6.747 0.673 23.150 1.00 94.62 378 ARG A N 1
ATOM 3036 C CA . ARG A 1 378 ? -6.376 0.896 21.741 1.00 94.62 378 ARG A CA 1
ATOM 3037 C C . ARG A 1 378 ? -5.617 -0.288 21.149 1.00 94.62 378 ARG A C 1
ATOM 3039 O O . ARG A 1 378 ? -5.927 -0.714 20.042 1.00 94.62 378 ARG A O 1
ATOM 3046 N N . LEU A 1 379 ? -4.661 -0.848 21.887 1.00 96.81 379 LEU A N 1
ATOM 3047 C CA . LEU A 1 379 ? -3.857 -1.977 21.416 1.00 96.81 379 LEU A CA 1
ATOM 3048 C C . LEU A 1 379 ? -4.648 -3.278 21.341 1.00 96.81 379 LEU A C 1
ATOM 3050 O O . LEU A 1 379 ? -4.478 -4.025 20.384 1.00 96.81 379 LEU A O 1
ATOM 3054 N N . ARG A 1 380 ? -5.547 -3.534 22.295 1.00 95.94 380 ARG A N 1
ATOM 3055 C CA . ARG A 1 380 ? -6.459 -4.685 22.244 1.00 95.94 380 ARG A CA 1
ATOM 3056 C C . ARG A 1 380 ? -7.386 -4.599 21.031 1.00 95.94 380 ARG A C 1
ATOM 3058 O O . ARG A 1 380 ? -7.521 -5.583 20.307 1.00 95.94 380 ARG A O 1
ATOM 3065 N N . ARG A 1 381 ? -7.941 -3.409 20.756 1.00 95.06 381 ARG A N 1
ATOM 3066 C CA . ARG A 1 381 ? -8.736 -3.131 19.547 1.00 95.06 381 ARG A CA 1
ATOM 3067 C C . ARG A 1 381 ? -7.921 -3.314 18.268 1.00 95.06 381 ARG A C 1
ATOM 3069 O O . ARG A 1 381 ? -8.363 -3.997 17.354 1.00 95.06 381 ARG A O 1
ATOM 3076 N N . ALA A 1 382 ? -6.708 -2.767 18.218 1.00 95.56 382 ALA A N 1
ATOM 3077 C CA . ALA A 1 382 ? -5.810 -2.957 17.082 1.00 95.56 382 ALA A CA 1
ATOM 3078 C C . ALA A 1 382 ? -5.513 -4.444 16.844 1.00 95.56 382 ALA A C 1
ATOM 3080 O O . ALA A 1 382 ? -5.575 -4.919 15.715 1.00 95.56 382 ALA A O 1
ATOM 3081 N N . TRP A 1 383 ? -5.228 -5.197 17.907 1.00 96.75 383 TRP A N 1
ATOM 3082 C CA . TRP A 1 383 ? -4.810 -6.590 17.798 1.00 96.75 383 TRP A CA 1
ATOM 3083 C C . TRP A 1 383 ? -5.950 -7.479 17.315 1.00 96.75 383 TRP A C 1
ATOM 3085 O O . TRP A 1 383 ? -5.753 -8.291 16.415 1.00 96.75 383 TRP A O 1
ATOM 3095 N N . ILE A 1 384 ? -7.159 -7.288 17.840 1.00 94.62 384 ILE A N 1
ATOM 3096 C CA . ILE A 1 384 ? -8.302 -8.086 17.406 1.00 94.62 384 ILE A CA 1
ATOM 3097 C C . ILE A 1 384 ? -8.740 -7.785 15.969 1.00 94.62 384 ILE A C 1
ATOM 3099 O O . ILE A 1 384 ? -9.195 -8.697 15.282 1.00 94.62 384 ILE A O 1
ATOM 3103 N N . CYS A 1 385 ? -8.571 -6.546 15.498 1.00 92.88 385 CYS A N 1
ATOM 3104 C CA . CYS A 1 385 ? -8.880 -6.183 14.115 1.00 92.88 385 CYS A CA 1
ATOM 3105 C C . CYS A 1 385 ? -7.814 -6.688 13.130 1.00 92.88 385 CYS A C 1
ATOM 3107 O O . CYS A 1 385 ? -8.157 -7.232 12.085 1.00 92.88 385 CYS A O 1
ATOM 3109 N N . GLU A 1 386 ? -6.529 -6.534 13.460 1.00 94.00 386 GLU A N 1
ATOM 3110 C CA . GLU A 1 386 ? -5.425 -6.843 12.538 1.00 94.00 386 GLU A CA 1
ATOM 3111 C C . GLU A 1 386 ? -5.024 -8.325 12.556 1.00 94.00 386 GLU A C 1
ATOM 3113 O O . GLU A 1 386 ? -4.722 -8.900 11.513 1.00 94.00 386 GLU A O 1
ATOM 3118 N N . HIS A 1 387 ? -5.028 -8.960 13.734 1.00 94.94 387 HIS A N 1
ATOM 3119 C CA . HIS A 1 387 ? -4.596 -10.351 13.927 1.00 94.94 387 HIS A CA 1
ATOM 3120 C C . HIS A 1 387 ? -5.555 -11.115 14.861 1.00 94.94 387 HIS A C 1
ATOM 3122 O O . HIS A 1 387 ? -5.142 -11.570 15.935 1.00 94.94 387 HIS A O 1
ATOM 3128 N N . PRO A 1 388 ? -6.835 -11.303 14.473 1.00 91.94 388 PRO A N 1
ATOM 3129 C CA . PRO A 1 388 ? -7.872 -11.879 15.337 1.00 91.94 388 PRO A CA 1
ATOM 3130 C C . PRO A 1 388 ? -7.506 -13.260 15.893 1.00 91.94 388 PRO A C 1
ATOM 3132 O O . PRO A 1 388 ? -7.784 -13.558 17.051 1.00 91.94 388 PRO A O 1
ATOM 3135 N N . GLU A 1 389 ? -6.844 -14.103 15.099 1.00 91.44 389 GLU A N 1
ATOM 3136 C CA . GLU A 1 389 ? -6.485 -15.466 15.505 1.00 91.44 389 GLU A CA 1
ATOM 3137 C C . GLU A 1 389 ? -5.450 -15.505 16.635 1.00 91.44 389 GLU A C 1
ATOM 3139 O O . GLU A 1 389 ? -5.548 -16.333 17.540 1.00 91.44 389 GLU A O 1
ATOM 3144 N N . THR A 1 390 ? -4.451 -14.617 16.612 1.00 93.88 390 THR A N 1
ATOM 3145 C CA . THR A 1 390 ? -3.456 -14.543 17.692 1.00 93.88 390 THR A CA 1
ATOM 3146 C C . THR A 1 390 ? -4.009 -13.783 18.890 1.00 93.88 390 THR A C 1
ATOM 3148 O O . THR A 1 390 ? -3.782 -14.211 20.021 1.00 93.88 390 THR A O 1
ATOM 3151 N N . ALA A 1 391 ? -4.810 -12.737 18.658 1.00 94.19 391 ALA A N 1
ATOM 3152 C CA . ALA A 1 391 ? -5.508 -12.003 19.708 1.00 94.19 391 ALA A CA 1
ATOM 3153 C C . ALA A 1 391 ? -6.390 -12.938 20.551 1.00 94.19 391 ALA A C 1
ATOM 3155 O O . ALA A 1 391 ? -6.234 -12.985 21.767 1.00 94.19 391 ALA A O 1
ATOM 3156 N N . ARG A 1 392 ? -7.236 -13.763 19.917 1.00 91.25 392 ARG A N 1
ATOM 3157 C CA . ARG A 1 392 ? -8.144 -14.706 20.602 1.00 91.25 392 ARG A CA 1
ATOM 3158 C C . ARG A 1 392 ? -7.437 -15.796 21.409 1.00 91.25 392 ARG A C 1
ATOM 3160 O O . ARG A 1 392 ? -8.035 -16.365 22.314 1.00 91.25 392 ARG A O 1
ATOM 3167 N N . ARG A 1 393 ? -6.179 -16.112 21.087 1.00 91.81 393 ARG A N 1
ATOM 3168 C CA . ARG A 1 393 ? -5.376 -17.091 21.842 1.00 91.81 393 ARG A CA 1
ATOM 3169 C C . ARG A 1 393 ? -4.777 -16.511 23.119 1.00 91.81 393 ARG A C 1
ATOM 3171 O O . ARG A 1 393 ? -4.482 -17.274 24.034 1.00 91.81 393 ARG A O 1
ATOM 3178 N N . ILE A 1 394 ? -4.537 -15.201 23.146 1.00 93.81 394 ILE A N 1
ATOM 3179 C CA . ILE A 1 394 ? -3.773 -14.537 24.208 1.00 93.81 394 ILE A CA 1
ATOM 3180 C C . ILE A 1 394 ? -4.670 -13.664 25.088 1.00 93.81 394 ILE A C 1
ATOM 3182 O O . ILE A 1 394 ? -4.586 -13.750 26.313 1.00 93.81 394 ILE A O 1
ATOM 3186 N N . LEU A 1 395 ? -5.510 -12.830 24.474 1.00 93.94 395 LEU A N 1
ATOM 3187 C CA . LEU A 1 395 ? -6.431 -11.940 25.174 1.00 93.94 395 LEU A CA 1
ATOM 3188 C C . LEU A 1 395 ? -7.605 -12.732 25.753 1.00 93.94 395 LEU A C 1
ATOM 3190 O O . LEU A 1 395 ? -8.016 -13.760 25.211 1.00 93.94 395 LEU A O 1
ATOM 3194 N N . ARG A 1 396 ? -8.163 -12.235 26.854 1.00 91.00 396 ARG A N 1
ATOM 3195 C CA . ARG A 1 396 ? -9.287 -12.853 27.562 1.00 91.00 396 ARG A CA 1
ATOM 3196 C C . ARG A 1 396 ? -10.516 -11.957 27.536 1.00 91.00 396 ARG A C 1
ATOM 3198 O O . ARG A 1 396 ? -10.432 -10.776 27.219 1.00 91.00 396 ARG A O 1
ATOM 3205 N N . ALA A 1 397 ? -11.670 -12.507 27.905 1.00 86.25 397 ALA A N 1
ATOM 3206 C CA . ALA A 1 397 ? -12.910 -11.736 27.976 1.00 86.25 397 ALA A CA 1
ATOM 3207 C C . ALA A 1 397 ? -12.802 -10.553 28.958 1.00 86.25 397 ALA A C 1
ATOM 3209 O O . ALA A 1 397 ? -13.370 -9.490 28.710 1.00 86.25 397 ALA A O 1
ATOM 3210 N N . GLU A 1 398 ? -12.025 -10.701 30.037 1.00 90.56 398 GLU A N 1
ATOM 3211 C CA . GLU A 1 398 ? -11.825 -9.649 31.036 1.00 90.56 398 GLU A CA 1
ATOM 3212 C C . GLU A 1 398 ? -11.094 -8.422 30.471 1.00 90.56 398 GLU A C 1
ATOM 3214 O O . GLU A 1 398 ? -11.291 -7.306 30.949 1.00 90.56 398 GLU A O 1
ATOM 3219 N N . ASP A 1 399 ? -10.291 -8.607 29.419 1.00 91.94 399 ASP A N 1
ATOM 3220 C CA . ASP A 1 399 ? -9.579 -7.519 28.747 1.00 91.94 399 ASP A CA 1
ATOM 3221 C C . ASP A 1 399 ? -10.528 -6.539 28.029 1.00 91.94 399 ASP A C 1
ATOM 3223 O O . ASP A 1 399 ? -10.106 -5.435 27.670 1.00 91.94 399 ASP A O 1
ATOM 3227 N N . PHE A 1 400 ? -11.800 -6.917 27.860 1.00 92.62 400 PHE A N 1
ATOM 3228 C CA . PHE A 1 400 ? -12.829 -6.172 27.133 1.00 92.62 400 PHE A CA 1
ATOM 3229 C C . PHE A 1 400 ? -14.082 -5.885 27.978 1.00 92.62 400 PHE A C 1
ATOM 3231 O O . PHE A 1 400 ? -15.144 -5.652 27.411 1.00 92.62 400 PHE A O 1
ATOM 3238 N N . GLN A 1 401 ? -14.015 -5.905 29.317 1.00 87.00 401 GLN A N 1
ATOM 3239 C CA . GLN A 1 401 ? -15.212 -5.766 30.177 1.00 87.00 401 GLN A CA 1
ATOM 3240 C C . GLN A 1 401 ? -16.090 -4.545 29.860 1.00 87.00 401 GLN A C 1
ATOM 3242 O O . GLN A 1 401 ? -17.313 -4.674 29.855 1.00 87.00 401 GLN A O 1
ATOM 3247 N N . ASP A 1 402 ? -15.477 -3.420 29.493 1.00 88.12 402 ASP A N 1
ATOM 3248 C CA . ASP A 1 402 ? -16.172 -2.175 29.133 1.00 88.12 402 ASP A CA 1
ATOM 3249 C C . ASP A 1 402 ? -16.203 -1.916 27.613 1.00 88.12 402 ASP A C 1
ATOM 3251 O O . ASP A 1 402 ? -16.487 -0.810 27.158 1.00 88.12 402 ASP A O 1
ATOM 3255 N N . ASP A 1 403 ? -15.892 -2.936 26.809 1.00 92.62 403 ASP A N 1
ATOM 3256 C CA . ASP A 1 403 ? -15.816 -2.865 25.352 1.00 92.62 403 ASP A CA 1
ATOM 3257 C C . ASP A 1 403 ? -16.706 -3.940 24.711 1.00 92.62 403 ASP A C 1
ATOM 3259 O O . ASP A 1 403 ? -16.281 -5.062 24.425 1.00 92.62 403 ASP A O 1
ATOM 3263 N N . LEU A 1 404 ? -17.974 -3.588 24.482 1.00 93.62 404 LEU A N 1
ATOM 3264 C CA . LEU A 1 404 ? -18.972 -4.502 23.922 1.00 93.62 404 LEU A CA 1
ATOM 3265 C C . LEU A 1 404 ? -18.587 -5.007 22.524 1.00 93.62 404 LEU A C 1
ATOM 3267 O O . LEU A 1 404 ? -18.833 -6.172 22.202 1.00 93.62 404 LEU A O 1
ATOM 3271 N N . ILE A 1 405 ? -17.979 -4.152 21.698 1.00 94.19 405 ILE A N 1
ATOM 3272 C CA . ILE A 1 405 ? -17.549 -4.530 20.349 1.00 94.19 405 ILE A CA 1
ATOM 3273 C C . ILE A 1 405 ? -16.380 -5.510 20.447 1.00 94.19 405 ILE A C 1
ATOM 3275 O O . ILE A 1 405 ? -16.388 -6.544 19.781 1.00 94.19 405 ILE A O 1
ATOM 3279 N N . GLY A 1 406 ? -15.417 -5.246 21.329 1.00 94.12 406 GLY A N 1
ATOM 3280 C CA . GLY A 1 406 ? -14.320 -6.165 21.607 1.00 94.12 406 GLY A CA 1
ATOM 3281 C C . GLY A 1 406 ? -14.789 -7.523 22.116 1.00 94.12 406 GLY A C 1
ATOM 3282 O O . GLY A 1 406 ? -14.351 -8.547 21.592 1.00 94.12 406 GLY A O 1
ATOM 3283 N N . GLN A 1 407 ? -15.750 -7.555 23.044 1.00 94.12 407 GLN A N 1
ATOM 3284 C CA . GLN A 1 407 ? -16.379 -8.802 23.500 1.00 94.12 407 GLN A CA 1
ATOM 3285 C C . GLN A 1 407 ? -17.001 -9.581 22.336 1.00 94.12 407 GLN A C 1
ATOM 3287 O O . GLN A 1 407 ? -16.785 -10.786 22.218 1.00 94.12 407 GLN A O 1
ATOM 3292 N N . PHE A 1 408 ? -17.739 -8.896 21.460 1.00 95.19 408 PHE A N 1
ATOM 3293 C CA . PHE A 1 408 ? -18.366 -9.504 20.289 1.00 95.19 408 PHE A CA 1
ATOM 3294 C C . PHE A 1 408 ? -17.335 -10.080 19.303 1.00 95.19 408 PHE A C 1
ATOM 3296 O O . PHE A 1 408 ? -17.484 -11.206 18.827 1.00 95.19 408 PHE A O 1
ATOM 3303 N N . LEU A 1 409 ? -16.263 -9.338 19.016 1.00 94.12 409 LEU A N 1
ATOM 3304 C CA . LEU A 1 409 ? -15.213 -9.754 18.082 1.00 94.12 409 LEU A CA 1
ATOM 3305 C C . LEU A 1 409 ? -14.305 -10.866 18.646 1.00 94.12 409 LEU A C 1
ATOM 3307 O O . LEU A 1 409 ? -13.743 -11.655 17.871 1.00 94.12 409 LEU A O 1
ATOM 3311 N N . MET A 1 410 ? -14.174 -10.961 19.976 1.00 93.00 410 MET A N 1
ATOM 3312 C CA . MET A 1 410 ? -13.379 -11.992 20.664 1.00 93.00 410 MET A CA 1
ATOM 3313 C C . MET A 1 410 ? -14.020 -13.372 20.617 1.00 93.00 410 MET A C 1
ATOM 3315 O O . MET A 1 410 ? -13.310 -14.370 20.732 1.00 93.00 410 MET A O 1
ATOM 3319 N N . MET A 1 411 ? -15.337 -13.447 20.425 1.00 92.06 411 MET A N 1
ATOM 3320 C CA . MET A 1 411 ? -16.039 -14.725 20.360 1.00 92.06 411 MET A CA 1
ATOM 3321 C C . MET A 1 411 ? -15.499 -15.564 19.196 1.00 92.06 411 MET A C 1
ATOM 3323 O O . MET A 1 411 ? -15.508 -15.090 18.056 1.00 92.06 411 MET A O 1
ATOM 3327 N N . PRO A 1 412 ? -15.023 -16.796 19.439 1.00 87.06 412 PRO A N 1
ATOM 3328 C CA . PRO A 1 412 ? -14.377 -17.613 18.418 1.00 87.06 412 PRO A CA 1
ATOM 3329 C C . PRO A 1 412 ? -15.360 -18.121 17.359 1.00 87.06 412 PRO A C 1
ATOM 3331 O O . PRO A 1 412 ? -15.004 -18.199 16.183 1.00 87.06 412 PRO A O 1
ATOM 3334 N N . SER A 1 413 ? -16.606 -18.426 17.733 1.00 92.69 413 SER A N 1
ATOM 3335 C CA . SER A 1 413 ? -17.586 -19.041 16.835 1.00 92.69 413 SER A CA 1
ATOM 3336 C C . SER A 1 413 ? -18.717 -18.092 16.423 1.00 92.69 413 SER A C 1
ATOM 3338 O O . SER A 1 413 ? -19.087 -17.161 17.139 1.00 92.69 413 SER A O 1
ATOM 3340 N N . VAL A 1 414 ? -19.293 -18.341 15.239 1.00 96.06 414 VAL A N 1
ATOM 3341 C CA . VAL A 1 414 ? -20.511 -17.644 14.784 1.00 96.06 414 VAL A CA 1
ATOM 3342 C C . VAL A 1 414 ? -21.690 -17.959 15.709 1.00 96.06 414 VAL A C 1
ATOM 3344 O O . VAL A 1 414 ? -22.518 -17.091 15.954 1.00 96.06 414 VAL A O 1
ATOM 3347 N N . GLU A 1 415 ? -21.743 -19.172 16.267 1.00 97.19 415 GLU A N 1
ATOM 3348 C CA . GLU A 1 415 ? -22.796 -19.596 17.194 1.00 97.19 415 GLU A CA 1
ATOM 3349 C C . GLU A 1 415 ? -22.769 -18.814 18.514 1.00 97.19 415 GLU A C 1
ATOM 3351 O O . GLU A 1 415 ? -23.816 -18.374 18.986 1.00 97.19 415 GLU A O 1
ATOM 3356 N N . GLU A 1 416 ? -21.587 -18.569 19.085 1.00 96.06 416 GLU A N 1
ATOM 3357 C CA . GLU A 1 416 ? -21.449 -17.729 20.281 1.00 96.06 416 GLU A CA 1
ATOM 3358 C C . GLU A 1 416 ? -21.863 -16.283 20.012 1.00 96.06 416 GLU A C 1
ATOM 3360 O O . GLU A 1 416 ? -22.635 -15.718 20.788 1.00 96.06 416 GLU A O 1
ATOM 3365 N N . ARG A 1 417 ? -21.434 -15.713 18.877 1.00 96.62 417 ARG A N 1
ATOM 3366 C CA . ARG A 1 417 ? -21.864 -14.375 18.441 1.00 96.62 417 ARG A CA 1
ATOM 3367 C C . ARG A 1 417 ? -23.377 -14.297 18.256 1.00 96.62 417 ARG A C 1
ATOM 3369 O O . ARG A 1 417 ? -24.002 -13.331 18.688 1.00 96.62 417 ARG A O 1
ATOM 3376 N N . PHE A 1 418 ? -23.970 -15.322 17.652 1.00 97.75 418 PHE A N 1
ATOM 3377 C CA . PHE A 1 418 ? -25.414 -15.442 17.477 1.00 97.75 418 PHE A CA 1
ATOM 3378 C C . PHE A 1 418 ? -26.141 -15.454 18.823 1.00 97.75 418 PHE A C 1
ATOM 3380 O O . PHE A 1 418 ? -27.026 -14.628 19.026 1.00 97.75 418 PHE A O 1
ATOM 3387 N N . ASN A 1 419 ? -25.752 -16.327 19.757 1.00 97.56 419 ASN A N 1
ATOM 3388 C CA . ASN A 1 419 ? -26.387 -16.407 21.076 1.00 97.56 419 ASN A CA 1
ATOM 3389 C C . ASN A 1 419 ? -26.247 -15.081 21.839 1.00 97.56 419 ASN A C 1
ATOM 3391 O O . ASN A 1 419 ? -27.223 -14.565 22.379 1.00 97.56 419 ASN A O 1
ATOM 3395 N N . PHE A 1 420 ? -25.059 -14.472 21.795 1.00 96.56 420 PHE A N 1
ATOM 3396 C CA . PHE A 1 420 ? -24.786 -13.182 22.421 1.00 96.56 420 PHE A CA 1
ATOM 3397 C C . PHE A 1 420 ? -25.694 -12.057 21.905 1.00 96.56 420 PHE A C 1
ATOM 3399 O O . PHE A 1 420 ? -26.234 -11.285 22.706 1.00 96.56 420 PHE A O 1
ATOM 3406 N N . LEU A 1 421 ? -25.864 -11.951 20.582 1.00 97.56 421 LEU A N 1
ATOM 3407 C CA . LEU A 1 421 ? -26.735 -10.941 19.977 1.00 97.56 421 LEU A CA 1
ATOM 3408 C C . LEU A 1 421 ? -28.211 -11.263 20.192 1.00 97.56 421 LEU A C 1
ATOM 3410 O O . LEU A 1 421 ? -28.987 -10.361 20.507 1.00 97.56 421 LEU A O 1
ATOM 3414 N N . ARG A 1 422 ? -28.609 -12.529 20.065 1.00 97.44 422 ARG A N 1
ATOM 3415 C CA . ARG A 1 422 ? -29.993 -12.963 20.264 1.00 97.44 422 ARG A CA 1
ATOM 3416 C C . ARG A 1 422 ? -30.482 -12.653 21.675 1.00 97.44 422 ARG A C 1
ATOM 3418 O O . ARG A 1 422 ? -31.590 -12.143 21.824 1.00 97.44 422 ARG A O 1
ATOM 3425 N N . ASP A 1 423 ? -29.657 -12.886 22.692 1.00 96.94 423 ASP A N 1
ATOM 3426 C CA . ASP A 1 423 ? -30.006 -12.574 24.081 1.00 96.94 423 ASP A CA 1
ATOM 3427 C C . ASP A 1 423 ? -30.152 -11.061 24.299 1.00 96.94 423 ASP A C 1
ATOM 3429 O O . ASP A 1 423 ? -31.151 -10.600 24.854 1.00 96.94 423 ASP A O 1
ATOM 3433 N N . ARG A 1 424 ? -29.200 -10.262 23.798 1.00 96.44 424 ARG A N 1
ATOM 3434 C CA . ARG A 1 424 ? -29.208 -8.793 23.953 1.00 96.44 424 ARG A CA 1
ATOM 3435 C C . ARG A 1 424 ? -30.326 -8.094 23.196 1.00 96.44 424 ARG A C 1
ATOM 3437 O O . ARG A 1 424 ? -30.787 -7.047 23.631 1.00 96.44 424 ARG A O 1
ATOM 3444 N N . THR A 1 425 ? -30.758 -8.667 22.084 1.00 97.19 425 THR A N 1
ATOM 3445 C CA . THR A 1 425 ? -31.841 -8.129 21.250 1.00 97.19 425 THR A CA 1
ATOM 3446 C C . THR A 1 425 ? -33.207 -8.711 21.607 1.00 97.19 425 THR A C 1
ATOM 3448 O O . THR A 1 425 ? -34.176 -8.469 20.889 1.00 97.19 425 THR A O 1
ATOM 3451 N N . GLN A 1 426 ? -33.293 -9.514 22.678 1.00 96.62 426 GLN A N 1
ATOM 3452 C CA . GLN A 1 426 ? -34.516 -10.210 23.083 1.00 96.62 426 GLN A CA 1
ATOM 3453 C C . GLN A 1 426 ? -35.146 -10.996 21.916 1.00 96.62 426 GLN A C 1
ATOM 3455 O O . GLN A 1 426 ? -36.348 -10.914 21.661 1.00 96.62 426 GLN A O 1
ATOM 3460 N N . LYS A 1 427 ? -34.317 -11.773 21.206 1.00 96.38 427 LYS A N 1
ATOM 3461 C CA . LYS A 1 427 ? -34.690 -12.547 20.009 1.00 96.38 427 LYS A CA 1
ATOM 3462 C C . LYS A 1 427 ? -35.150 -11.662 18.842 1.00 96.38 427 LYS A C 1
ATOM 3464 O O . LYS A 1 427 ? -36.101 -11.995 18.140 1.00 96.38 427 LYS A O 1
ATOM 3469 N N . GLY A 1 428 ? -34.474 -10.530 18.642 1.00 94.25 428 GLY A N 1
ATOM 3470 C CA . GLY A 1 428 ? -34.746 -9.597 17.545 1.00 94.25 428 GLY A CA 1
ATOM 3471 C C . GLY A 1 428 ? -35.962 -8.689 17.748 1.00 94.25 428 GLY A C 1
ATOM 3472 O O . GLY A 1 428 ? -36.422 -8.065 16.790 1.00 94.25 428 GLY A O 1
ATOM 3473 N N . SER A 1 429 ? -36.505 -8.596 18.966 1.00 95.38 429 SER A N 1
ATOM 3474 C CA . SER A 1 429 ? -37.603 -7.669 19.278 1.00 95.38 429 SER A CA 1
ATOM 3475 C C . SER A 1 429 ? -37.132 -6.224 19.482 1.00 95.38 429 SER A C 1
ATOM 3477 O O . SER A 1 429 ? -37.957 -5.316 19.483 1.00 95.38 429 SER A O 1
ATOM 3479 N N . ILE A 1 430 ? -35.821 -6.004 19.629 1.00 96.25 430 ILE A N 1
ATOM 3480 C CA . ILE A 1 430 ? -35.183 -4.682 19.653 1.00 96.25 430 ILE A CA 1
ATOM 3481 C C . ILE A 1 430 ? -33.939 -4.657 18.753 1.00 96.25 430 ILE A C 1
ATOM 3483 O O . ILE A 1 430 ? -33.412 -5.703 18.375 1.00 96.25 430 ILE A O 1
ATOM 3487 N N . SER A 1 431 ? -33.468 -3.451 18.413 1.00 95.94 431 SER A N 1
ATOM 3488 C CA . SER A 1 431 ? -32.255 -3.252 17.605 1.00 95.94 431 SER A CA 1
ATOM 3489 C C . SER A 1 431 ? -30.996 -3.778 18.309 1.00 95.94 431 SER A C 1
ATOM 3491 O O . SER A 1 431 ? -30.972 -3.970 19.526 1.00 95.94 431 SER A O 1
ATOM 3493 N N . LEU A 1 432 ? -29.925 -3.961 17.533 1.00 96.12 432 LEU A N 1
ATOM 3494 C CA . LEU A 1 432 ? -28.578 -4.186 18.055 1.00 96.12 432 LEU A CA 1
ATOM 3495 C C . LEU A 1 432 ? -28.160 -3.073 19.042 1.00 96.12 432 LEU A C 1
ATOM 3497 O O . LEU A 1 432 ? -28.613 -1.933 18.885 1.00 96.12 432 LEU A O 1
ATOM 3501 N N . PRO A 1 433 ? -27.268 -3.381 20.008 1.00 94.75 433 PRO A N 1
ATOM 3502 C CA . PRO A 1 433 ? -26.654 -2.385 20.886 1.00 94.75 433 PRO A CA 1
ATOM 3503 C C . PRO A 1 433 ? -26.073 -1.203 20.105 1.00 94.75 433 PRO A C 1
ATOM 3505 O O . PRO A 1 433 ? -25.507 -1.384 19.022 1.00 94.75 433 PRO A O 1
ATOM 3508 N N . THR A 1 434 ? -26.176 -0.002 20.673 1.00 90.88 434 THR A N 1
ATOM 3509 C CA . THR A 1 434 ? -25.773 1.257 20.025 1.00 90.88 434 THR A CA 1
ATOM 3510 C C . THR A 1 434 ? -24.299 1.302 19.629 1.00 90.88 434 THR A C 1
ATOM 3512 O O . THR A 1 434 ? -23.942 1.942 18.647 1.00 90.88 434 THR A O 1
ATOM 3515 N N . GLU A 1 435 ? -23.440 0.592 20.352 1.00 89.25 435 GLU A N 1
ATOM 3516 C CA . GLU A 1 435 ? -22.013 0.466 20.070 1.00 89.25 435 GLU A CA 1
ATOM 3517 C C . GLU A 1 435 ? -21.767 -0.289 18.755 1.00 89.25 435 GLU A C 1
ATOM 3519 O O . GLU A 1 435 ? -20.876 0.068 17.993 1.00 89.25 435 GLU A O 1
ATOM 3524 N N . LEU A 1 436 ? -22.583 -1.304 18.450 1.00 90.50 436 LEU A N 1
ATOM 3525 C CA . LEU A 1 436 ? -22.494 -2.076 17.202 1.00 90.50 436 LEU A CA 1
ATOM 3526 C C . LEU A 1 436 ? -23.265 -1.401 16.061 1.00 90.50 436 LEU A C 1
ATOM 3528 O O . LEU A 1 436 ? -22.860 -1.454 14.894 1.00 90.50 436 LEU A O 1
ATOM 3532 N N . TRP A 1 437 ? -24.395 -0.775 16.389 1.00 92.12 437 TRP A N 1
ATOM 3533 C CA . TRP A 1 437 ? -25.322 -0.223 15.415 1.00 92.12 437 TRP A CA 1
ATOM 3534 C C . TRP A 1 437 ? -25.896 1.109 15.879 1.00 92.12 437 TRP A C 1
ATOM 3536 O O . TRP A 1 437 ? -26.876 1.187 16.618 1.00 92.12 437 TRP A O 1
ATOM 3546 N N . THR A 1 438 ? -25.292 2.175 15.380 1.00 88.56 438 THR A N 1
ATOM 3547 C CA . THR A 1 438 ? -25.795 3.533 15.523 1.00 88.56 438 THR A CA 1
ATOM 3548 C C . THR A 1 438 ? -25.577 4.292 14.228 1.00 88.56 438 THR A C 1
ATOM 3550 O O . THR A 1 438 ? -24.752 3.907 13.387 1.00 88.56 438 THR A O 1
ATOM 3553 N N . LYS A 1 439 ? -26.325 5.384 14.080 1.00 82.50 439 LYS A N 1
ATOM 3554 C CA . LYS A 1 439 ? -26.144 6.315 12.978 1.00 82.50 439 LYS A CA 1
ATOM 3555 C C . LYS A 1 439 ? -24.719 6.864 13.024 1.00 82.50 439 LYS A C 1
ATOM 3557 O O . LYS A 1 439 ? -24.301 7.339 14.082 1.00 82.50 439 LYS A O 1
ATOM 3562 N N . PRO A 1 440 ? -23.965 6.794 11.917 1.00 75.00 440 PRO A N 1
ATOM 3563 C CA . PRO A 1 440 ? -22.621 7.331 11.899 1.00 75.00 440 PRO A CA 1
ATOM 3564 C C . PRO A 1 440 ? -22.684 8.840 12.135 1.00 75.00 440 PRO A C 1
ATOM 3566 O O . PRO A 1 440 ? -23.386 9.562 11.428 1.00 75.00 440 PRO A O 1
ATOM 3569 N N . ASP A 1 441 ? -21.927 9.316 13.117 1.00 66.06 441 ASP A N 1
ATOM 3570 C CA . ASP A 1 441 ? -21.543 10.721 13.169 1.00 66.06 441 ASP A CA 1
ATOM 3571 C C . ASP A 1 441 ? -20.490 10.959 12.074 1.00 66.06 441 ASP A C 1
ATOM 3573 O O . ASP A 1 441 ? -19.683 10.073 11.763 1.00 66.06 441 ASP A O 1
ATOM 3577 N N . VAL A 1 442 ? -20.460 12.158 11.502 1.00 58.25 442 VAL A N 1
ATOM 3578 C CA . VAL A 1 442 ? -19.420 12.614 10.572 1.00 58.25 442 VAL A CA 1
ATOM 3579 C C . VAL A 1 442 ? -18.022 12.308 11.126 1.00 58.25 442 VAL A C 1
ATOM 3581 O O . VAL A 1 442 ? -17.133 11.912 10.374 1.00 58.25 442 VAL A O 1
ATOM 3584 N N . LEU A 1 443 ? -17.842 12.425 12.446 1.00 51.44 443 LEU A N 1
ATOM 3585 C CA . LEU A 1 443 ? -16.584 12.151 13.149 1.00 51.44 443 LEU A CA 1
ATOM 3586 C C . LEU A 1 443 ? -16.211 10.658 13.249 1.00 51.44 443 LEU A C 1
ATOM 3588 O O . LEU A 1 443 ? -15.054 10.345 13.525 1.00 51.44 443 LEU A O 1
ATOM 3592 N N . SER A 1 444 ? -17.168 9.752 13.033 1.00 53.22 444 SER A N 1
ATOM 3593 C CA . SER A 1 444 ? -16.992 8.290 13.109 1.00 53.22 444 SER A CA 1
ATOM 3594 C C . SER A 1 444 ? -16.755 7.621 11.748 1.00 53.22 444 SER A C 1
ATOM 3596 O O . SER A 1 444 ? -16.450 6.432 11.673 1.00 53.22 444 SER A O 1
ATOM 3598 N N . CYS A 1 445 ? -16.888 8.373 10.652 1.00 52.75 445 CYS A N 1
ATOM 3599 C CA . CYS A 1 445 ? -16.700 7.857 9.301 1.00 52.75 445 CYS A CA 1
ATOM 3600 C C . CYS A 1 445 ? -15.202 7.803 8.952 1.00 52.75 445 CYS A C 1
ATOM 3602 O O . CYS A 1 445 ? -14.527 8.820 9.016 1.00 52.75 445 CYS A O 1
ATOM 3604 N N . LYS A 1 446 ? -14.666 6.668 8.482 1.00 52.84 446 LYS A N 1
ATOM 3605 C CA . LYS A 1 446 ? -13.299 6.594 7.908 1.00 52.84 446 LYS A CA 1
ATOM 3606 C C . LYS A 1 446 ? -13.236 7.040 6.429 1.00 52.84 446 LYS A C 1
ATOM 3608 O O . LYS A 1 446 ? -12.205 6.893 5.775 1.00 52.84 446 LYS A O 1
ATOM 3613 N N . SER A 1 447 ? -14.338 7.558 5.872 1.00 48.28 447 SER A N 1
ATOM 3614 C CA . SER A 1 447 ? -14.481 7.796 4.429 1.00 48.28 447 SER A CA 1
ATOM 3615 C C . SER A 1 447 ? -13.661 8.987 3.910 1.00 48.28 447 SER A C 1
ATOM 3617 O O . SER A 1 447 ? -13.340 9.935 4.629 1.00 48.28 447 SER A O 1
ATOM 3619 N N . LEU A 1 448 ? -13.376 8.959 2.603 1.00 41.69 448 LEU A N 1
ATOM 3620 C CA . LEU A 1 448 ? -12.613 9.960 1.848 1.00 41.69 448 LEU A CA 1
ATOM 3621 C C . LEU A 1 448 ? -13.102 11.410 2.042 1.00 41.69 448 LEU A C 1
ATOM 3623 O O . LEU A 1 448 ? -12.349 12.341 1.770 1.00 41.69 448 LEU A O 1
ATOM 3627 N N . LEU A 1 449 ? -14.345 11.617 2.484 1.00 42.66 449 LEU A N 1
ATOM 3628 C CA . LEU A 1 449 ? -14.980 12.932 2.590 1.00 42.66 449 LEU A CA 1
ATOM 3629 C C . LEU A 1 449 ? -14.836 13.590 3.969 1.00 42.66 449 LEU A C 1
ATOM 3631 O O . LEU A 1 449 ? -15.130 14.779 4.088 1.00 42.66 449 LEU A O 1
ATOM 3635 N N . VAL A 1 450 ? -14.297 12.900 4.985 1.00 52.59 450 VAL A N 1
ATOM 3636 C CA . VAL A 1 450 ? -13.851 13.612 6.197 1.00 52.59 450 VAL A CA 1
ATOM 3637 C C . VAL A 1 450 ? -12.700 14.571 5.879 1.00 52.59 450 VAL A C 1
ATOM 3639 O O . VAL A 1 450 ? -12.524 15.568 6.572 1.00 52.59 450 VAL A O 1
ATOM 3642 N N . SER A 1 451 ? -12.019 14.375 4.740 1.00 47.75 451 SER A N 1
ATOM 3643 C CA . SER A 1 451 ? -11.130 15.379 4.144 1.00 47.75 451 SER A CA 1
ATOM 3644 C C . SER A 1 451 ? -11.759 16.776 4.089 1.00 47.75 451 SER A C 1
ATOM 3646 O O . SER A 1 451 ? -11.044 17.733 4.341 1.00 47.75 451 SER A O 1
ATOM 3648 N N . ILE A 1 452 ? -13.079 16.915 3.875 1.00 50.47 452 ILE A N 1
ATOM 3649 C CA . ILE A 1 452 ? -13.796 18.205 3.852 1.00 50.47 452 ILE A CA 1
ATOM 3650 C C . ILE A 1 452 ? -13.846 18.852 5.244 1.00 50.47 452 ILE A C 1
ATOM 3652 O O . ILE A 1 452 ? -13.583 20.046 5.370 1.00 50.47 452 ILE A O 1
ATOM 3656 N N . TYR A 1 453 ? -14.124 18.073 6.293 1.00 53.03 453 TYR A N 1
ATOM 3657 C CA . TYR A 1 453 ? -14.108 18.549 7.686 1.00 53.03 453 TYR A CA 1
ATOM 3658 C C . TYR A 1 453 ? -12.687 18.815 8.197 1.00 53.03 453 TYR A C 1
ATOM 3660 O O . TYR A 1 453 ? -12.472 19.630 9.092 1.00 53.03 453 TYR A O 1
ATOM 3668 N N . TRP A 1 454 ? -11.710 18.153 7.591 1.00 65.00 454 TRP A N 1
ATOM 3669 C CA . TRP A 1 454 ? -10.298 18.203 7.940 1.00 65.00 454 TRP A CA 1
ATOM 3670 C C . TRP A 1 454 ? -9.465 19.152 7.080 1.00 65.00 454 TRP A C 1
ATOM 3672 O O . TRP A 1 454 ? -8.296 19.375 7.395 1.00 65.00 454 TRP A O 1
ATOM 3682 N N . ARG A 1 455 ? -10.052 19.782 6.047 1.00 65.06 455 ARG A N 1
ATOM 3683 C CA . ARG A 1 455 ? -9.369 20.783 5.201 1.00 65.06 455 ARG A CA 1
ATOM 3684 C C . ARG A 1 455 ? -8.722 21.897 6.022 1.00 65.06 455 ARG A C 1
ATOM 3686 O O . ARG A 1 455 ? -7.701 22.440 5.615 1.00 65.06 455 ARG A O 1
ATOM 3693 N N . ASN A 1 456 ? -9.306 22.206 7.180 1.00 70.94 456 ASN A N 1
ATOM 3694 C CA . ASN A 1 456 ? -8.862 23.276 8.066 1.00 70.94 456 ASN A CA 1
ATOM 3695 C C . ASN A 1 456 ? -8.052 22.786 9.279 1.00 70.94 456 ASN A C 1
ATOM 3697 O O . ASN A 1 456 ? -7.698 23.604 10.128 1.00 70.94 456 ASN A O 1
ATOM 3701 N N . THR A 1 457 ? -7.754 21.485 9.392 1.00 83.94 457 THR A N 1
ATOM 3702 C CA . THR A 1 457 ? -6.915 20.967 10.481 1.00 83.94 457 THR A CA 1
ATOM 3703 C C . THR A 1 457 ? -5.513 21.554 10.358 1.00 83.94 457 THR A C 1
ATOM 3705 O O . THR A 1 457 ? -4.826 21.374 9.344 1.00 83.94 457 THR A O 1
ATOM 3708 N N . LYS A 1 458 ? -5.075 22.265 11.402 1.00 88.75 458 LYS A N 1
ATOM 3709 C CA . LYS A 1 458 ? -3.733 22.852 11.451 1.00 88.75 458 LYS A CA 1
ATOM 3710 C C . LYS A 1 458 ? -2.690 21.749 11.378 1.00 88.75 458 LYS A C 1
ATOM 3712 O O . LYS A 1 458 ? -2.890 20.676 11.936 1.00 88.75 458 LYS A O 1
ATOM 3717 N N . LYS A 1 459 ? -1.556 22.018 10.728 1.00 90.44 459 LYS A N 1
ATOM 3718 C CA . LYS A 1 459 ? -0.486 21.027 10.518 1.00 90.44 459 LYS A CA 1
ATOM 3719 C C . LYS A 1 459 ? -0.041 20.356 11.814 1.00 90.44 459 LYS A C 1
ATOM 3721 O O . LYS A 1 459 ? 0.198 19.156 11.834 1.00 90.44 459 LYS A O 1
ATOM 3726 N N . GLU A 1 460 ? 0.021 21.122 12.891 1.00 90.06 460 GLU A N 1
ATOM 3727 C CA . GLU A 1 460 ? 0.418 20.676 14.223 1.00 90.06 460 GLU A CA 1
ATOM 3728 C C . GLU A 1 460 ? -0.583 19.691 14.853 1.00 90.06 460 GLU A C 1
ATOM 3730 O O . GLU A 1 460 ? -0.188 18.888 15.686 1.00 90.06 460 GLU A O 1
ATOM 3735 N N . GLU A 1 461 ? -1.848 19.711 14.425 1.00 90.38 461 GLU A N 1
ATOM 3736 C CA . GLU A 1 461 ? -2.940 18.859 14.922 1.00 90.38 461 GLU A CA 1
ATOM 3737 C C . GLU A 1 461 ? -3.200 17.645 14.004 1.00 90.38 461 GLU A C 1
ATOM 3739 O O . GLU A 1 461 ? -3.987 16.757 14.335 1.00 90.38 461 GLU A O 1
ATOM 3744 N N . GLN A 1 462 ? -2.552 17.581 12.832 1.00 90.81 462 GLN A N 1
ATOM 3745 C CA . GLN A 1 462 ? -2.807 16.535 11.834 1.00 90.81 462 GLN A CA 1
ATOM 3746 C C . GLN A 1 462 ? -2.390 15.142 12.310 1.00 90.81 462 GLN A C 1
ATOM 3748 O O . GLN A 1 462 ? -3.066 14.171 11.978 1.00 90.81 462 GLN A O 1
ATOM 3753 N N . PHE A 1 463 ? -1.306 15.026 13.086 1.00 92.31 463 PHE A N 1
ATOM 3754 C CA . PHE A 1 463 ? -0.889 13.730 13.629 1.00 92.31 463 PHE A CA 1
ATOM 3755 C C . PHE A 1 463 ? -1.949 13.176 14.592 1.00 92.31 463 PHE A C 1
ATOM 3757 O O . PHE A 1 463 ? -2.358 12.024 14.469 1.00 92.31 463 PHE A O 1
ATOM 3764 N N . ASP A 1 464 ? -2.473 14.016 15.478 1.00 89.44 464 ASP A N 1
ATOM 3765 C CA . ASP A 1 464 ? -3.513 13.656 16.442 1.00 89.44 464 ASP A CA 1
ATOM 3766 C C . ASP A 1 464 ? -4.810 13.255 15.732 1.00 89.44 464 ASP A C 1
ATOM 3768 O O . ASP A 1 464 ? -5.420 12.234 16.054 1.00 89.44 464 ASP A O 1
ATOM 3772 N N . ALA A 1 465 ? -5.211 14.022 14.715 1.00 86.25 465 ALA A N 1
ATOM 3773 C CA . ALA A 1 465 ? -6.368 13.696 13.888 1.00 86.25 465 ALA A CA 1
ATOM 3774 C C . ALA A 1 465 ? -6.178 12.363 13.144 1.00 86.25 465 ALA A C 1
ATOM 3776 O O . ALA A 1 465 ? -7.090 11.536 13.116 1.00 86.25 465 ALA A O 1
ATOM 3777 N N . TYR A 1 466 ? -4.983 12.113 12.602 1.00 88.12 466 TYR A N 1
ATOM 3778 C CA . TYR A 1 466 ? -4.646 10.846 11.957 1.00 88.12 466 TYR A CA 1
ATOM 3779 C C . TYR A 1 466 ? -4.685 9.669 12.945 1.00 88.12 466 TYR A C 1
ATOM 3781 O O . TYR A 1 466 ? -5.198 8.596 12.621 1.00 88.12 466 TYR A O 1
ATOM 3789 N N . LEU A 1 467 ? -4.213 9.869 14.178 1.00 88.94 467 LEU A N 1
ATOM 3790 C CA . LEU A 1 467 ? -4.247 8.858 15.235 1.00 88.94 467 LEU A CA 1
ATOM 3791 C C . LEU A 1 467 ? -5.652 8.493 15.691 1.00 88.94 467 LEU A C 1
ATOM 3793 O O . LEU A 1 467 ? -5.893 7.331 16.005 1.00 88.94 467 LEU A O 1
ATOM 3797 N N . ARG A 1 468 ? -6.597 9.433 15.702 1.00 82.75 468 ARG A N 1
ATOM 3798 C CA . ARG A 1 468 ? -7.994 9.105 16.028 1.00 82.75 468 ARG A CA 1
ATOM 3799 C C . ARG A 1 468 ? -8.567 8.047 15.082 1.00 82.75 468 ARG A C 1
ATOM 3801 O O . ARG A 1 468 ? -9.312 7.182 15.521 1.00 82.75 468 ARG A O 1
ATOM 3808 N N . LEU A 1 469 ? -8.160 8.078 13.814 1.00 77.50 469 LEU A N 1
ATOM 3809 C CA . LEU A 1 469 ? -8.639 7.165 12.771 1.00 77.50 469 LEU A CA 1
ATOM 3810 C C . LEU A 1 469 ? -7.862 5.854 12.724 1.00 77.50 469 LEU A C 1
ATOM 3812 O O . LEU A 1 469 ? -8.437 4.779 12.564 1.00 77.50 469 LEU A O 1
ATOM 3816 N N . HIS A 1 470 ? -6.536 5.957 12.812 1.00 86.25 470 HIS A N 1
ATOM 3817 C CA . HIS A 1 470 ? -5.621 4.854 12.529 1.00 86.25 470 HIS A CA 1
ATOM 3818 C C . HIS A 1 470 ? -4.930 4.304 13.779 1.00 86.25 470 HIS A C 1
ATOM 3820 O O . HIS A 1 470 ? -4.190 3.329 13.674 1.00 86.25 470 HIS A O 1
ATOM 3826 N N . GLY A 1 471 ? -5.149 4.912 14.942 1.00 87.00 471 GLY A N 1
ATOM 3827 C CA . GLY A 1 471 ? -4.648 4.484 16.249 1.00 87.00 471 GLY A CA 1
ATOM 3828 C C . GLY A 1 471 ? -5.693 3.747 17.091 1.00 87.00 471 GLY A C 1
ATOM 3829 O O . GLY A 1 471 ? -5.538 3.690 18.308 1.00 87.00 471 GLY A O 1
ATOM 3830 N N . TYR A 1 472 ? -6.756 3.229 16.457 1.00 88.94 472 TYR A N 1
ATOM 3831 C CA . TYR A 1 472 ? -7.817 2.419 17.076 1.00 88.94 472 TYR A CA 1
ATOM 3832 C C . TYR A 1 472 ? -8.402 3.066 18.337 1.00 88.94 472 TYR A C 1
ATOM 3834 O O . TYR A 1 472 ? -8.514 2.436 19.392 1.00 88.94 472 TYR A O 1
ATOM 3842 N N . ASP A 1 473 ? -8.765 4.349 18.234 1.00 84.94 473 ASP A N 1
ATOM 3843 C CA . ASP A 1 473 ? -9.518 5.041 19.287 1.00 84.94 473 ASP A CA 1
ATOM 3844 C C . ASP A 1 473 ? -10.968 4.544 19.401 1.00 84.94 473 ASP A C 1
ATOM 3846 O O . ASP A 1 473 ? -11.605 4.619 20.449 1.00 84.94 473 ASP A O 1
ATOM 3850 N N . TYR A 1 474 ? -11.471 3.979 18.314 1.00 83.44 474 TYR A N 1
ATOM 3851 C CA . TYR A 1 474 ? -12.761 3.322 18.205 1.00 83.44 474 TYR A CA 1
ATOM 3852 C C . TYR A 1 474 ? -12.675 2.247 17.116 1.00 83.44 474 TYR A C 1
ATOM 3854 O O . TYR A 1 474 ? -11.714 2.203 16.340 1.00 83.44 474 TYR A O 1
ATOM 3862 N N . TYR A 1 475 ? -13.676 1.374 17.066 1.00 85.94 475 TYR A N 1
ATOM 3863 C CA . TYR A 1 475 ? -13.843 0.421 15.973 1.00 85.94 475 TYR A CA 1
ATOM 3864 C C . TYR A 1 475 ? -14.457 1.115 14.759 1.00 85.94 475 TYR A C 1
ATOM 3866 O O . TYR A 1 475 ? -15.424 1.862 14.902 1.00 85.94 475 TYR A O 1
ATOM 3874 N N . GLY A 1 476 ? -13.919 0.865 13.565 1.00 82.12 476 GLY A N 1
ATOM 3875 C CA . GLY A 1 476 ? -14.618 1.222 12.334 1.00 82.12 476 GLY A CA 1
ATOM 3876 C C . GLY A 1 476 ? -15.746 0.233 12.069 1.00 82.12 476 GLY A C 1
ATOM 3877 O O . GLY A 1 476 ? -15.651 -0.935 12.446 1.00 82.12 476 GLY A O 1
ATOM 3878 N N . TYR A 1 477 ? -16.800 0.665 11.378 1.00 84.44 477 TYR A N 1
ATOM 3879 C CA . TYR A 1 477 ? -17.838 -0.275 10.951 1.00 84.44 477 TYR A CA 1
ATOM 3880 C C . TYR A 1 477 ? -17.277 -1.320 9.977 1.00 84.44 477 TYR A C 1
ATOM 3882 O O . TYR A 1 477 ? -17.752 -2.450 9.963 1.00 84.44 477 TYR A O 1
ATOM 3890 N N . GLU A 1 478 ? -16.219 -0.990 9.231 1.00 85.06 478 GLU A N 1
ATOM 3891 C CA . GLU A 1 478 ? -15.518 -1.926 8.349 1.00 85.06 478 GLU A CA 1
ATOM 3892 C C . GLU A 1 478 ? -14.881 -3.094 9.121 1.00 85.06 478 GLU A C 1
ATOM 3894 O O . GLU A 1 478 ? -14.745 -4.189 8.578 1.00 85.06 478 GLU A O 1
ATOM 3899 N N . ASP A 1 479 ? -14.535 -2.875 10.393 1.00 86.94 479 ASP A N 1
ATOM 3900 C CA . ASP A 1 479 ? -13.948 -3.886 11.275 1.00 86.94 479 ASP A CA 1
ATOM 3901 C C . ASP A 1 479 ? -15.032 -4.811 11.882 1.00 86.94 479 ASP A C 1
ATOM 3903 O O . ASP A 1 479 ? -14.756 -5.954 12.249 1.00 86.94 479 ASP A O 1
ATOM 3907 N N . VAL A 1 480 ? -16.280 -4.330 11.984 1.00 91.31 480 VAL A N 1
ATOM 3908 C CA . VAL A 1 480 ? -17.377 -4.968 12.740 1.00 91.31 480 VAL A CA 1
ATOM 3909 C C . VAL A 1 480 ? -18.420 -5.619 11.830 1.00 91.31 480 VAL A C 1
ATOM 3911 O O . VAL A 1 480 ? -18.843 -6.754 12.071 1.00 91.31 480 VAL A O 1
ATOM 3914 N N . ASP A 1 481 ? -18.835 -4.925 10.771 1.00 93.25 481 ASP A N 1
ATOM 3915 C CA . ASP A 1 481 ? -19.936 -5.327 9.894 1.00 93.25 481 ASP A CA 1
ATOM 3916 C C . ASP A 1 481 ? -19.725 -6.701 9.220 1.00 93.25 481 ASP A C 1
ATOM 3918 O O . ASP A 1 481 ? -20.704 -7.441 9.111 1.00 93.25 481 ASP A O 1
ATOM 3922 N N . PRO A 1 482 ? -18.503 -7.140 8.840 1.00 92.94 482 PRO A N 1
ATOM 3923 C CA . PRO A 1 482 ? -18.294 -8.504 8.338 1.00 92.94 482 PRO A CA 1
ATOM 3924 C C . PRO A 1 482 ? -18.685 -9.596 9.351 1.00 92.94 482 PRO A C 1
ATOM 3926 O O . PRO A 1 482 ? -19.279 -10.620 8.994 1.00 92.94 482 PRO A O 1
ATOM 3929 N N . TYR A 1 483 ? -18.399 -9.376 10.637 1.00 94.50 483 TYR A N 1
ATOM 3930 C CA . TYR A 1 483 ? -18.768 -10.299 11.712 1.00 94.50 483 TYR A CA 1
ATOM 3931 C C . TYR A 1 483 ? -20.263 -10.235 12.026 1.00 94.50 483 TYR A C 1
ATOM 3933 O O . TYR A 1 483 ? -20.878 -11.269 12.292 1.00 94.50 483 TYR A O 1
ATOM 3941 N N . LEU A 1 484 ? -20.872 -9.048 11.952 1.00 96.38 484 LEU A N 1
ATOM 3942 C CA . LEU A 1 484 ? -22.324 -8.902 12.066 1.00 96.38 484 LEU A CA 1
ATOM 3943 C C . LEU A 1 484 ? -23.045 -9.622 10.925 1.00 96.38 484 LEU A C 1
ATOM 3945 O O . LEU A 1 484 ? -23.938 -10.417 11.195 1.00 96.38 484 LEU A O 1
ATOM 3949 N N . LEU A 1 485 ? -22.628 -9.420 9.673 1.00 96.62 485 LEU A N 1
ATOM 3950 C CA . LEU A 1 485 ? -23.238 -10.052 8.502 1.00 96.62 485 LEU A CA 1
ATOM 3951 C C . LEU A 1 485 ? -23.192 -11.579 8.596 1.00 96.62 485 LEU A C 1
ATOM 3953 O O . LEU A 1 485 ? -24.215 -12.239 8.443 1.00 96.62 485 LEU A O 1
ATOM 3957 N N . THR A 1 486 ? -22.021 -12.147 8.890 1.00 97.06 486 THR A N 1
ATOM 3958 C CA . THR A 1 486 ? -21.878 -13.606 9.047 1.00 97.06 486 THR A CA 1
ATOM 3959 C C . THR A 1 486 ? -22.744 -14.157 10.180 1.00 97.06 486 THR A C 1
ATOM 3961 O O . THR A 1 486 ? -23.306 -15.243 10.051 1.00 97.06 486 THR A O 1
ATOM 3964 N N . THR A 1 487 ? -22.905 -13.396 11.263 1.00 97.81 487 THR A N 1
ATOM 3965 C CA . THR A 1 487 ? -23.774 -13.767 12.388 1.00 97.81 487 THR A CA 1
ATOM 3966 C C . THR A 1 487 ? -25.256 -13.683 12.021 1.00 97.81 487 THR A C 1
ATOM 3968 O O . THR A 1 487 ? -26.017 -14.583 12.367 1.00 97.81 487 THR A O 1
ATOM 3971 N N . LEU A 1 488 ? -25.669 -12.647 11.288 1.00 97.75 488 LEU A N 1
ATOM 3972 C CA . LEU A 1 488 ? -27.047 -12.474 10.825 1.00 97.75 488 LEU A CA 1
ATOM 3973 C C . LEU A 1 488 ? -27.448 -13.539 9.803 1.00 97.75 488 LEU A C 1
ATOM 3975 O O . LEU A 1 488 ? -28.555 -14.049 9.898 1.00 97.75 488 LEU A O 1
ATOM 3979 N N . LEU A 1 489 ? -26.556 -13.923 8.884 1.00 97.62 489 LEU A N 1
ATOM 3980 C CA . LEU A 1 489 ? -26.801 -15.017 7.934 1.00 97.62 489 LEU A CA 1
ATOM 3981 C C . LEU A 1 489 ? -27.049 -16.344 8.663 1.00 97.62 489 LEU A C 1
ATOM 3983 O O . LEU A 1 489 ? -28.040 -17.020 8.414 1.00 97.62 489 LEU A O 1
ATOM 3987 N N . TYR A 1 490 ? -26.189 -16.675 9.630 1.00 97.75 490 TYR A N 1
ATOM 3988 C CA . TYR A 1 490 ? -26.366 -17.870 10.458 1.00 97.75 490 TYR A CA 1
ATOM 3989 C C . TYR A 1 490 ? -27.654 -17.830 11.292 1.00 97.75 490 TYR A C 1
ATOM 3991 O O . TYR A 1 490 ? -28.284 -18.862 11.530 1.00 97.75 490 TYR A O 1
ATOM 3999 N N . TRP A 1 491 ? -28.043 -16.644 11.767 1.00 98.06 491 TRP A N 1
ATOM 4000 C CA . TRP A 1 491 ? -29.295 -16.454 12.489 1.00 98.06 491 TRP A CA 1
ATOM 4001 C C . TRP A 1 491 ? -30.501 -16.626 11.555 1.00 98.06 491 TRP A C 1
ATOM 4003 O O . TRP A 1 491 ? -31.438 -17.331 11.923 1.00 98.06 491 TRP A O 1
ATOM 4013 N N . ASP A 1 492 ? -30.471 -16.062 10.346 1.00 97.62 492 ASP A N 1
ATOM 4014 C CA . ASP A 1 492 ? -31.583 -16.120 9.386 1.00 97.62 492 ASP A CA 1
ATOM 4015 C C . ASP A 1 492 ? -31.893 -17.565 8.984 1.00 97.62 492 ASP A C 1
ATOM 4017 O O . ASP A 1 492 ? -33.054 -17.970 9.008 1.00 97.62 492 ASP A O 1
ATOM 4021 N N . ASP A 1 493 ? -30.856 -18.383 8.774 1.00 97.06 493 ASP A N 1
ATOM 4022 C CA . ASP A 1 493 ? -30.989 -19.816 8.480 1.00 97.06 493 ASP A CA 1
ATOM 4023 C C . ASP A 1 493 ? -31.768 -20.585 9.567 1.00 97.06 493 ASP A C 1
ATOM 4025 O O . ASP A 1 493 ? -32.453 -21.571 9.282 1.00 97.06 493 ASP A O 1
ATOM 4029 N N . LYS A 1 494 ? -31.670 -20.155 10.833 1.00 96.62 494 LYS A N 1
ATOM 4030 C CA . LYS A 1 494 ? -32.298 -20.825 11.987 1.00 96.62 494 LYS A CA 1
ATOM 4031 C C . LYS A 1 494 ? -33.628 -20.200 12.405 1.00 96.62 494 LYS A C 1
ATOM 4033 O O . LYS A 1 494 ? -34.555 -20.913 12.796 1.00 96.62 494 LYS A O 1
ATOM 4038 N N . HIS A 1 495 ? -33.709 -18.874 12.390 1.00 97.62 495 HIS A N 1
ATOM 4039 C CA . HIS A 1 495 ? -34.826 -18.090 12.914 1.00 97.62 495 HIS A CA 1
ATOM 4040 C C . HIS A 1 495 ? -35.094 -16.857 12.027 1.00 97.62 495 HIS A C 1
ATOM 4042 O O . HIS A 1 495 ? -34.929 -15.722 12.480 1.00 97.62 495 HIS A O 1
ATOM 4048 N N . PRO A 1 496 ? -35.584 -17.045 10.789 1.00 96.56 496 PRO A N 1
ATOM 4049 C CA . PRO A 1 496 ? -35.711 -15.953 9.816 1.00 96.56 496 PRO A CA 1
ATOM 4050 C C . PRO A 1 496 ? -36.676 -14.846 10.269 1.00 96.56 496 PRO A C 1
ATOM 4052 O O . PRO A 1 496 ? -36.502 -13.675 9.948 1.00 96.56 496 PRO A O 1
ATOM 4055 N N . GLN A 1 497 ? -37.686 -15.192 11.074 1.00 97.00 497 GLN A N 1
ATOM 4056 C CA . GLN A 1 497 ? -38.630 -14.214 11.628 1.00 97.00 497 GLN A CA 1
ATOM 4057 C C . GLN A 1 497 ? -37.984 -13.299 12.680 1.00 97.00 497 GLN A C 1
ATOM 4059 O O . GLN A 1 497 ? -38.314 -12.116 12.753 1.00 97.00 497 GLN A O 1
ATOM 4064 N N . GLU A 1 498 ? -37.047 -13.828 13.477 1.00 98.00 498 GLU A N 1
ATOM 4065 C CA . GLU A 1 498 ? -36.299 -13.027 14.454 1.00 98.00 498 GLU A CA 1
ATOM 4066 C C . GLU A 1 498 ? -35.388 -12.027 13.725 1.00 98.00 498 GLU A C 1
ATOM 4068 O O . GLU A 1 498 ? -35.351 -10.853 14.090 1.00 98.00 498 GLU A O 1
ATOM 4073 N N . VAL A 1 499 ? -34.725 -12.457 12.643 1.00 97.38 499 VAL A N 1
ATOM 4074 C CA . VAL A 1 499 ? -33.866 -11.587 11.822 1.00 97.38 499 VAL A CA 1
ATOM 4075 C C . VAL A 1 499 ? -34.670 -10.524 11.079 1.00 97.38 499 VAL A C 1
ATOM 4077 O O . VAL A 1 499 ? -34.291 -9.355 11.109 1.00 97.38 499 VAL A O 1
ATOM 4080 N N . ALA A 1 500 ? -35.806 -10.874 10.473 1.00 96.75 500 ALA A N 1
ATOM 4081 C CA . ALA A 1 500 ? -36.677 -9.897 9.817 1.00 96.75 500 ALA A CA 1
ATOM 4082 C C . ALA A 1 500 ? -37.152 -8.800 10.793 1.00 96.75 500 ALA A C 1
ATOM 4084 O O . ALA A 1 500 ? -37.113 -7.605 10.471 1.00 96.75 500 ALA A O 1
ATOM 4085 N N . SER A 1 501 ? -37.543 -9.192 12.012 1.00 97.19 501 SER A N 1
ATOM 4086 C CA . SER A 1 501 ? -37.883 -8.254 13.088 1.00 97.19 501 SER A CA 1
ATOM 4087 C C . SER A 1 501 ? -36.678 -7.397 13.482 1.00 97.19 501 SER A C 1
ATOM 4089 O O . SER A 1 501 ? -36.785 -6.171 13.533 1.00 97.19 501 SER A O 1
ATOM 4091 N N . LEU A 1 502 ? -35.511 -8.004 13.702 1.00 97.81 502 LEU A N 1
ATOM 4092 C CA . LEU A 1 502 ? -34.295 -7.285 14.077 1.00 97.81 502 LEU A CA 1
ATOM 4093 C C . LEU A 1 502 ? -33.904 -6.235 13.032 1.00 97.81 502 LEU A C 1
ATOM 4095 O O . LEU A 1 502 ? -33.664 -5.082 13.384 1.00 97.81 502 LEU A O 1
ATOM 4099 N N . LEU A 1 503 ? -33.873 -6.608 11.750 1.00 97.06 503 LEU A N 1
ATOM 4100 C CA . LEU A 1 503 ? -33.506 -5.706 10.658 1.00 97.06 503 LEU A CA 1
ATOM 4101 C C . LEU A 1 503 ? -34.492 -4.540 10.518 1.00 97.06 503 LEU A C 1
ATOM 4103 O O . LEU A 1 503 ? -34.077 -3.430 10.191 1.00 97.06 503 LEU A O 1
ATOM 4107 N N . THR A 1 504 ? -35.771 -4.755 10.837 1.00 96.25 504 THR A N 1
ATOM 4108 C CA . THR A 1 504 ? -36.767 -3.674 10.908 1.00 96.25 504 THR A CA 1
ATOM 4109 C C . THR A 1 504 ? -36.398 -2.656 11.992 1.00 96.25 504 THR A C 1
ATOM 4111 O O . THR A 1 504 ? -36.382 -1.454 11.731 1.00 96.25 504 THR A O 1
ATOM 4114 N N . HIS A 1 505 ? -36.024 -3.113 13.190 1.00 96.56 505 HIS A N 1
ATOM 4115 C CA . HIS A 1 505 ? -35.598 -2.220 14.274 1.00 96.56 505 HIS A CA 1
ATOM 4116 C C . HIS A 1 505 ? -34.255 -1.540 13.977 1.00 96.56 505 HIS A C 1
ATOM 4118 O O . HIS A 1 505 ? -34.099 -0.346 14.226 1.00 96.56 505 HIS A O 1
ATOM 4124 N N . MET A 1 506 ? -33.302 -2.271 13.392 1.00 96.31 506 MET A N 1
ATOM 4125 C CA . MET A 1 506 ? -32.032 -1.714 12.922 1.00 96.31 506 MET A CA 1
ATOM 4126 C C . MET A 1 506 ? -32.255 -0.620 11.876 1.00 96.31 506 MET A C 1
ATOM 4128 O O . MET A 1 506 ? -31.562 0.401 11.893 1.00 96.31 506 MET A O 1
ATOM 4132 N N . TRP A 1 507 ? -33.224 -0.803 10.976 1.00 94.75 507 TRP A N 1
ATOM 4133 C CA . TRP A 1 507 ? -33.568 0.211 9.992 1.00 94.75 507 TRP A CA 1
ATOM 4134 C C . TRP A 1 507 ? -34.076 1.491 10.645 1.00 94.75 507 TRP A C 1
ATOM 4136 O O . TRP A 1 507 ? -33.589 2.562 10.299 1.00 94.75 507 TRP A O 1
ATOM 4146 N N . GLU A 1 508 ? -34.980 1.404 11.620 1.00 93.44 508 GLU A N 1
ATOM 4147 C CA . GLU A 1 508 ? -35.505 2.598 12.295 1.00 93.44 508 GLU A CA 1
ATOM 4148 C C . GLU A 1 508 ? -34.417 3.392 13.043 1.00 93.44 508 GLU A C 1
ATOM 4150 O O . GLU A 1 508 ? -34.503 4.616 13.104 1.00 93.44 508 GLU A O 1
ATOM 4155 N N . VAL A 1 509 ? -33.343 2.741 13.514 1.00 93.25 509 VAL A N 1
ATOM 4156 C CA . VAL A 1 509 ? -32.163 3.427 14.081 1.00 93.25 509 VAL A CA 1
ATOM 4157 C C . VAL A 1 509 ? -31.354 4.178 13.012 1.00 93.25 509 VAL A C 1
ATOM 4159 O O . VAL A 1 509 ? -30.894 5.295 13.247 1.00 93.25 509 VAL A O 1
ATOM 4162 N N . MET A 1 510 ? -31.163 3.580 11.833 1.00 91.00 510 MET A N 1
ATOM 4163 C CA . MET A 1 510 ? -30.297 4.126 10.773 1.00 91.00 510 MET A CA 1
ATOM 4164 C C . MET A 1 510 ? -31.000 5.054 9.790 1.00 91.00 510 MET A C 1
ATOM 4166 O O . MET A 1 510 ? -30.332 5.767 9.038 1.00 91.00 510 MET A O 1
ATOM 4170 N N . LYS A 1 511 ? -32.333 5.044 9.775 1.00 90.75 511 LYS A N 1
ATOM 4171 C CA . LYS A 1 511 ? -33.163 5.787 8.830 1.00 90.75 511 LYS A CA 1
ATOM 4172 C C . LYS A 1 511 ? -32.719 7.256 8.769 1.00 90.75 511 LYS A C 1
ATOM 4174 O O . LYS A 1 511 ? -32.791 7.983 9.770 1.00 90.75 511 LYS A O 1
ATOM 4179 N N . PRO A 1 512 ? -32.186 7.716 7.627 1.00 88.38 512 PRO A N 1
ATOM 4180 C CA . PRO A 1 512 ? -31.674 9.071 7.517 1.00 88.38 512 PRO A CA 1
ATOM 4181 C C . PRO A 1 512 ? -32.842 10.062 7.458 1.00 88.38 512 PRO A C 1
ATOM 4183 O O . PRO A 1 512 ? -33.870 9.796 6.831 1.00 88.38 512 PRO A O 1
ATOM 4186 N N . SER A 1 513 ? -32.684 11.201 8.129 1.00 86.44 513 SER A N 1
ATOM 4187 C CA . SER A 1 513 ? -33.546 12.365 7.927 1.00 86.44 513 SER A CA 1
ATOM 4188 C C . SER A 1 513 ? -33.221 13.023 6.583 1.00 86.44 513 SER A C 1
ATOM 4190 O O . SER A 1 513 ? -32.182 12.737 5.984 1.00 86.44 513 SER A O 1
ATOM 4192 N N . ASP A 1 514 ? -34.062 13.947 6.117 1.00 83.06 514 ASP A N 1
ATOM 4193 C CA . ASP A 1 514 ? -33.775 14.692 4.884 1.00 83.06 514 ASP A CA 1
ATOM 4194 C C . ASP A 1 514 ? -32.452 15.486 4.988 1.00 83.06 514 ASP A C 1
ATOM 4196 O O . ASP A 1 514 ? -31.730 15.620 4.001 1.00 83.06 514 ASP A O 1
ATOM 4200 N N . PHE A 1 515 ? -32.077 15.925 6.198 1.00 79.88 515 PHE A N 1
ATOM 4201 C CA . PHE A 1 515 ? -30.779 16.553 6.465 1.00 79.88 515 PHE A CA 1
ATOM 4202 C C . PHE A 1 515 ? -29.609 15.577 6.273 1.00 79.88 515 PHE A C 1
ATOM 4204 O O . PHE A 1 515 ? -28.618 15.913 5.627 1.00 79.88 515 PHE A O 1
ATOM 4211 N N . ASP A 1 516 ? -29.737 14.346 6.774 1.00 81.06 516 ASP A N 1
ATOM 4212 C CA . ASP A 1 516 ? -28.707 13.314 6.603 1.00 81.06 516 ASP A CA 1
ATOM 4213 C C . ASP A 1 516 ? -28.566 12.899 5.133 1.00 81.06 516 ASP A C 1
ATOM 4215 O O . ASP A 1 516 ? -27.464 12.622 4.670 1.00 81.06 516 ASP A O 1
ATOM 4219 N N . LEU A 1 517 ? -29.675 12.879 4.384 1.00 81.81 517 LEU A N 1
ATOM 4220 C CA . LEU A 1 517 ? -29.688 12.569 2.952 1.00 81.81 517 LEU A CA 1
ATOM 4221 C C . LEU A 1 517 ? -29.037 13.663 2.095 1.00 81.81 517 LEU A C 1
ATOM 4223 O O . LEU A 1 517 ? -28.469 13.351 1.043 1.00 81.81 517 LEU A O 1
ATOM 4227 N N . ALA A 1 518 ? -29.100 14.921 2.538 1.00 76.75 518 ALA A N 1
ATOM 4228 C CA . ALA A 1 518 ? -28.403 16.034 1.900 1.00 76.75 518 ALA A CA 1
ATOM 4229 C C . ALA A 1 518 ? -26.879 15.973 2.111 1.00 76.75 518 ALA A C 1
ATOM 4231 O O . ALA A 1 518 ? -26.129 16.556 1.327 1.00 76.75 518 ALA A O 1
ATOM 4232 N N . ASN A 1 519 ? -26.413 15.258 3.142 1.00 75.44 519 ASN A N 1
ATOM 4233 C CA . ASN A 1 519 ? -24.998 15.027 3.398 1.00 75.44 519 ASN A CA 1
ATOM 4234 C C . ASN A 1 519 ? -24.536 13.712 2.754 1.00 75.44 519 ASN A C 1
ATOM 4236 O O . ASN A 1 519 ? -24.713 12.628 3.311 1.00 75.44 519 ASN A O 1
ATOM 4240 N N . ASP A 1 520 ? -23.875 13.815 1.600 1.00 74.38 520 ASP A N 1
ATOM 4241 C CA . ASP A 1 520 ? -23.360 12.667 0.846 1.00 74.38 520 ASP A CA 1
ATOM 4242 C C . ASP A 1 520 ? -22.503 11.702 1.689 1.00 74.38 520 ASP A C 1
ATOM 4244 O O . ASP A 1 520 ? -22.518 10.500 1.432 1.00 74.38 520 ASP A O 1
ATOM 4248 N N . ILE A 1 521 ? -21.787 12.189 2.710 1.00 70.50 521 ILE A N 1
ATOM 4249 C CA . ILE A 1 521 ? -20.913 11.375 3.571 1.00 70.50 521 ILE A CA 1
ATOM 4250 C C . ILE A 1 521 ? -21.745 10.433 4.433 1.00 70.50 521 ILE A C 1
ATOM 4252 O O . ILE A 1 521 ? -21.604 9.212 4.353 1.00 70.50 521 ILE A O 1
ATOM 4256 N N . VAL A 1 522 ? -22.619 11.026 5.247 1.00 76.25 522 VAL A N 1
ATOM 4257 C CA . VAL A 1 522 ? -23.471 10.312 6.200 1.00 76.25 522 VAL A CA 1
ATOM 4258 C C . VAL A 1 522 ? -24.405 9.388 5.431 1.00 76.25 522 VAL A C 1
ATOM 4260 O O . VAL A 1 522 ? -24.516 8.206 5.756 1.00 76.25 522 VAL A O 1
ATOM 4263 N N . ARG A 1 523 ? -24.991 9.892 4.339 1.00 84.25 523 ARG A N 1
ATOM 4264 C CA . ARG A 1 523 ? -25.827 9.116 3.427 1.00 84.25 523 ARG A CA 1
ATOM 4265 C C . ARG A 1 523 ? -25.108 7.876 2.897 1.00 84.25 523 ARG A C 1
ATOM 4267 O O . ARG A 1 523 ? -25.652 6.778 2.998 1.00 84.25 523 ARG A O 1
ATOM 4274 N N . ASN A 1 524 ? -23.912 8.030 2.327 1.00 83.56 524 ASN A N 1
ATOM 4275 C CA . ASN A 1 524 ? -23.209 6.914 1.695 1.00 83.56 524 ASN A CA 1
ATOM 4276 C C . ASN A 1 524 ? -22.798 5.847 2.717 1.00 83.56 524 ASN A C 1
ATOM 4278 O O . ASN A 1 524 ? -22.974 4.667 2.431 1.00 83.56 524 ASN A O 1
ATOM 4282 N N . VAL A 1 525 ? -22.338 6.238 3.913 1.00 83.31 525 VAL A N 1
ATOM 4283 C CA . VAL A 1 525 ? -21.995 5.276 4.975 1.00 83.31 525 VAL A CA 1
ATOM 4284 C C . VAL A 1 525 ? -23.238 4.536 5.468 1.00 83.31 525 VAL A C 1
ATOM 4286 O O . VAL A 1 525 ? -23.216 3.311 5.559 1.00 83.31 525 VAL A O 1
ATOM 4289 N N . ILE A 1 526 ? -24.354 5.233 5.720 1.00 88.00 526 ILE A N 1
ATOM 4290 C CA . ILE A 1 526 ? -25.623 4.581 6.095 1.00 88.00 526 ILE A CA 1
ATOM 4291 C C . ILE A 1 526 ? -26.027 3.557 5.031 1.00 88.00 526 ILE A C 1
ATOM 4293 O O . ILE A 1 526 ? -26.374 2.424 5.357 1.00 88.00 526 ILE A O 1
ATOM 4297 N N . PHE A 1 527 ? -25.957 3.932 3.754 1.00 89.00 527 PHE A N 1
ATOM 4298 C CA . PHE A 1 527 ? -26.345 3.042 2.663 1.00 89.00 527 PHE A CA 1
ATOM 4299 C C . PHE A 1 527 ? -25.410 1.858 2.502 1.00 89.00 527 PHE A C 1
ATOM 4301 O O . PHE A 1 527 ? -25.887 0.752 2.260 1.00 89.00 527 PHE A O 1
ATOM 4308 N N . GLU A 1 528 ? -24.108 2.056 2.657 1.00 88.88 528 GLU A N 1
ATOM 4309 C CA . GLU A 1 528 ? -23.134 0.976 2.600 1.00 88.88 528 GLU A CA 1
ATOM 4310 C C . GLU A 1 528 ? -23.372 -0.049 3.711 1.00 88.88 528 GLU A C 1
ATOM 4312 O O . GLU A 1 528 ? -23.479 -1.245 3.420 1.00 88.88 528 GLU A O 1
ATOM 4317 N N . ARG A 1 529 ? -23.552 0.413 4.953 1.00 92.00 529 ARG A N 1
ATOM 4318 C CA . ARG A 1 529 ? -23.830 -0.451 6.106 1.00 92.00 529 ARG A CA 1
ATOM 4319 C C . ARG A 1 529 ? -25.161 -1.187 5.967 1.00 92.00 529 ARG A C 1
ATOM 4321 O O . ARG A 1 529 ? -25.196 -2.410 6.088 1.00 92.00 529 ARG A O 1
ATOM 4328 N N . CYS A 1 530 ? -26.247 -0.477 5.642 1.00 93.19 530 CYS A N 1
ATOM 4329 C CA . CYS A 1 530 ? -27.567 -1.088 5.446 1.00 93.19 530 CYS A CA 1
ATOM 4330 C C . CYS A 1 530 ? -27.559 -2.089 4.289 1.00 93.19 530 CYS A C 1
ATOM 4332 O O . CYS A 1 530 ? -28.041 -3.203 4.454 1.00 93.19 530 CYS A O 1
ATOM 4334 N N . ARG A 1 531 ? -26.954 -1.753 3.142 1.00 91.81 531 ARG A N 1
ATOM 4335 C CA . ARG A 1 531 ? -26.815 -2.689 2.015 1.00 91.81 531 ARG A CA 1
ATOM 4336 C C . ARG A 1 531 ? -26.065 -3.953 2.431 1.00 91.81 531 ARG A C 1
ATOM 4338 O O . ARG A 1 531 ? -26.460 -5.041 2.028 1.00 91.81 531 ARG A O 1
ATOM 4345 N N . THR A 1 532 ? -24.994 -3.801 3.206 1.00 91.62 532 THR A N 1
ATOM 4346 C CA . THR A 1 532 ? -24.154 -4.919 3.648 1.00 91.62 532 THR A CA 1
ATOM 4347 C C . THR A 1 532 ? -24.905 -5.825 4.614 1.00 91.62 532 THR A C 1
ATOM 4349 O O . THR A 1 532 ? -25.006 -7.019 4.358 1.00 91.62 532 THR A O 1
ATOM 4352 N N . LEU A 1 533 ? -25.475 -5.280 5.693 1.00 95.19 533 LEU A N 1
ATOM 4353 C CA . LEU A 1 533 ? -26.126 -6.102 6.717 1.00 95.19 533 LEU A CA 1
ATOM 4354 C C . LEU A 1 533 ? -27.512 -6.599 6.300 1.00 95.19 533 LEU A C 1
ATOM 4356 O O . LEU A 1 533 ? -27.874 -7.722 6.636 1.00 95.19 533 LEU A O 1
ATOM 4360 N N . PHE A 1 534 ? -28.287 -5.820 5.538 1.00 95.62 534 PHE A N 1
ATOM 4361 C CA . PHE A 1 534 ? -29.639 -6.239 5.138 1.00 95.62 534 PHE A CA 1
ATOM 4362 C C . PHE A 1 534 ? -29.597 -7.320 4.062 1.00 95.62 534 PHE A C 1
ATOM 4364 O O . PHE A 1 534 ? -30.581 -8.032 3.885 1.00 95.62 534 PHE A O 1
ATOM 4371 N N . ALA A 1 535 ? -28.454 -7.509 3.394 1.00 92.69 535 ALA A N 1
ATOM 4372 C CA . ALA A 1 535 ? -28.231 -8.659 2.527 1.00 92.69 535 ALA A CA 1
ATOM 4373 C C . ALA A 1 535 ? -28.352 -10.004 3.265 1.00 92.69 535 ALA A C 1
ATOM 4375 O O . ALA A 1 535 ? -28.551 -11.020 2.604 1.00 92.69 535 ALA A O 1
ATOM 4376 N N . ALA A 1 536 ? -28.295 -10.015 4.604 1.00 94.44 536 ALA A N 1
ATOM 4377 C CA . ALA A 1 536 ? -28.584 -11.205 5.397 1.00 94.44 536 ALA A CA 1
ATOM 4378 C C . ALA A 1 536 ? -30.028 -11.711 5.237 1.00 94.44 536 ALA A C 1
ATOM 4380 O O . ALA A 1 536 ? -30.255 -12.901 5.406 1.00 94.44 536 ALA A O 1
ATOM 4381 N N . HIS A 1 537 ? -30.986 -10.839 4.891 1.00 95.44 537 HIS A N 1
ATOM 4382 C CA . HIS A 1 537 ? -32.385 -11.211 4.684 1.00 95.44 537 HIS A CA 1
ATOM 4383 C C . HIS A 1 537 ? -32.941 -10.567 3.398 1.00 95.44 537 HIS A C 1
ATOM 4385 O O . HIS A 1 537 ? -33.230 -9.363 3.378 1.00 95.44 537 HIS A O 1
ATOM 4391 N N . PRO A 1 538 ? -33.153 -11.338 2.311 1.00 92.00 538 PRO A N 1
ATOM 4392 C CA . PRO A 1 538 ? -33.492 -10.790 0.995 1.00 92.00 538 PRO A CA 1
ATOM 4393 C C . PRO A 1 538 ? -34.698 -9.848 0.982 1.00 92.00 538 PRO A C 1
ATOM 4395 O O . PRO A 1 538 ? -34.692 -8.851 0.259 1.00 92.00 538 PRO A O 1
ATOM 4398 N N . ARG A 1 539 ? -35.729 -10.127 1.791 1.00 92.50 539 ARG A N 1
ATOM 4399 C CA . ARG A 1 539 ? -36.929 -9.286 1.835 1.00 92.50 539 ARG A CA 1
ATOM 4400 C C . ARG A 1 539 ? -36.645 -7.903 2.425 1.00 92.50 539 ARG A C 1
ATOM 4402 O O . ARG A 1 539 ? -37.054 -6.912 1.832 1.00 92.50 539 ARG A O 1
ATOM 4409 N N . SER A 1 540 ? -35.884 -7.831 3.516 1.00 91.75 540 SER A N 1
ATOM 4410 C CA . SER A 1 540 ? -35.496 -6.564 4.149 1.00 91.75 540 SER A CA 1
ATOM 4411 C C . SER A 1 540 ? -34.614 -5.723 3.227 1.00 91.75 540 SER A C 1
ATOM 4413 O O . SER A 1 540 ? -34.771 -4.504 3.171 1.00 91.75 540 SER A O 1
ATOM 4415 N N . LEU A 1 541 ? -33.722 -6.360 2.458 1.00 91.31 541 LEU A N 1
ATOM 4416 C CA . LEU A 1 541 ? -32.929 -5.663 1.445 1.00 91.31 541 LEU A CA 1
ATOM 4417 C C . LEU A 1 541 ? -33.814 -5.067 0.341 1.00 91.31 541 LEU A C 1
ATOM 4419 O O . LEU A 1 541 ? -33.607 -3.917 -0.044 1.00 91.31 541 LEU A O 1
ATOM 4423 N N . ILE A 1 542 ? -34.801 -5.823 -0.154 1.00 91.31 542 ILE A N 1
ATOM 4424 C CA . ILE A 1 542 ? -35.762 -5.333 -1.156 1.00 91.31 542 ILE A CA 1
ATOM 4425 C C . ILE A 1 542 ? -36.531 -4.130 -0.608 1.00 91.31 542 ILE A C 1
ATOM 4427 O O . ILE A 1 542 ? -36.555 -3.088 -1.261 1.00 91.31 542 ILE A O 1
ATOM 4431 N N . ASP A 1 543 ? -37.087 -4.233 0.600 1.00 90.75 543 ASP A N 1
ATOM 4432 C CA . ASP A 1 543 ? -37.866 -3.152 1.211 1.00 90.75 543 ASP A CA 1
ATOM 4433 C C . ASP A 1 543 ? -37.003 -1.879 1.420 1.00 90.75 543 ASP A C 1
ATOM 4435 O O . ASP A 1 543 ? -37.461 -0.755 1.188 1.00 90.75 543 ASP A O 1
ATOM 4439 N N . PHE A 1 544 ? -35.719 -2.032 1.776 1.00 91.50 544 PHE A N 1
ATOM 4440 C CA . PHE A 1 544 ? -34.758 -0.922 1.849 1.00 91.50 544 PHE A CA 1
ATOM 4441 C C . PHE A 1 544 ? -34.473 -0.288 0.478 1.00 91.50 544 PHE A C 1
ATOM 4443 O O . PHE A 1 544 ? -34.474 0.940 0.359 1.00 91.50 544 PHE A O 1
ATOM 4450 N N . ILE A 1 545 ? -34.268 -1.094 -0.569 1.00 88.88 545 ILE A N 1
ATOM 4451 C CA . ILE A 1 545 ? -34.042 -0.604 -1.939 1.00 88.88 545 ILE A CA 1
ATOM 4452 C C . ILE A 1 545 ? -35.280 0.135 -2.465 1.00 88.88 545 ILE A C 1
ATOM 4454 O O . ILE A 1 545 ? -35.152 1.189 -3.093 1.00 88.88 545 ILE A O 1
ATOM 4458 N N . GLU A 1 546 ? -36.481 -0.375 -2.189 1.00 91.12 546 GLU A N 1
ATOM 4459 C CA . GLU A 1 546 ? -37.739 0.288 -2.544 1.00 91.12 546 GLU A CA 1
ATOM 4460 C C . GLU A 1 546 ? -37.884 1.634 -1.828 1.00 91.12 546 GLU A C 1
ATOM 4462 O O . GLU A 1 546 ? -38.228 2.641 -2.458 1.00 91.12 546 GLU A O 1
ATOM 4467 N N . TRP A 1 547 ? -37.565 1.690 -0.529 1.00 91.69 547 TRP A N 1
ATOM 4468 C CA . TRP A 1 547 ? -37.533 2.948 0.214 1.00 91.69 547 TRP A CA 1
ATOM 4469 C C . TRP A 1 547 ? -36.529 3.934 -0.397 1.00 91.69 547 TRP A C 1
ATOM 4471 O O . TRP A 1 547 ? -36.887 5.093 -0.617 1.00 91.69 547 TRP A O 1
ATOM 4481 N N . PHE A 1 548 ? -35.316 3.471 -0.713 1.00 86.81 548 PHE A N 1
ATOM 4482 C CA . PHE A 1 548 ? -34.249 4.278 -1.306 1.00 86.81 548 PHE A CA 1
ATOM 4483 C C . PHE A 1 548 ? -34.686 4.877 -2.646 1.00 86.81 548 PHE A C 1
ATOM 4485 O O . PHE A 1 548 ? -34.589 6.091 -2.838 1.00 86.81 548 PHE A O 1
ATOM 4492 N N . LYS A 1 549 ? -35.234 4.052 -3.549 1.00 86.62 549 LYS A N 1
ATOM 4493 C CA . LYS A 1 549 ? -35.740 4.500 -4.853 1.00 86.62 549 LYS A CA 1
ATOM 4494 C C . LYS A 1 549 ? -36.808 5.577 -4.672 1.00 86.62 549 LYS A C 1
ATOM 4496 O O . LYS A 1 549 ? -36.687 6.667 -5.226 1.00 86.62 549 LYS A O 1
ATOM 4501 N N . ARG A 1 550 ? -37.802 5.310 -3.825 1.00 88.62 550 ARG A N 1
ATOM 4502 C CA . ARG A 1 550 ? -38.890 6.257 -3.567 1.00 88.62 550 ARG A CA 1
ATOM 4503 C C . ARG A 1 550 ? -38.382 7.595 -3.025 1.00 88.62 550 ARG A C 1
ATOM 4505 O O . ARG A 1 550 ? -38.933 8.633 -3.373 1.00 88.62 550 ARG A O 1
ATOM 4512 N N . LYS A 1 551 ? -37.375 7.581 -2.146 1.00 85.75 551 LYS A N 1
ATOM 4513 C CA . LYS A 1 551 ? -36.901 8.784 -1.449 1.00 85.75 551 LYS A CA 1
ATOM 4514 C C . LYS A 1 551 ? -35.871 9.613 -2.201 1.00 85.75 551 LYS A C 1
ATOM 4516 O O . LYS A 1 551 ? -35.860 10.817 -1.997 1.00 85.75 551 LYS A O 1
ATOM 4521 N N . LEU A 1 552 ? -35.020 9.001 -3.020 1.00 80.94 552 LEU A N 1
ATOM 4522 C CA . LEU A 1 552 ? -33.932 9.712 -3.704 1.00 80.94 552 LEU A CA 1
ATOM 4523 C C . LEU A 1 552 ? -34.099 9.803 -5.217 1.00 80.94 552 LEU A C 1
ATOM 4525 O O . LEU A 1 552 ? -33.500 10.679 -5.834 1.00 80.94 552 LEU A O 1
ATOM 4529 N N . VAL A 1 553 ? -34.886 8.908 -5.817 1.00 79.62 553 VAL A N 1
ATOM 4530 C CA . VAL A 1 553 ? -35.136 8.902 -7.265 1.00 79.62 553 VAL A CA 1
ATOM 4531 C C . VAL A 1 553 ? -36.495 9.521 -7.563 1.00 79.62 553 VAL A C 1
ATOM 4533 O O . VAL A 1 553 ? -36.588 10.429 -8.384 1.00 79.62 553 VAL A O 1
ATOM 4536 N N . ASP A 1 554 ? -37.539 9.066 -6.866 1.00 83.50 554 ASP A N 1
ATOM 4537 C CA . ASP A 1 554 ? -38.916 9.472 -7.172 1.00 83.50 554 ASP A CA 1
ATOM 4538 C C . ASP A 1 554 ? -39.325 10.787 -6.469 1.00 83.50 554 ASP A C 1
ATOM 4540 O O . ASP A 1 554 ? -40.265 11.456 -6.900 1.00 83.50 554 ASP A O 1
ATOM 4544 N N . GLN A 1 555 ? -38.622 11.184 -5.400 1.00 76.81 555 GLN A N 1
ATOM 4545 C CA . GLN A 1 555 ? -38.826 12.441 -4.667 1.00 76.81 555 GLN A CA 1
ATOM 4546 C C . GLN A 1 555 ? -37.532 13.270 -4.695 1.00 76.81 555 GLN A C 1
ATOM 4548 O O . GLN A 1 555 ? -36.602 12.946 -3.960 1.00 76.81 555 GLN A O 1
ATOM 4553 N N . PRO A 1 556 ? -37.421 14.336 -5.510 1.00 61.06 556 PRO A N 1
ATOM 4554 C CA . PRO A 1 556 ? -36.246 15.195 -5.458 1.00 61.06 556 PRO A CA 1
ATOM 4555 C C . PRO A 1 556 ? -36.169 15.873 -4.085 1.00 61.06 556 PRO A C 1
ATOM 4557 O O . PRO A 1 556 ? -37.112 16.550 -3.669 1.00 61.06 556 PRO A O 1
ATOM 4560 N N . LEU A 1 557 ? -35.047 15.683 -3.383 1.00 64.19 557 LEU A N 1
ATOM 4561 C CA . LEU A 1 557 ? -34.751 16.379 -2.130 1.00 64.19 557 LEU A CA 1
ATOM 4562 C C . LEU A 1 557 ? -34.855 17.893 -2.375 1.00 64.19 557 LEU A C 1
ATOM 4564 O O . LEU A 1 557 ? -34.115 18.452 -3.187 1.00 64.19 557 LEU A O 1
ATOM 4568 N N . GLN A 1 558 ? -35.785 18.564 -1.694 1.00 57.47 558 GLN A N 1
ATOM 4569 C CA . GLN A 1 558 ? -35.856 20.022 -1.723 1.00 57.47 558 GLN A CA 1
ATOM 4570 C C . GLN A 1 558 ? -34.701 20.567 -0.884 1.00 57.47 558 GLN A C 1
ATOM 4572 O O . GLN A 1 558 ? -34.760 20.560 0.342 1.00 57.47 558 GLN A O 1
ATOM 4577 N N . TYR A 1 559 ? -33.637 21.031 -1.540 1.00 50.56 559 TYR A N 1
ATOM 4578 C CA . TYR A 1 559 ? -32.582 21.780 -0.866 1.00 50.56 559 TYR A CA 1
ATOM 4579 C C . TYR A 1 559 ? -33.163 23.105 -0.366 1.00 50.56 559 TYR A C 1
ATOM 4581 O O . TYR A 1 559 ? -33.326 24.054 -1.133 1.00 50.56 559 TYR A O 1
ATOM 4589 N N . THR A 1 560 ? -33.469 23.196 0.926 1.00 43.38 560 THR A N 1
ATOM 4590 C CA . THR A 1 560 ? -33.626 24.487 1.592 1.00 43.38 560 THR A CA 1
ATOM 4591 C C . THR A 1 560 ? -32.255 25.150 1.625 1.00 43.38 560 THR A C 1
ATOM 4593 O O . THR A 1 560 ? -31.395 24.827 2.442 1.00 43.38 560 THR A O 1
ATOM 4596 N N . THR A 1 561 ? -32.022 26.074 0.696 1.00 36.16 561 THR A N 1
ATOM 4597 C CA . THR A 1 561 ? -30.900 27.009 0.760 1.00 36.16 561 THR A CA 1
ATOM 4598 C C . THR A 1 561 ? -31.011 27.798 2.060 1.00 36.16 561 THR A C 1
ATOM 4600 O O . THR A 1 561 ? -31.833 28.710 2.169 1.00 36.16 561 THR A O 1
ATOM 4603 N N . TYR A 1 562 ? -30.204 27.447 3.059 1.00 36.56 562 TYR A N 1
ATOM 4604 C CA . TYR A 1 562 ? -29.969 28.323 4.197 1.00 36.56 562 TYR A CA 1
ATOM 4605 C C . TYR A 1 562 ? -29.193 29.537 3.684 1.00 36.56 562 TYR A C 1
ATOM 4607 O O . TYR A 1 562 ? -27.987 29.472 3.456 1.00 36.56 562 TYR A O 1
ATOM 4615 N N . ASN A 1 563 ? -29.908 30.643 3.476 1.00 30.86 563 ASN A N 1
ATOM 4616 C CA . ASN A 1 563 ? -29.296 31.963 3.449 1.00 30.86 563 ASN A CA 1
ATOM 4617 C C . ASN A 1 563 ? -28.637 32.170 4.816 1.00 30.86 563 ASN A C 1
ATOM 4619 O O . ASN A 1 563 ? -29.323 32.280 5.830 1.00 30.86 563 ASN A O 1
ATOM 4623 N N . THR A 1 564 ? -27.309 32.169 4.834 1.00 31.56 564 THR A N 1
ATOM 4624 C CA . THR A 1 564 ? -26.498 32.601 5.970 1.00 31.56 564 THR A CA 1
ATOM 4625 C C . THR A 1 564 ? -26.875 34.035 6.341 1.00 31.56 564 THR A C 1
ATOM 4627 O O . THR A 1 564 ? -26.708 34.938 5.517 1.00 31.56 564 THR A O 1
ATOM 4630 N N . ALA A 1 565 ? -27.378 34.217 7.561 1.00 28.58 565 ALA A N 1
ATOM 4631 C CA . ALA A 1 565 ? -27.371 35.483 8.286 1.00 28.58 565 ALA A CA 1
ATOM 4632 C C . ALA A 1 565 ? -26.301 35.405 9.377 1.00 28.58 565 ALA A C 1
ATOM 4634 O O . ALA A 1 565 ? -26.177 34.308 9.974 1.00 28.58 565 ALA A O 1
#

Radius of gyration: 35.38 Å; chains: 1; bounding box: 71×59×105 Å

Secondary structure (DSSP, 8-state):
-HHHHHHHHHHHHSS-S-HHHHHHHHHHHHHHHHHH-THHHHHHHHHHGGGGGGS-GGGHHHHHHHHHHH-GGG--S-SHHHHHHHHHHHHHHHHTT-HHHHHHHHHHHHHHHHHS---SS-HHHHHHHHHHHHHH-HHHHHHHGGGS-HHHHHHHHHHHHHHSPPPHHHHHHHHHHS-SS--HHHHHHHHTTSTT------HHHHHHHHHHHHHHHT--STT--HHHHHHHHHHHHHHHHHHHHH-HHHHHHHHHHHHHHHHH-TGGGTTTHHHHHHHHHHHHHHHHHH-TT-HHHHHHHHHHS-HHHHHHHHHHHHHHS--SHHHHHHHHHHHHTT-S-HHHHHHHHHHHHHHTT-HHHHHHHHHTSTTHHHHHHHHHHHHHHH-HHHHHHH--GGGGTT-HHHHHHH-SSHHHHHHHHHHHTTTTTSPPPTTTS-PPPGGG--STTHHHHHTT--GGGHHHHHHHHHTTSS--HHHHHHHHHHHHHHHHHH-HHHHHHHHHHHHHHH---HHHHH-HHHHHHHHHHHHHHHTTSHHHHHHHHHHHIIIIISS----------